Protein AF-0000000066664856 (afdb_homodimer)

Nearest PDB structures (foldseek):
  6c3b-assembly1_A  TM=9.312E-01  e=2.038E-28  Streptantibioticus cattleyicolor NRRL 8057 = DSM 46488
  7rf9-assembly2_D  TM=9.124E-01  e=4.519E-28  Pseudoalteromonas luteoviolacea
  7rgb-assembly2_D  TM=9.092E-01  e=3.580E-27  Pseudoalteromonas luteoviolacea
  2dou-assembly1_B  TM=7.481E-01  e=1.090E-13  Thermus thermophilus HB8
  6onn-assembly1_A  TM=6.226E-01  e=8.746E-11  Paraburkhol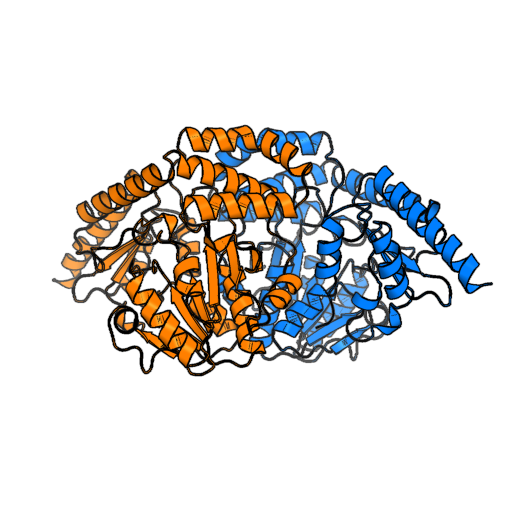deria phymatum STM815

Structure (mmCIF, N/CA/C/O backbone):
data_AF-0000000066664856-model_v1
#
loop_
_entity.id
_entity.type
_entity.pdbx_description
1 polymer 'Class I and II aminotransferase'
#
loop_
_atom_site.group_PDB
_atom_site.id
_atom_site.type_symbol
_atom_site.label_atom_id
_atom_site.label_alt_id
_atom_site.label_comp_id
_atom_site.label_asym_id
_atom_site.label_entity_id
_atom_site.label_seq_id
_atom_site.pdbx_PDB_ins_code
_atom_site.Cartn_x
_atom_site.Cartn_y
_atom_site.Cartn_z
_atom_site.occupancy
_atom_site.B_iso_or_equiv
_atom_site.auth_seq_id
_atom_site.auth_comp_id
_atom_site.auth_asym_id
_atom_site.auth_atom_id
_atom_site.pdbx_PDB_model_num
ATOM 1 N N . MET A 1 1 ? -14.008 -16.688 9.93 1 70.69 1 MET A N 1
ATOM 2 C CA . MET A 1 1 ? -13.805 -16.875 8.5 1 70.69 1 MET A CA 1
ATOM 3 C C . MET A 1 1 ? -12.695 -17.891 8.234 1 70.69 1 MET A C 1
ATOM 5 O O . MET A 1 1 ? -11.75 -18 9.016 1 70.69 1 MET A O 1
ATOM 9 N N . PRO A 1 2 ? -12.938 -18.656 7.16 1 82.12 2 PRO A N 1
ATOM 10 C CA . PRO A 1 2 ? -11.859 -19.578 6.832 1 82.12 2 PRO A CA 1
ATOM 11 C C . PRO A 1 2 ? -10.562 -18.875 6.445 1 82.12 2 PRO A C 1
ATOM 13 O O . PRO A 1 2 ? -10.594 -17.734 5.98 1 82.12 2 PRO A O 1
ATOM 16 N N . ASP A 1 3 ? -9.492 -19.484 6.66 1 87.06 3 ASP A N 1
ATOM 17 C CA . ASP A 1 3 ? -8.18 -18.969 6.273 1 87.06 3 ASP A CA 1
ATOM 18 C C . ASP A 1 3 ? -8.102 -18.75 4.762 1 87.06 3 ASP A C 1
ATOM 20 O O . ASP A 1 3 ? -8.711 -19.5 3.99 1 87.06 3 ASP A O 1
ATOM 24 N N . ASN A 1 4 ? -7.422 -17.719 4.426 1 92.12 4 ASN A N 1
ATOM 25 C CA . ASN A 1 4 ? -7.051 -17.516 3.027 1 92.12 4 ASN A CA 1
ATOM 26 C C . ASN A 1 4 ? -5.594 -17.891 2.777 1 92.12 4 ASN A C 1
ATOM 28 O O . ASN A 1 4 ? -4.91 -18.391 3.678 1 92.12 4 ASN A O 1
ATOM 32 N N . ILE A 1 5 ? -5.133 -17.734 1.541 1 91.31 5 ILE A N 1
ATOM 33 C CA . ILE A 1 5 ? -3.791 -18.172 1.159 1 91.31 5 ILE A CA 1
ATOM 34 C C . I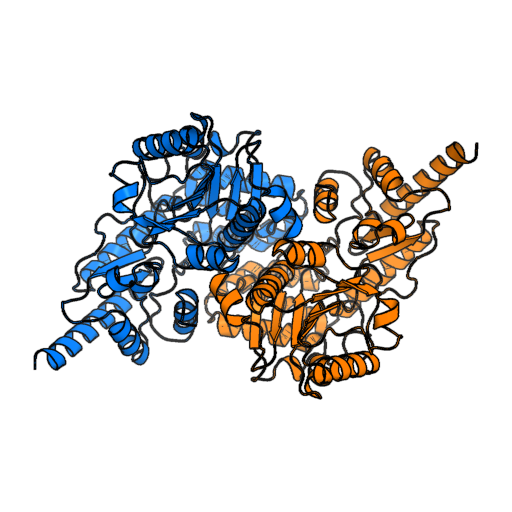LE A 1 5 ? -2.756 -17.375 1.963 1 91.31 5 ILE A C 1
ATOM 36 O O . ILE A 1 5 ? -1.78 -17.953 2.455 1 91.31 5 ILE A O 1
ATOM 40 N N . THR A 1 6 ? -2.947 -16.109 2.139 1 90.12 6 THR A N 1
ATOM 41 C CA . THR A 1 6 ? -1.988 -15.266 2.852 1 90.12 6 THR A CA 1
ATOM 42 C C . THR A 1 6 ? -1.834 -15.727 4.297 1 90.12 6 THR A C 1
ATOM 44 O O . THR A 1 6 ? -0.725 -15.742 4.836 1 90.12 6 THR A O 1
ATOM 47 N N . ASP A 1 7 ? -2.936 -16.109 4.922 1 90.69 7 ASP A N 1
ATOM 48 C CA . ASP A 1 7 ? -2.867 -16.656 6.27 1 90.69 7 ASP A CA 1
ATOM 49 C C . ASP A 1 7 ? -1.942 -17.875 6.324 1 90.69 7 ASP A C 1
ATOM 51 O O . ASP A 1 7 ? -1.141 -18.016 7.25 1 90.69 7 ASP A O 1
ATOM 55 N N . LEU A 1 8 ? -2.092 -18.719 5.367 1 90 8 LEU A N 1
ATOM 56 C CA . LEU A 1 8 ? -1.27 -19.922 5.309 1 90 8 LEU A CA 1
ATOM 57 C C . LEU A 1 8 ? 0.187 -19.578 5.027 1 90 8 LEU A C 1
ATOM 59 O O . LEU A 1 8 ? 1.099 -20.188 5.582 1 90 8 LEU A O 1
ATOM 63 N N . GLU A 1 9 ? 0.366 -18.578 4.164 1 88.44 9 GLU A N 1
ATOM 64 C CA . GLU A 1 9 ? 1.718 -18.141 3.848 1 88.44 9 GLU A CA 1
ATOM 65 C C . GLU A 1 9 ? 2.416 -17.562 5.082 1 88.44 9 GLU A C 1
ATOM 67 O O . GLU A 1 9 ? 3.613 -17.781 5.281 1 88.44 9 GLU A O 1
ATOM 72 N N . VAL A 1 10 ? 1.71 -16.844 5.875 1 85 10 VAL A N 1
ATOM 73 C CA . VAL A 1 10 ? 2.258 -16.25 7.09 1 85 10 VAL A CA 1
ATOM 74 C C . VAL A 1 10 ? 2.705 -17.359 8.047 1 85 10 VAL A C 1
ATOM 76 O O . VAL A 1 10 ? 3.768 -17.25 8.664 1 85 10 VAL A O 1
ATOM 79 N N . ARG A 1 11 ? 1.959 -18.406 8.141 1 83.56 11 ARG A N 1
ATOM 80 C CA . ARG A 1 11 ? 2.283 -19.516 9.023 1 83.56 11 ARG A CA 1
ATOM 81 C C . ARG A 1 11 ? 3.561 -20.219 8.57 1 83.56 11 ARG A C 1
ATOM 83 O O . ARG A 1 11 ? 4.285 -20.781 9.391 1 83.56 11 ARG A O 1
ATOM 90 N N . ALA A 1 12 ? 3.787 -20.094 7.262 1 84.94 12 ALA A N 1
ATOM 91 C CA . ALA A 1 12 ? 4.941 -20.781 6.684 1 84.94 12 ALA A CA 1
ATOM 92 C C . ALA A 1 12 ? 6.223 -19.984 6.93 1 84.94 12 ALA A C 1
ATOM 94 O O . ALA A 1 12 ? 7.328 -20.5 6.738 1 84.94 12 ALA A O 1
ATOM 95 N N . LEU A 1 13 ? 6.141 -18.703 7.379 1 77.5 13 LEU A N 1
ATOM 96 C CA . LEU A 1 13 ? 7.301 -17.828 7.531 1 77.5 13 LEU A CA 1
ATOM 97 C C . LEU A 1 13 ? 8.023 -18.109 8.844 1 77.5 13 LEU A C 1
ATOM 99 O O . LEU A 1 13 ? 9.023 -17.469 9.164 1 77.5 13 LEU A O 1
ATOM 103 N N . VAL A 1 14 ? 7.711 -19.047 9.625 1 70.44 14 VAL A N 1
ATOM 104 C CA . VAL A 1 14 ? 8.273 -19.266 10.953 1 70.44 14 VAL A CA 1
ATOM 105 C C . VAL A 1 14 ? 9.445 -20.25 10.859 1 70.44 14 VAL A C 1
ATOM 107 O O . VAL A 1 14 ? 10.57 -19.906 11.242 1 70.44 14 VAL A O 1
ATOM 110 N N . ASP A 1 15 ? 9.234 -21.5 10.617 1 72.81 15 ASP A N 1
ATOM 111 C CA . ASP A 1 15 ? 10.297 -22.5 10.586 1 72.81 15 ASP A CA 1
ATOM 112 C C . ASP A 1 15 ? 10.008 -23.578 9.547 1 72.81 15 ASP A C 1
ATOM 114 O O . ASP A 1 15 ? 8.906 -23.641 9 1 72.81 15 ASP A O 1
ATOM 118 N N . GLY A 1 16 ? 11.125 -24.156 9.109 1 82.69 16 GLY A N 1
ATOM 119 C CA . GLY A 1 16 ? 10.984 -25.297 8.227 1 82.69 16 GLY A CA 1
ATOM 120 C C . GLY A 1 16 ? 11.211 -24.953 6.77 1 82.69 16 GLY A C 1
ATOM 121 O O . GLY A 1 16 ? 11.938 -24 6.453 1 82.69 16 GLY A O 1
ATOM 122 N N . VAL A 1 17 ? 10.68 -25.922 5.918 1 89.69 17 VAL A N 1
ATOM 123 C CA . VAL A 1 17 ? 10.805 -25.766 4.473 1 89.69 17 VAL A CA 1
ATOM 124 C C . VAL A 1 17 ? 9.562 -25.062 3.928 1 89.69 17 VAL A C 1
ATOM 126 O O . VAL A 1 17 ? 8.469 -25.625 3.932 1 89.69 17 VAL A O 1
ATOM 129 N N . ASN A 1 18 ? 9.766 -23.844 3.494 1 91.31 18 ASN A N 1
ATOM 130 C CA . ASN A 1 18 ? 8.672 -23.016 2.992 1 91.31 18 ASN A CA 1
ATOM 131 C C . ASN A 1 18 ? 8.555 -23.109 1.473 1 91.31 18 ASN A C 1
ATOM 133 O O . ASN A 1 18 ? 9.305 -22.438 0.753 1 91.31 18 ASN A O 1
ATOM 137 N N . LEU A 1 19 ? 7.574 -23.828 0.981 1 93.44 19 LEU A N 1
ATOM 138 C CA . LEU A 1 19 ? 7.25 -23.875 -0.44 1 93.44 19 LEU A CA 1
ATOM 139 C C . LEU A 1 19 ? 5.879 -23.266 -0.702 1 93.44 19 LEU A C 1
ATOM 141 O O . LEU A 1 19 ? 5.246 -23.562 -1.72 1 93.44 19 LEU A O 1
ATOM 145 N N . SER A 1 20 ? 5.41 -22.453 0.242 1 91.06 20 SER A N 1
ATOM 146 C CA . SER A 1 20 ? 4.039 -21.953 0.179 1 91.06 20 SER A CA 1
ATOM 147 C C . SER A 1 20 ? 3.973 -20.594 -0.502 1 91.06 20 SER A C 1
ATOM 149 O O . SER A 1 20 ? 3.312 -20.438 -1.532 1 91.06 20 SER A O 1
ATOM 151 N N . ASP A 1 21 ? 4.625 -19.562 0.019 1 86.94 21 ASP A N 1
ATOM 152 C CA . ASP A 1 21 ? 4.43 -18.203 -0.498 1 86.94 21 ASP A CA 1
ATOM 153 C C . ASP A 1 21 ? 5.117 -18.031 -1.851 1 86.94 21 ASP A C 1
ATOM 155 O O . ASP A 1 21 ? 6.16 -18.641 -2.105 1 86.94 21 ASP A O 1
ATOM 159 N N . GLY A 1 22 ? 4.52 -17.25 -2.674 1 85.56 22 GLY A N 1
ATOM 160 C CA . GLY A 1 22 ? 5.004 -17.047 -4.031 1 85.56 22 GLY A CA 1
ATOM 161 C C . GLY A 1 22 ? 6.047 -15.961 -4.141 1 85.56 22 GLY A C 1
ATOM 162 O O . GLY A 1 22 ? 6.453 -15.586 -5.242 1 85.56 22 GLY A O 1
ATOM 163 N N . HIS A 1 23 ? 6.535 -15.398 -3.061 1 89.75 23 HIS A N 1
ATOM 164 C CA . HIS A 1 23 ? 7.559 -14.359 -3.094 1 89.75 23 HIS A CA 1
ATOM 165 C C . HIS A 1 23 ? 8.922 -14.938 -3.453 1 89.75 23 HIS A C 1
ATOM 167 O O . HIS A 1 23 ? 9.273 -16.031 -3 1 89.75 23 HIS A O 1
ATOM 173 N N . PRO A 1 24 ? 9.656 -14.219 -4.258 1 94.38 24 PRO A N 1
ATOM 174 C CA . PRO A 1 24 ? 10.984 -14.719 -4.633 1 94.38 24 PRO A CA 1
ATOM 175 C C . PRO A 1 24 ? 11.969 -14.719 -3.465 1 94.38 24 PRO A C 1
ATOM 177 O O . PRO A 1 24 ? 12.094 -13.711 -2.762 1 94.38 24 PRO A O 1
ATOM 180 N N . ARG A 1 25 ? 12.625 -15.805 -3.318 1 92.5 25 ARG A N 1
ATOM 181 C CA . ARG A 1 25 ? 13.562 -15.945 -2.207 1 92.5 25 ARG A CA 1
ATOM 182 C C . ARG A 1 25 ? 14.859 -16.594 -2.666 1 92.5 25 ARG A C 1
ATOM 184 O O . ARG A 1 25 ? 15.633 -17.109 -1.847 1 92.5 25 ARG A O 1
ATOM 191 N N . MET A 1 26 ? 15.117 -16.672 -3.949 1 94.5 26 MET A N 1
ATOM 192 C CA . MET A 1 26 ? 16.359 -17.219 -4.484 1 94.5 26 MET A CA 1
ATOM 193 C C . MET A 1 26 ? 17.531 -16.281 -4.23 1 94.5 26 MET A C 1
ATOM 195 O O . MET A 1 26 ? 17.328 -15.117 -3.869 1 94.5 26 MET A O 1
ATOM 199 N N . SER A 1 27 ? 18.719 -16.812 -4.469 1 95.44 27 SER A N 1
ATOM 200 C CA . SER A 1 27 ? 19.922 -16 -4.348 1 95.44 27 SER A CA 1
ATOM 201 C C . SER A 1 27 ? 20 -14.961 -5.453 1 95.44 27 SER A C 1
ATOM 203 O O . SER A 1 27 ? 19.453 -15.148 -6.535 1 95.44 27 SER A O 1
ATOM 205 N N . LEU A 1 28 ? 20.672 -13.883 -5.168 1 96.81 28 LEU A N 1
ATOM 206 C CA . LEU A 1 28 ? 20.906 -12.828 -6.145 1 96.81 28 LEU A CA 1
ATOM 207 C C . LEU A 1 28 ? 22 -13.242 -7.133 1 96.81 28 LEU A C 1
ATOM 209 O O . LEU A 1 28 ? 22.984 -13.875 -6.746 1 96.81 28 LEU A O 1
ATOM 213 N N . SER A 1 29 ? 21.797 -12.898 -8.375 1 96.69 29 SER A N 1
ATOM 214 C CA . SER A 1 29 ? 22.906 -13.008 -9.328 1 96.69 29 SER A CA 1
ATOM 215 C C . SER A 1 29 ? 24 -11.992 -9.023 1 96.69 29 SER A C 1
ATOM 217 O O . SER A 1 29 ? 23.797 -11.086 -8.203 1 96.69 29 SER A O 1
ATOM 219 N N . THR A 1 30 ? 25.141 -12.148 -9.711 1 97 30 THR A N 1
ATOM 220 C CA . THR A 1 30 ? 26.25 -11.219 -9.539 1 97 30 THR A CA 1
ATOM 221 C C . THR A 1 30 ? 25.828 -9.797 -9.914 1 97 30 THR A C 1
ATOM 223 O O . THR A 1 30 ? 26.094 -8.852 -9.172 1 97 30 THR A O 1
ATOM 226 N N . SER A 1 31 ? 25.172 -9.609 -11.055 1 97.69 31 SER A N 1
ATOM 227 C CA . SER A 1 31 ? 24.75 -8.289 -11.508 1 97.69 31 SER A CA 1
ATOM 228 C C . SER A 1 31 ? 23.719 -7.68 -10.57 1 97.69 31 SER A C 1
ATOM 230 O O . SER A 1 31 ? 23.734 -6.473 -10.312 1 97.69 31 SER A O 1
ATOM 232 N N . GLN A 1 32 ? 22.797 -8.453 -10.062 1 97.94 32 GLN A N 1
ATOM 233 C CA . GLN A 1 32 ? 21.812 -7.969 -9.102 1 97.94 32 GLN A CA 1
ATOM 234 C C . GLN A 1 32 ? 22.484 -7.508 -7.812 1 97.94 32 GLN A C 1
ATOM 236 O O . GLN A 1 32 ? 22.109 -6.48 -7.246 1 97.94 32 GLN A O 1
ATOM 241 N N . SER A 1 33 ? 23.469 -8.305 -7.371 1 98.19 33 SER A N 1
ATOM 242 C CA . SER A 1 33 ? 24.234 -7.949 -6.176 1 98.19 33 SER A CA 1
ATOM 243 C C . SER A 1 33 ? 24.953 -6.617 -6.355 1 98.19 33 SER A C 1
ATOM 245 O O . SER A 1 33 ? 25.094 -5.848 -5.398 1 98.19 33 SER A O 1
ATOM 247 N N . GLU A 1 34 ? 25.406 -6.375 -7.555 1 98.5 34 GLU A N 1
ATOM 248 C CA . GLU A 1 34 ? 26.062 -5.109 -7.852 1 98.5 34 GLU A CA 1
ATOM 249 C C . GLU A 1 34 ? 25.094 -3.939 -7.75 1 98.5 34 GLU A C 1
ATOM 251 O O . GLU A 1 34 ? 25.453 -2.859 -7.285 1 98.5 34 GLU A O 1
ATOM 256 N N . ILE A 1 35 ? 23.844 -4.094 -8.203 1 98.69 35 ILE A N 1
ATOM 257 C CA . ILE A 1 35 ? 22.828 -3.062 -8.078 1 98.69 35 ILE A CA 1
ATOM 258 C C . ILE A 1 35 ? 22.562 -2.766 -6.602 1 98.69 35 ILE A C 1
ATOM 260 O O . ILE A 1 35 ? 22.5 -1.604 -6.199 1 98.69 35 ILE A O 1
ATOM 264 N N . ILE A 1 36 ? 22.453 -3.828 -5.762 1 98.75 36 ILE A N 1
ATOM 265 C CA . ILE A 1 36 ? 22.203 -3.674 -4.336 1 98.75 36 ILE A CA 1
ATOM 266 C C . ILE A 1 36 ? 23.359 -2.934 -3.682 1 98.75 36 ILE A C 1
ATOM 268 O O . ILE A 1 36 ? 23.156 -2.055 -2.842 1 98.75 36 ILE A O 1
ATOM 272 N N . ALA A 1 37 ? 24.578 -3.287 -4.094 1 98.75 37 ALA A N 1
ATOM 273 C CA . ALA A 1 37 ? 25.781 -2.648 -3.551 1 98.75 37 ALA A CA 1
ATOM 274 C C . ALA A 1 37 ? 25.766 -1.147 -3.822 1 98.75 37 ALA A C 1
ATOM 276 O O . ALA A 1 37 ? 26.344 -0.37 -3.062 1 98.75 37 ALA A O 1
ATOM 277 N N . ALA A 1 38 ? 25.062 -0.69 -4.852 1 98.75 38 ALA A N 1
ATOM 278 C CA . ALA A 1 38 ? 25.047 0.709 -5.273 1 98.75 38 ALA A CA 1
ATOM 279 C C . ALA A 1 38 ? 23.859 1.451 -4.672 1 98.75 38 ALA A C 1
ATOM 281 O O . ALA A 1 38 ? 23.594 2.605 -5.02 1 98.75 38 ALA A O 1
ATOM 282 N N . PHE A 1 39 ? 23.094 0.847 -3.715 1 98.81 39 PHE A N 1
ATOM 283 C CA . PHE A 1 39 ? 21.875 1.421 -3.154 1 98.81 39 PHE A CA 1
ATOM 284 C C . PHE A 1 39 ? 22.141 2.824 -2.619 1 98.81 39 PHE A C 1
ATOM 286 O O . PHE A 1 39 ? 21.328 3.732 -2.83 1 98.81 39 PHE A O 1
ATOM 293 N N . PRO A 1 40 ? 23.297 3.092 -1.908 1 98.81 40 PRO A N 1
ATOM 294 C CA . PRO A 1 40 ? 23.516 4.457 -1.422 1 98.81 40 PRO A 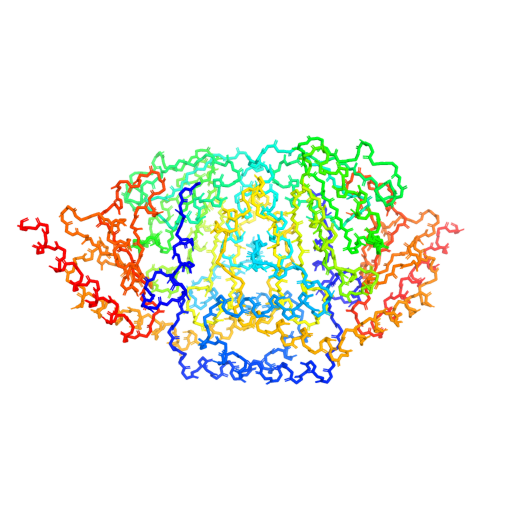CA 1
ATOM 295 C C . PRO A 1 40 ? 23.594 5.477 -2.553 1 98.81 40 PRO A C 1
ATOM 297 O O . PRO A 1 40 ? 23.031 6.566 -2.453 1 98.81 40 PRO A O 1
ATOM 300 N N . GLU A 1 41 ? 24.266 5.145 -3.623 1 98.69 41 GLU A N 1
ATOM 301 C CA . GLU A 1 41 ? 24.391 6.035 -4.773 1 98.69 41 GLU A CA 1
ATOM 302 C C . GLU A 1 41 ? 23.062 6.211 -5.488 1 98.69 41 GLU A C 1
ATOM 304 O O . GLU A 1 41 ? 22.719 7.312 -5.918 1 98.69 41 GLU A O 1
ATOM 309 N N . VAL A 1 42 ? 22.344 5.113 -5.617 1 98.69 42 VAL A N 1
ATOM 310 C CA . VAL A 1 42 ? 21.016 5.156 -6.227 1 98.69 42 VAL A CA 1
ATOM 311 C C . VAL A 1 42 ? 20.109 6.094 -5.43 1 98.69 42 VAL A C 1
ATOM 313 O O . VAL A 1 42 ? 19.406 6.922 -6.012 1 98.69 42 VAL A O 1
ATOM 316 N N . PHE A 1 43 ? 20.125 5.949 -4.074 1 98.62 43 PHE A N 1
ATOM 317 C CA . PHE A 1 43 ? 19.328 6.793 -3.193 1 98.62 43 PHE A CA 1
ATOM 318 C C . PHE A 1 43 ? 19.688 8.266 -3.389 1 98.62 43 PHE A C 1
ATOM 320 O O . PHE A 1 43 ? 18.797 9.102 -3.566 1 98.62 43 PHE A O 1
ATOM 327 N N . ALA A 1 44 ? 20.969 8.562 -3.391 1 98 44 ALA A N 1
ATOM 328 C CA . ALA A 1 44 ? 21.453 9.945 -3.496 1 98 44 ALA A CA 1
ATOM 329 C C . ALA A 1 44 ? 21.062 10.555 -4.84 1 98 44 ALA A C 1
ATOM 331 O O . ALA A 1 44 ? 20.625 11.703 -4.906 1 98 44 ALA A O 1
ATOM 332 N N . HIS A 1 45 ? 21.203 9.789 -5.871 1 97.88 45 HIS A N 1
ATOM 333 C CA . HIS A 1 45 ? 20.906 10.281 -7.211 1 97.88 45 HIS A CA 1
ATOM 334 C C . HIS A 1 45 ? 19.406 10.5 -7.398 1 97.88 45 HIS A C 1
ATOM 336 O O . HIS A 1 45 ? 18.984 11.5 -7.984 1 97.88 45 HIS A O 1
ATOM 342 N N . THR A 1 46 ? 18.641 9.602 -6.898 1 97.5 46 THR A N 1
ATOM 343 C CA . THR A 1 46 ? 17.188 9.656 -7.078 1 97.5 46 THR A CA 1
ATOM 344 C C . THR A 1 46 ? 16.594 10.859 -6.359 1 97.5 46 THR A C 1
ATOM 346 O O . THR A 1 46 ? 15.633 11.461 -6.832 1 97.5 46 THR A O 1
ATOM 349 N N . ARG A 1 47 ? 17.156 11.234 -5.25 1 93.88 47 ARG A N 1
ATOM 350 C CA . ARG A 1 47 ? 16.688 12.359 -4.449 1 93.88 47 ARG A CA 1
ATOM 351 C C . ARG A 1 47 ? 16.719 13.656 -5.254 1 93.88 47 ARG A C 1
ATOM 353 O O . ARG A 1 47 ? 15.977 14.594 -4.961 1 93.88 47 ARG A O 1
ATOM 360 N N . LYS A 1 48 ? 17.516 13.695 -6.277 1 92.81 48 LYS A N 1
ATOM 361 C CA . LYS A 1 48 ? 17.734 14.906 -7.059 1 92.81 48 LYS A CA 1
ATOM 362 C C . LYS A 1 48 ? 16.781 14.977 -8.25 1 92.81 48 LYS A C 1
ATOM 364 O O . LYS A 1 48 ? 16.766 15.961 -8.984 1 92.81 48 LYS A O 1
ATOM 369 N N . LEU A 1 49 ? 15.961 13.969 -8.445 1 93.06 49 LEU A N 1
ATOM 370 C CA . LEU A 1 49 ? 15.078 13.891 -9.602 1 93.06 49 LEU A CA 1
ATOM 371 C C . LEU A 1 49 ? 13.617 14.102 -9.195 1 93.06 49 LEU A C 1
ATOM 373 O O . LEU A 1 49 ? 13.203 13.648 -8.125 1 93.06 49 LEU A O 1
ATOM 377 N N . PRO A 1 50 ? 12.836 14.812 -10.078 1 90.81 50 PRO A N 1
ATOM 378 C CA . PRO A 1 50 ? 11.391 14.852 -9.82 1 90.81 50 PRO A CA 1
ATOM 379 C C . PRO A 1 50 ? 10.742 13.469 -9.844 1 90.81 50 PRO A C 1
ATOM 381 O O . PRO A 1 50 ? 11.117 12.625 -10.656 1 90.81 50 PRO A O 1
ATOM 384 N N . VAL A 1 51 ? 9.766 13.242 -8.969 1 91.5 51 VAL A N 1
ATOM 385 C CA . VAL A 1 51 ? 9.125 11.945 -8.789 1 91.5 51 VAL A CA 1
ATOM 386 C C . VAL A 1 51 ? 8.523 11.469 -10.109 1 91.5 51 VAL A C 1
ATOM 388 O O . VAL A 1 51 ? 8.617 10.289 -10.453 1 91.5 51 VAL A O 1
ATOM 391 N N . ASP A 1 52 ? 7.895 12.336 -10.867 1 91.44 52 ASP A N 1
ATOM 392 C CA . ASP A 1 52 ? 7.219 11.977 -12.109 1 91.44 52 ASP A CA 1
ATOM 393 C C . ASP A 1 52 ? 8.211 11.461 -13.141 1 91.44 52 ASP A C 1
ATOM 395 O O . ASP A 1 52 ? 7.895 10.57 -13.93 1 91.44 52 ASP A O 1
ATOM 399 N N . VAL A 1 53 ? 9.422 12.047 -13.18 1 94.75 53 VAL A N 1
ATOM 400 C CA . VAL A 1 53 ? 10.469 11.617 -14.094 1 94.75 53 VAL A CA 1
ATOM 401 C C . VAL A 1 53 ? 10.906 10.195 -13.75 1 94.75 53 VAL A C 1
ATOM 403 O O . VAL A 1 53 ? 11.047 9.352 -14.633 1 94.75 53 VAL A O 1
ATOM 406 N N . VAL A 1 54 ? 11.094 9.938 -12.461 1 96.75 54 VAL A N 1
ATOM 407 C CA . VAL A 1 54 ? 11.523 8.625 -12.008 1 96.75 54 VAL A CA 1
ATOM 408 C C . VAL A 1 54 ? 10.445 7.59 -12.32 1 96.75 54 VAL A C 1
ATOM 410 O O . VAL A 1 54 ? 10.75 6.492 -12.789 1 96.75 54 VAL A O 1
ATOM 413 N N . GLU A 1 55 ? 9.188 7.938 -12.031 1 96.5 55 GLU A N 1
ATOM 414 C CA . GLU A 1 55 ? 8.062 7.035 -12.266 1 96.5 55 GLU A CA 1
ATOM 415 C C . GLU A 1 55 ? 7.949 6.672 -13.75 1 96.5 55 GLU A C 1
ATOM 417 O O . GLU A 1 55 ? 7.805 5.5 -14.094 1 96.5 55 GLU A O 1
ATOM 422 N N . LYS A 1 56 ? 8.047 7.648 -14.641 1 96.38 56 LYS A N 1
ATOM 423 C CA . LYS A 1 56 ? 7.945 7.418 -16.078 1 96.38 56 LYS A CA 1
ATOM 424 C C . LYS A 1 56 ? 9.109 6.562 -16.578 1 96.38 56 LYS A C 1
ATOM 426 O O . LY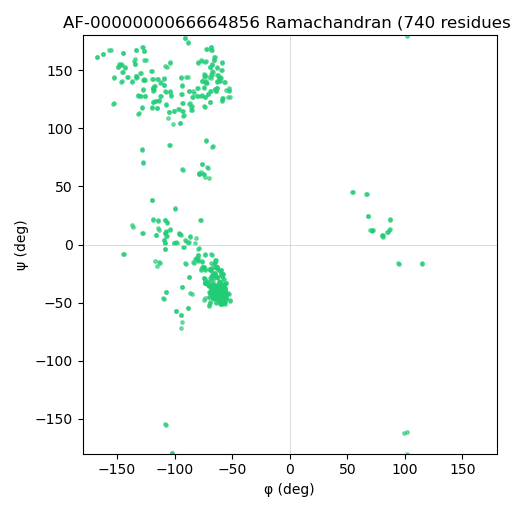S A 1 56 ? 8.914 5.688 -17.422 1 96.38 56 LYS A O 1
ATOM 431 N N . SER A 1 57 ? 10.281 6.855 -16.078 1 98 57 SER A N 1
ATOM 432 C CA . SER A 1 57 ? 11.461 6.094 -16.484 1 98 57 SER A CA 1
ATOM 433 C C . SER A 1 57 ? 11.344 4.633 -16.062 1 98 57 SER A C 1
ATOM 435 O O . SER A 1 57 ? 11.688 3.729 -16.828 1 98 57 SER A O 1
ATOM 437 N N . ALA A 1 58 ? 10.898 4.387 -14.812 1 98.31 58 ALA A N 1
ATOM 438 C CA . ALA A 1 58 ? 10.727 3.027 -14.312 1 98.31 58 ALA A CA 1
ATOM 439 C C . ALA A 1 58 ? 9.695 2.266 -15.141 1 98.31 58 ALA A C 1
ATOM 441 O O . ALA A 1 58 ? 9.914 1.108 -15.508 1 98.31 58 ALA A O 1
ATOM 442 N N . ARG A 1 59 ? 8.578 2.904 -15.414 1 97.88 59 ARG A N 1
ATOM 443 C CA . ARG A 1 59 ? 7.531 2.324 -16.25 1 97.88 59 ARG A CA 1
ATOM 444 C C . ARG A 1 59 ? 8.07 1.938 -17.625 1 97.88 59 ARG A C 1
ATOM 446 O O . ARG A 1 59 ? 7.863 0.814 -18.078 1 97.88 59 ARG A O 1
ATOM 453 N N . ALA A 1 60 ? 8.734 2.854 -18.25 1 98.38 60 ALA A N 1
ATOM 454 C CA . ALA A 1 60 ? 9.266 2.633 -19.594 1 98.38 60 ALA A CA 1
ATOM 455 C C . ALA A 1 60 ? 10.266 1.478 -19.609 1 98.38 60 ALA A C 1
ATOM 457 O O . ALA A 1 60 ? 10.211 0.611 -20.484 1 98.38 60 ALA A O 1
ATOM 458 N N . ALA A 1 61 ? 11.172 1.501 -18.641 1 98.56 61 ALA A N 1
ATOM 459 C CA . ALA A 1 61 ? 12.188 0.452 -18.578 1 98.56 61 ALA A CA 1
ATOM 460 C C . ALA A 1 61 ? 11.547 -0.919 -18.391 1 98.56 61 ALA A C 1
ATOM 462 O O . ALA A 1 61 ? 11.883 -1.873 -19.094 1 98.56 61 ALA A O 1
ATOM 463 N N . PHE A 1 62 ? 10.617 -1.021 -17.484 1 98.44 62 PHE A N 1
ATOM 464 C CA . PHE A 1 62 ? 10.023 -2.309 -17.141 1 98.44 62 PHE A CA 1
ATOM 465 C C . PHE A 1 62 ? 9.156 -2.824 -18.281 1 98.44 62 PHE A C 1
ATOM 467 O O . PHE A 1 62 ? 9.359 -3.938 -18.781 1 98.44 62 PHE A O 1
ATOM 474 N N . LEU A 1 63 ? 8.211 -2.008 -18.766 1 98.31 63 LEU A N 1
ATOM 475 C CA . LEU A 1 63 ? 7.238 -2.461 -19.766 1 98.31 63 LEU A CA 1
ATOM 476 C C . LEU A 1 63 ? 7.902 -2.695 -21.109 1 98.31 63 LEU A C 1
ATOM 478 O O . LEU A 1 63 ? 7.594 -3.672 -21.797 1 98.31 63 LEU A O 1
ATOM 482 N N . SER A 1 64 ? 8.891 -1.865 -21.453 1 98.06 64 SER A N 1
ATOM 483 C CA . SER A 1 64 ? 9.594 -2.084 -22.719 1 98.06 64 SER A CA 1
ATOM 484 C C . SER A 1 64 ? 10.438 -3.354 -22.656 1 98.06 64 SER A C 1
ATOM 486 O O . SER A 1 64 ? 10.578 -4.055 -23.672 1 98.06 64 SER A O 1
ATOM 488 N N . SER A 1 65 ? 10.984 -3.607 -21.484 1 98.12 65 SER A N 1
ATOM 489 C CA . SER A 1 65 ? 11.828 -4.789 -21.344 1 98.12 65 SER A CA 1
ATOM 490 C C . SER A 1 65 ? 11.023 -6.07 -21.547 1 98.12 65 SER A C 1
ATOM 492 O O . SER A 1 65 ? 11.586 -7.129 -21.828 1 98.12 65 SER A O 1
ATOM 494 N N . LEU A 1 66 ? 9.719 -5.984 -21.484 1 97.94 66 LEU A N 1
ATOM 495 C CA . LEU A 1 66 ? 8.844 -7.145 -21.609 1 97.94 66 LEU A CA 1
ATOM 496 C C . LEU A 1 66 ? 8.016 -7.055 -22.891 1 97.94 66 LEU A C 1
ATOM 498 O O . LEU A 1 66 ? 6.969 -7.699 -23 1 97.94 66 LEU A O 1
ATOM 502 N N . GLY A 1 67 ? 8.367 -6.188 -23.734 1 98 67 GLY A N 1
ATOM 503 C CA . GLY A 1 67 ? 7.781 -6.125 -25.062 1 98 67 GLY A CA 1
ATOM 504 C C . GLY A 1 67 ? 6.488 -5.328 -25.109 1 98 67 GLY A C 1
ATOM 505 O O . GLY A 1 67 ? 5.742 -5.406 -26.078 1 98 67 GLY A O 1
ATOM 506 N N . GLN A 1 68 ? 6.137 -4.613 -24.062 1 98.5 68 GLN A N 1
ATOM 507 C CA . GLN A 1 68 ? 4.898 -3.844 -24.016 1 98.5 68 GLN A CA 1
ATOM 508 C C . GLN A 1 68 ? 5.129 -2.404 -24.469 1 98.5 68 GLN A C 1
ATOM 510 O O . GLN A 1 68 ? 4.895 -1.464 -23.703 1 98.5 68 GLN A O 1
ATOM 515 N N . HIS A 1 69 ? 5.492 -2.184 -25.688 1 98.25 69 HIS A N 1
ATOM 516 C CA . HIS A 1 69 ? 5.895 -0.883 -26.203 1 98.25 69 HIS A CA 1
ATOM 517 C C . HIS A 1 69 ? 4.703 0.062 -26.312 1 98.25 69 HIS A C 1
ATOM 519 O O . HIS A 1 69 ? 4.832 1.263 -26.062 1 98.25 69 HIS A O 1
ATOM 525 N N . SER A 1 70 ? 3.568 -0.458 -26.578 1 98.44 70 SER A N 1
ATOM 526 C CA . SER A 1 70 ? 2.383 0.37 -26.781 1 98.44 70 SER A CA 1
ATOM 527 C C . SER A 1 70 ? 1.842 0.89 -25.453 1 98.44 70 SER A C 1
ATOM 529 O O . SER A 1 70 ? 1.028 1.815 -25.422 1 98.44 70 SER A O 1
ATOM 531 N N . ALA A 1 71 ? 2.301 0.299 -24.391 1 97.94 71 ALA A N 1
ATOM 532 C CA . ALA A 1 71 ? 1.891 0.762 -23.078 1 97.94 71 ALA A CA 1
ATOM 533 C C . ALA A 1 71 ? 2.344 2.199 -22.828 1 97.94 71 ALA A C 1
ATOM 535 O O . ALA A 1 71 ? 1.84 2.871 -21.922 1 97.94 71 ALA A O 1
ATOM 536 N N . LEU A 1 72 ? 3.332 2.684 -23.594 1 97.56 72 LEU A N 1
ATOM 537 C CA . LEU A 1 72 ? 3.971 3.971 -23.344 1 97.56 72 LEU A CA 1
ATOM 538 C C . LEU A 1 72 ? 3.26 5.09 -24.094 1 97.56 72 LEU A C 1
ATOM 540 O O . LEU A 1 72 ? 3.668 6.25 -24.031 1 97.56 72 LEU A O 1
ATOM 544 N N . ASP A 1 73 ? 2.176 4.727 -24.766 1 97.06 73 ASP A N 1
ATOM 545 C CA . ASP A 1 73 ? 1.357 5.734 -25.438 1 97.06 73 ASP A CA 1
ATOM 546 C C . ASP A 1 73 ? 0.887 6.801 -24.438 1 97.06 73 ASP A C 1
ATOM 548 O O . ASP A 1 73 ? 0.486 6.484 -23.328 1 97.06 73 ASP A O 1
ATOM 552 N N . GLU A 1 74 ? 0.887 8.055 -24.859 1 92.88 74 GLU A N 1
ATOM 553 C CA . GLU A 1 74 ? 0.574 9.195 -24 1 92.88 74 GLU A CA 1
ATOM 554 C C . GLU A 1 74 ? -0.902 9.203 -23.609 1 92.88 74 GLU A C 1
ATOM 556 O O . GLU A 1 74 ? -1.283 9.828 -22.625 1 92.88 74 GLU A O 1
ATOM 561 N N . GLU A 1 75 ? -1.69 8.555 -24.359 1 94.44 75 GLU A N 1
ATOM 562 C CA . GLU A 1 75 ? -3.123 8.547 -24.094 1 94.44 75 GLU A CA 1
ATOM 563 C C . GLU A 1 75 ? -3.467 7.52 -23.016 1 94.44 75 GLU A C 1
ATOM 565 O O . GLU A 1 75 ? -4.586 7.504 -22.5 1 94.44 75 GLU A O 1
ATOM 570 N N . ILE A 1 76 ? -2.543 6.688 -22.703 1 97.62 76 ILE A N 1
ATOM 571 C CA . ILE A 1 76 ? -2.764 5.695 -21.656 1 97.62 76 ILE A CA 1
ATOM 572 C C . ILE A 1 76 ? -2.414 6.293 -20.297 1 97.62 76 ILE A C 1
ATOM 574 O O . ILE A 1 76 ? -1.307 6.797 -20.109 1 97.62 76 ILE A O 1
ATOM 578 N N . SER A 1 77 ? -3.41 6.289 -19.422 1 97.06 77 SER A N 1
ATOM 579 C CA . SER A 1 77 ? -3.143 6.695 -18.047 1 97.06 77 SER A CA 1
ATOM 580 C C . SER A 1 77 ? -2.365 5.621 -17.297 1 97.06 77 SER A C 1
ATOM 582 O O . SER A 1 77 ? -2.564 4.426 -17.531 1 97.06 77 SER A O 1
ATOM 584 N N . PHE A 1 78 ? -1.505 6.086 -16.438 1 95.62 78 PHE A N 1
ATOM 585 C CA . PHE A 1 78 ? -0.71 5.152 -15.648 1 95.62 78 PHE A CA 1
ATOM 586 C C . PHE A 1 78 ? -0.442 5.711 -14.258 1 95.62 78 PHE A C 1
ATOM 588 O O . PHE A 1 78 ? -0.384 6.926 -14.07 1 95.62 78 PHE A O 1
ATOM 595 N N . ARG A 1 79 ? -0.333 4.758 -13.25 1 96.75 79 ARG A N 1
ATOM 596 C CA . ARG A 1 79 ? 0.037 5.082 -11.875 1 96.75 79 ARG A CA 1
ATOM 597 C C . ARG A 1 79 ? 0.844 3.949 -11.242 1 96.75 79 ARG A C 1
ATOM 599 O O . ARG A 1 79 ? 0.575 2.773 -11.5 1 96.75 79 ARG A O 1
ATOM 606 N N . SER A 1 80 ? 1.875 4.352 -10.461 1 97.19 80 SER A N 1
ATOM 607 C CA . SER A 1 80 ? 2.596 3.357 -9.672 1 97.19 80 SER A CA 1
ATOM 608 C C . SER A 1 80 ? 1.949 3.162 -8.305 1 97.19 80 SER A C 1
ATOM 610 O O . SER A 1 80 ? 1.459 4.121 -7.703 1 97.19 80 SER A O 1
ATOM 612 N N . CYS A 1 81 ? 1.937 1.963 -7.797 1 95.19 81 CYS A N 1
ATOM 613 C CA . CYS A 1 81 ? 1.329 1.669 -6.504 1 95.19 81 CYS A CA 1
ATOM 614 C C . CYS A 1 81 ? 2.109 0.587 -5.766 1 95.19 81 CYS A C 1
ATOM 616 O O . CYS A 1 81 ? 2.998 -0.044 -6.34 1 95.19 81 CYS A O 1
ATOM 618 N N . TYR A 1 82 ? 1.849 0.423 -4.402 1 91.56 82 TYR A N 1
ATOM 619 C CA . TYR A 1 82 ? 2.506 -0.6 -3.598 1 91.56 82 TYR A CA 1
ATOM 620 C C . TYR A 1 82 ? 1.865 -1.965 -3.82 1 91.56 82 TYR A C 1
ATOM 622 O O . TYR A 1 82 ? 1.244 -2.521 -2.912 1 91.56 82 TYR A O 1
ATOM 630 N N . SER A 1 83 ? 1.934 -2.361 -4.918 1 86.5 83 SER A N 1
ATOM 631 C CA . SER A 1 83 ? 1.81 -3.686 -5.512 1 86.5 83 SER A CA 1
ATOM 632 C C . SER A 1 83 ? 0.439 -3.879 -6.156 1 86.5 83 SER A C 1
ATOM 634 O O . SER A 1 83 ? -0.36 -2.941 -6.215 1 86.5 83 SER A O 1
ATOM 636 N N . SER A 1 84 ? 0.209 -5.059 -6.73 1 92.38 84 SER A N 1
ATOM 637 C CA . SER A 1 84 ? -0.993 -5.434 -7.469 1 92.38 84 SER A CA 1
ATOM 638 C C . SER A 1 84 ? -2.207 -5.504 -6.551 1 92.38 84 SER A C 1
ATOM 640 O O . SER A 1 84 ? -3.322 -5.176 -6.957 1 92.38 84 SER A O 1
ATOM 642 N N . SER A 1 85 ? -1.967 -5.852 -5.297 1 94.06 85 SER A N 1
ATOM 643 C CA . SER A 1 85 ? -3.082 -5.945 -4.363 1 94.06 85 SER A CA 1
ATOM 644 C C . SER A 1 85 ? -3.744 -4.59 -4.152 1 94.06 85 SER A C 1
ATOM 646 O O . SER A 1 85 ? -4.973 -4.492 -4.098 1 94.06 85 SER A O 1
ATOM 648 N N . THR A 1 86 ? -2.914 -3.525 -4.02 1 95.19 86 THR A N 1
ATOM 649 C CA . THR A 1 86 ? -3.451 -2.18 -3.863 1 95.19 86 THR A CA 1
ATOM 650 C C . THR A 1 86 ? -4.199 -1.746 -5.121 1 95.19 86 THR A C 1
ATOM 652 O O . THR A 1 86 ? -5.262 -1.128 -5.039 1 95.19 86 THR A O 1
ATOM 655 N N . ALA A 1 87 ? -3.635 -2.072 -6.246 1 96.94 87 ALA A N 1
ATOM 656 C CA . ALA A 1 87 ? -4.297 -1.77 -7.512 1 96.94 87 ALA A CA 1
ATOM 657 C C . ALA A 1 87 ? -5.664 -2.445 -7.594 1 96.94 87 ALA A C 1
ATOM 659 O O . ALA A 1 87 ? -6.656 -1.813 -7.957 1 96.94 87 ALA A O 1
ATOM 660 N N . ILE A 1 88 ? -5.691 -3.701 -7.227 1 97.75 88 ILE A N 1
ATOM 661 C CA . ILE A 1 88 ? -6.926 -4.473 -7.297 1 97.75 88 ILE A CA 1
ATOM 662 C C . ILE A 1 88 ? -7.953 -3.9 -6.32 1 97.75 88 ILE A C 1
ATOM 664 O O . ILE A 1 88 ? -9.141 -3.834 -6.633 1 97.75 88 ILE A O 1
ATOM 668 N N . ASP A 1 89 ? -7.484 -3.551 -5.203 1 96.56 89 ASP A N 1
ATOM 669 C CA . ASP A 1 89 ? -8.375 -2.939 -4.219 1 96.56 89 ASP A CA 1
ATOM 670 C C . ASP A 1 89 ? -9 -1.658 -4.766 1 96.56 89 ASP A C 1
ATOM 672 O O . ASP A 1 89 ? -10.203 -1.434 -4.613 1 96.56 89 ASP A O 1
ATOM 676 N N . MET A 1 90 ? -8.219 -0.788 -5.359 1 97.12 90 MET A N 1
ATOM 677 C CA . MET A 1 90 ? -8.711 0.448 -5.965 1 97.12 90 MET A CA 1
ATOM 678 C C . MET A 1 90 ? -9.695 0.148 -7.094 1 97.12 90 MET A C 1
ATOM 680 O O . MET A 1 90 ? -10.703 0.839 -7.246 1 97.12 90 MET A O 1
ATOM 684 N N . ILE A 1 91 ? -9.406 -0.844 -7.871 1 98.19 91 ILE A N 1
ATOM 685 C CA . ILE A 1 91 ? -10.297 -1.264 -8.945 1 98.19 91 ILE A CA 1
ATOM 686 C C . ILE A 1 91 ? -11.633 -1.724 -8.367 1 98.19 91 ILE A C 1
ATOM 688 O O . ILE A 1 91 ? -12.695 -1.376 -8.883 1 98.19 91 ILE A O 1
ATOM 692 N N . GLY A 1 92 ? -11.539 -2.541 -7.297 1 97.69 92 GLY A N 1
ATOM 693 C CA . GLY A 1 92 ? -12.758 -2.967 -6.637 1 97.69 92 GLY A CA 1
ATOM 694 C C . GLY A 1 92 ? -13.633 -1.807 -6.191 1 97.69 92 GLY A C 1
ATOM 695 O O . GLY A 1 92 ? -14.844 -1.814 -6.41 1 97.69 92 GLY A O 1
ATOM 696 N N . LYS A 1 93 ? -13.047 -0.81 -5.578 1 96.69 93 LYS A N 1
ATOM 697 C CA . LYS A 1 93 ? -13.773 0.39 -5.172 1 96.69 93 LYS A CA 1
ATOM 698 C C . LYS A 1 93 ? -14.398 1.087 -6.379 1 96.69 93 LYS A C 1
ATOM 700 O O . LYS A 1 93 ? -15.555 1.521 -6.32 1 96.69 93 LYS A O 1
ATOM 705 N N . ALA A 1 94 ? -13.617 1.205 -7.418 1 97.75 94 ALA A N 1
ATOM 706 C CA . ALA A 1 94 ? -14.094 1.864 -8.633 1 97.75 94 ALA A CA 1
ATOM 707 C C . ALA A 1 94 ? -15.289 1.126 -9.227 1 97.75 94 ALA A C 1
ATOM 709 O O . ALA A 1 94 ? -16.266 1.751 -9.656 1 97.75 94 ALA A O 1
ATOM 710 N N . ILE A 1 95 ? -15.211 -0.186 -9.273 1 98.25 95 ILE A N 1
ATOM 711 C CA . ILE A 1 95 ? -16.297 -1.005 -9.805 1 98.25 95 ILE A CA 1
ATOM 712 C C . ILE A 1 95 ? -17.562 -0.793 -8.969 1 98.25 95 ILE A C 1
ATOM 714 O O . ILE A 1 95 ? -18.641 -0.611 -9.523 1 98.25 95 ILE A O 1
ATOM 718 N N . ARG A 1 96 ? -17.391 -0.852 -7.695 1 96.25 96 ARG A N 1
ATOM 719 C CA . ARG A 1 96 ? -18.531 -0.654 -6.801 1 96.25 96 ARG A CA 1
ATOM 720 C C . ARG A 1 96 ? -19.188 0.698 -7.047 1 96.25 96 ARG A C 1
ATOM 722 O O . ARG A 1 96 ? -20.406 0.787 -7.152 1 96.25 96 ARG A O 1
ATOM 729 N N . LEU A 1 97 ? -18.406 1.731 -7.102 1 94.81 97 LEU A N 1
ATOM 730 C CA . LEU A 1 97 ? -18.906 3.084 -7.289 1 94.81 97 LEU A CA 1
ATOM 731 C C . LEU A 1 97 ? -19.609 3.219 -8.633 1 94.81 97 LEU A C 1
ATOM 733 O O . LEU A 1 97 ? -20.594 3.949 -8.758 1 94.81 97 LEU A O 1
ATOM 737 N N . ALA A 1 98 ? -19.125 2.527 -9.617 1 96.75 98 ALA A N 1
ATOM 738 C CA . ALA A 1 98 ? -19.703 2.576 -10.961 1 96.75 98 ALA A CA 1
ATOM 739 C C . ALA A 1 98 ? -20.953 1.7 -11.055 1 96.75 98 ALA A C 1
ATOM 741 O O . ALA A 1 98 ? -21.734 1.824 -11.992 1 96.75 98 ALA A O 1
ATOM 742 N N . GLY A 1 99 ? -21.172 0.848 -10.086 1 96.38 99 GLY A N 1
ATOM 743 C CA . GLY A 1 99 ? -22.359 -0.009 -10.055 1 96.38 99 GLY A CA 1
ATOM 744 C C . GLY A 1 99 ? -22.375 -1.042 -11.164 1 96.38 99 GLY A C 1
ATOM 745 O O . GLY A 1 99 ? -23.406 -1.282 -11.781 1 96.38 99 GLY A O 1
ATOM 746 N N . ARG A 1 100 ? -21.25 -1.684 -11.43 1 97.06 100 ARG A N 1
ATOM 747 C CA . ARG A 1 100 ? -21.125 -2.609 -12.555 1 97.06 100 ARG A CA 1
ATOM 748 C C . ARG A 1 100 ? -21.016 -4.051 -12.062 1 97.06 100 ARG A C 1
ATOM 750 O O . ARG A 1 100 ? -20.328 -4.324 -11.07 1 97.06 100 ARG A O 1
ATOM 757 N N . PRO A 1 101 ? -21.719 -4.973 -12.734 1 98 101 PRO A N 1
ATOM 758 C CA . PRO A 1 101 ? -21.531 -6.379 -12.375 1 98 101 PRO A CA 1
ATOM 759 C C . PRO A 1 101 ? -20.141 -6.898 -12.734 1 98 101 PRO A C 1
ATOM 761 O O . PRO A 1 101 ? -19.5 -6.383 -13.656 1 98 101 PRO A O 1
ATOM 764 N N . VAL A 1 102 ? -19.703 -7.93 -12.023 1 98.56 102 VAL A N 1
ATOM 765 C CA . VAL A 1 102 ? -18.344 -8.398 -12.203 1 98.56 102 VAL A CA 1
ATOM 766 C C . VAL A 1 102 ? -18.344 -9.906 -12.477 1 98.56 102 VAL A C 1
ATOM 768 O O . VAL A 1 102 ? -19.078 -10.656 -11.836 1 98.56 102 VAL A O 1
ATOM 771 N N . ALA A 1 103 ? -17.625 -10.344 -13.438 1 98.81 103 ALA A N 1
ATOM 772 C CA . ALA A 1 103 ? -17.219 -11.734 -13.656 1 98.81 103 ALA A CA 1
ATOM 773 C C . ALA A 1 103 ? -15.711 -11.891 -13.531 1 98.81 103 ALA A C 1
ATOM 775 O O . ALA A 1 103 ? -14.953 -10.992 -13.914 1 98.81 103 ALA A O 1
ATOM 776 N N . MET A 1 104 ? -15.273 -12.977 -12.977 1 98.75 104 MET A N 1
ATOM 777 C CA . MET A 1 104 ? -13.844 -13.203 -12.766 1 98.75 104 MET A CA 1
ATOM 778 C C . MET A 1 104 ? -13.477 -14.656 -13.031 1 98.75 104 MET A C 1
ATOM 780 O O . MET A 1 104 ? -14.25 -15.57 -12.711 1 98.75 104 MET A O 1
ATOM 784 N N . VAL A 1 105 ? -12.383 -14.828 -13.547 1 98.62 105 VAL A N 1
ATOM 785 C CA . VAL A 1 105 ? -11.891 -16.156 -13.906 1 98.62 105 VAL A CA 1
ATOM 786 C C . VAL A 1 105 ? -11.625 -16.969 -12.648 1 98.62 105 VAL A C 1
ATOM 788 O O . VAL A 1 105 ? -11.203 -16.422 -11.625 1 98.62 105 VAL A O 1
ATOM 791 N N . GLU A 1 106 ? -11.852 -18.281 -12.727 1 98.25 106 GLU A N 1
ATOM 792 C CA . GLU A 1 106 ? -11.523 -19.297 -11.734 1 98.25 106 GLU A CA 1
ATOM 793 C C . GLU A 1 106 ? -10.93 -20.547 -12.391 1 98.25 106 GLU A C 1
ATOM 795 O O . GLU A 1 106 ? -11.422 -21 -13.43 1 98.25 106 GLU A O 1
ATOM 800 N N . PRO A 1 107 ? -9.836 -21.25 -11.797 1 98.12 107 PRO A N 1
ATOM 801 C CA . PRO A 1 107 ? -9.188 -20.828 -10.555 1 98.12 107 PRO A CA 1
ATOM 802 C C . PRO A 1 107 ? -8.305 -19.594 -10.734 1 98.12 107 PRO A C 1
ATOM 804 O O . PRO A 1 107 ? -7.926 -19.266 -11.859 1 98.12 107 PRO A O 1
ATOM 807 N N . THR A 1 108 ? -8.047 -18.875 -9.695 1 97.88 108 THR A N 1
ATOM 808 C CA . THR A 1 108 ? -7.082 -17.781 -9.641 1 97.88 108 THR A CA 1
ATOM 809 C C . THR A 1 108 ? -6.598 -17.562 -8.211 1 97.88 108 THR A C 1
ATOM 811 O O . THR A 1 108 ? -7.098 -18.188 -7.277 1 97.88 108 THR A O 1
ATOM 814 N N . PHE A 1 109 ? -5.559 -16.797 -8.055 1 95 109 PHE A N 1
ATOM 815 C CA . PHE A 1 109 ? -5.109 -16.422 -6.719 1 95 109 PHE A CA 1
ATOM 816 C C . PHE A 1 109 ? -6.254 -15.797 -5.918 1 95 109 PHE A C 1
ATOM 818 O O . PHE A 1 109 ? -6.922 -14.875 -6.387 1 95 109 PHE A O 1
ATOM 825 N N . ASP A 1 110 ? -6.535 -16.312 -4.723 1 90.69 110 ASP A N 1
ATOM 826 C CA . ASP A 1 110 ? -7.75 -15.992 -3.975 1 90.69 110 ASP A CA 1
ATOM 827 C C . ASP A 1 110 ? -7.773 -14.523 -3.564 1 90.69 110 ASP A C 1
ATOM 829 O O . ASP A 1 110 ? -8.844 -13.969 -3.295 1 90.69 110 ASP A O 1
ATOM 833 N N . ASN A 1 111 ? -6.621 -13.875 -3.455 1 92.75 111 ASN A N 1
ATOM 834 C CA . ASN A 1 111 ? -6.535 -12.469 -3.076 1 92.75 111 ASN A CA 1
ATOM 835 C C . ASN A 1 111 ? -7.348 -11.586 -4.016 1 92.75 111 ASN A C 1
ATOM 837 O O . ASN A 1 111 ? -7.949 -10.602 -3.584 1 92.75 111 ASN A O 1
ATOM 841 N N . LEU A 1 112 ? -7.332 -11.93 -5.266 1 96.94 112 LEU A N 1
ATOM 842 C CA . LEU A 1 112 ? -8.094 -11.141 -6.23 1 96.94 112 LEU A CA 1
ATOM 843 C C . LEU A 1 112 ? -9.578 -11.141 -5.887 1 96.94 112 LEU A C 1
ATOM 845 O O . LEU A 1 112 ? -10.195 -10.086 -5.785 1 96.94 112 LEU A O 1
ATOM 849 N N . HIS A 1 113 ? -10.109 -12.359 -5.691 1 97.06 113 HIS A N 1
ATOM 850 C CA . HIS A 1 113 ? -11.508 -12.5 -5.309 1 97.06 113 HIS A CA 1
ATOM 851 C C . HIS A 1 113 ? -11.789 -11.812 -3.98 1 97.06 113 HIS A C 1
ATOM 853 O O . HIS A 1 113 ? -12.781 -11.086 -3.854 1 97.06 113 HIS A O 1
ATOM 859 N N . ASP A 1 114 ? -10.953 -12.078 -2.996 1 96.12 114 ASP A N 1
ATOM 860 C CA . ASP A 1 114 ? -11.203 -11.586 -1.646 1 96.12 114 ASP A CA 1
ATOM 861 C C . ASP A 1 114 ? -11.211 -10.062 -1.609 1 96.12 114 ASP A C 1
ATOM 863 O O . ASP A 1 114 ? -12.008 -9.453 -0.889 1 96.12 114 ASP A O 1
ATOM 867 N N . LEU A 1 115 ? -10.305 -9.414 -2.318 1 96.75 115 LEU A N 1
ATOM 868 C CA . LEU A 1 115 ? -10.25 -7.961 -2.369 1 96.75 115 LEU A CA 1
ATOM 869 C C . LEU A 1 115 ? -11.516 -7.387 -3 1 96.75 115 LEU A C 1
ATOM 871 O O . LEU A 1 115 ? -12.086 -6.426 -2.486 1 96.75 115 LEU A O 1
ATOM 875 N N . LEU A 1 116 ? -11.945 -7.953 -4.098 1 96.88 116 LEU A N 1
ATOM 876 C CA . LEU A 1 116 ? -13.156 -7.484 -4.758 1 96.88 116 LEU A CA 1
ATOM 877 C C . LEU A 1 116 ? -14.383 -7.758 -3.893 1 96.88 116 LEU A C 1
ATOM 879 O O . LEU A 1 116 ? -15.234 -6.883 -3.729 1 96.88 116 LEU A O 1
ATOM 883 N N . ALA A 1 117 ? -14.477 -9.008 -3.35 1 95.19 117 ALA A N 1
ATOM 884 C CA . ALA A 1 117 ? -15.602 -9.375 -2.494 1 95.19 117 ALA A CA 1
ATOM 885 C C . ALA A 1 117 ? -15.648 -8.492 -1.247 1 95.19 117 ALA A C 1
ATOM 887 O O . ALA A 1 117 ? -16.734 -8.18 -0.743 1 95.19 117 ALA A O 1
ATOM 888 N N . GLY A 1 118 ? -14.492 -8.078 -0.796 1 94.25 118 GLY A N 1
ATOM 889 C CA . GLY A 1 118 ? -14.398 -7.195 0.358 1 94.25 118 GLY A CA 1
ATOM 890 C C . GLY A 1 118 ? -15.109 -5.867 0.151 1 94.25 118 GLY A C 1
ATOM 891 O O . GLY A 1 118 ? -15.492 -5.207 1.117 1 94.25 118 GLY A O 1
ATOM 892 N N . HIS A 1 119 ? -15.297 -5.477 -1.05 1 95.25 119 HIS A N 1
ATOM 893 C CA . HIS A 1 119 ? -16.031 -4.25 -1.362 1 95.25 119 HIS A CA 1
ATOM 894 C C . HIS A 1 119 ? -17.531 -4.516 -1.476 1 95.25 119 HIS A C 1
ATOM 896 O O . HIS A 1 119 ? -18.297 -3.621 -1.833 1 95.25 119 HIS A O 1
ATOM 902 N N . GLY A 1 120 ? -17.922 -5.738 -1.247 1 92.94 120 GLY A N 1
ATOM 903 C CA . GLY A 1 120 ? -19.328 -6.098 -1.335 1 92.94 120 GLY A CA 1
ATOM 904 C C . GLY A 1 120 ? -19.766 -6.465 -2.74 1 92.94 120 GLY A C 1
ATOM 905 O O . GLY A 1 120 ? -20.969 -6.527 -3.029 1 92.94 120 GLY A O 1
ATOM 906 N N . LEU A 1 121 ? -18.859 -6.664 -3.611 1 96 121 LEU A N 1
ATOM 907 C CA . LEU A 1 121 ? -19.172 -7.023 -4.988 1 96 121 LEU A CA 1
ATOM 908 C C . LEU A 1 121 ? -19.578 -8.492 -5.09 1 96 121 LEU A C 1
ATOM 910 O O . LEU A 1 121 ? -18.922 -9.359 -4.488 1 96 121 LEU A O 1
ATOM 914 N N . ARG A 1 122 ? -20.688 -8.734 -5.711 1 95.12 122 ARG A N 1
ATOM 915 C CA . ARG A 1 122 ? -21.016 -10.102 -6.117 1 95.12 122 ARG A CA 1
ATOM 916 C C . ARG A 1 122 ? -20.297 -10.469 -7.418 1 95.12 122 ARG A C 1
ATOM 918 O O . ARG A 1 122 ? -20.438 -9.766 -8.422 1 95.12 122 ARG A O 1
ATOM 925 N N . ILE A 1 123 ? -19.594 -11.57 -7.43 1 98.25 123 ILE A N 1
ATOM 926 C CA . ILE A 1 123 ? -18.719 -11.922 -8.531 1 98.25 123 ILE A CA 1
ATOM 927 C C . ILE A 1 123 ? -19.172 -13.234 -9.164 1 98.25 123 ILE A C 1
ATOM 929 O O . ILE A 1 123 ? -19.312 -14.25 -8.477 1 98.25 123 ILE A O 1
ATOM 933 N N . ARG A 1 124 ? -19.453 -13.195 -10.43 1 98.56 124 ARG A N 1
ATOM 934 C CA . ARG A 1 124 ? -19.766 -14.414 -11.172 1 98.56 124 ARG A CA 1
ATOM 935 C C . ARG A 1 124 ? -18.484 -15.125 -11.617 1 98.56 124 ARG A C 1
ATOM 937 O O . ARG A 1 124 ? -17.609 -14.5 -12.203 1 98.56 124 ARG A O 1
ATOM 944 N N . SER A 1 125 ? -18.438 -16.375 -11.352 1 98.19 125 SER A N 1
ATOM 945 C CA . SER A 1 125 ? -17.266 -17.156 -11.727 1 98.19 125 SER A CA 1
ATOM 946 C C . SER A 1 125 ? -17.297 -17.531 -13.203 1 98.19 125 SER A C 1
ATOM 948 O O . SER A 1 125 ? -18.359 -17.875 -13.742 1 98.19 125 SER A O 1
ATOM 950 N N . VAL A 1 126 ? -16.188 -17.375 -13.859 1 98.44 126 VAL A N 1
ATOM 951 C CA . VAL A 1 126 ? -15.969 -17.844 -15.219 1 98.44 126 VAL A CA 1
ATOM 952 C C . VAL A 1 126 ? -14.867 -18.906 -15.234 1 98.44 126 VAL A C 1
ATOM 954 O O . VAL A 1 126 ? -13.734 -18.641 -14.812 1 98.44 126 VAL A O 1
ATOM 957 N N . ALA A 1 127 ? -15.172 -20.078 -15.742 1 98 127 ALA A N 1
ATOM 958 C CA . ALA A 1 127 ? -14.156 -21.125 -15.805 1 98 127 ALA A CA 1
ATOM 959 C C . ALA A 1 127 ? -13.016 -20.719 -16.75 1 98 127 ALA A C 1
ATOM 961 O O . ALA A 1 127 ? -13.258 -20.266 -17.859 1 98 127 ALA A O 1
ATOM 962 N N . GLU A 1 128 ? -11.805 -20.922 -16.297 1 98.19 128 GLU A N 1
ATOM 963 C CA . GLU A 1 128 ? -10.625 -20.578 -17.094 1 98.19 128 GLU A CA 1
ATOM 964 C C . GLU A 1 128 ? -10.664 -21.281 -18.453 1 98.19 128 GLU A C 1
ATOM 966 O O . GLU A 1 128 ? -10.305 -20.703 -19.469 1 98.19 128 GLU A O 1
ATOM 971 N N . THR A 1 129 ? -11.102 -22.547 -18.5 1 96.94 129 THR A N 1
ATOM 972 C CA . THR A 1 129 ? -11.148 -23.312 -19.734 1 96.94 129 THR A CA 1
ATOM 973 C C . THR A 1 129 ? -12.148 -22.703 -20.719 1 96.94 129 THR A C 1
ATOM 975 O O . THR A 1 129 ? -11.875 -22.609 -21.906 1 96.94 129 THR A O 1
ATOM 978 N N . ALA A 1 130 ? -13.305 -22.281 -20.188 1 97.5 130 ALA A N 1
ATOM 979 C CA . ALA A 1 130 ? -14.297 -21.625 -21.016 1 97.5 130 ALA A CA 1
ATOM 980 C C . ALA A 1 130 ? -13.758 -20.312 -21.594 1 97.5 130 ALA A C 1
ATOM 982 O O . ALA A 1 130 ? -13.969 -20 -22.766 1 97.5 130 ALA A O 1
ATOM 983 N N . LEU A 1 131 ? -13.047 -19.562 -20.812 1 98 131 LEU A N 1
ATOM 984 C CA . LEU A 1 131 ? -12.461 -18.297 -21.219 1 98 131 LEU A CA 1
ATOM 985 C C . LEU A 1 131 ? -11.367 -18.516 -22.266 1 98 131 LEU A C 1
ATOM 987 O O . LEU A 1 131 ? -11.281 -17.766 -23.25 1 98 131 LEU A O 1
ATOM 991 N N . ALA A 1 132 ? -10.555 -19.531 -22.047 1 97.31 132 ALA A N 1
ATOM 992 C CA . ALA A 1 132 ? -9.359 -19.75 -22.859 1 97.31 132 ALA A CA 1
ATOM 993 C C . ALA A 1 132 ? -9.719 -20.281 -24.234 1 97.31 132 ALA A C 1
ATOM 995 O O . ALA A 1 132 ? -9.039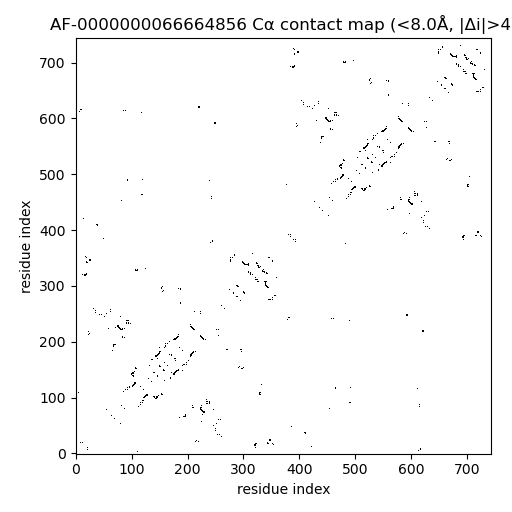 -20 -25.234 1 97.31 132 ALA A O 1
ATOM 996 N N . SER A 1 133 ? -10.828 -21.109 -24.359 1 96.19 133 SER A N 1
ATOM 997 C CA . SER A 1 133 ? -11.016 -21.781 -25.641 1 96.19 133 SER A CA 1
ATOM 998 C C . SER A 1 133 ? -12.5 -21.891 -25.984 1 96.19 133 SER A C 1
ATOM 1000 O O . SER A 1 133 ? -12.852 -22.297 -27.094 1 96.19 133 SER A O 1
ATOM 1002 N N . GLY A 1 134 ? -13.359 -21.562 -25.109 1 97.12 134 GLY A N 1
ATOM 1003 C CA . GLY A 1 134 ? -14.789 -21.75 -25.344 1 97.12 134 GLY A CA 1
ATOM 1004 C C . GLY A 1 134 ? -15.438 -20.531 -25.984 1 97.12 134 GLY A C 1
ATOM 1005 O O . GLY A 1 134 ? -14.766 -19.547 -26.297 1 97.12 134 GLY A O 1
ATOM 1006 N N . PRO A 1 135 ? -16.781 -20.703 -26.266 1 97.75 135 PRO A N 1
ATOM 1007 C CA . PRO A 1 135 ? -17.547 -19.547 -26.75 1 97.75 135 PRO A CA 1
ATOM 1008 C C . PRO A 1 135 ? -17.594 -18.406 -25.734 1 97.75 135 PRO A C 1
ATOM 1010 O O . PRO A 1 135 ? -17.672 -18.672 -24.531 1 97.75 135 PRO A O 1
ATOM 1013 N N . LEU A 1 136 ? -17.594 -17.234 -26.25 1 98.06 136 LEU A N 1
ATOM 1014 C CA . LEU A 1 136 ? -17.5 -16.062 -25.375 1 98.06 136 LEU A CA 1
ATOM 1015 C C . LEU A 1 136 ? -18.875 -15.43 -25.172 1 98.06 136 LEU A C 1
ATOM 1017 O O . LEU A 1 136 ? -19.016 -14.469 -24.406 1 98.06 136 LEU A O 1
ATOM 1021 N N . ASP A 1 137 ? -19.922 -15.922 -25.703 1 94.69 137 ASP A N 1
ATOM 1022 C CA . ASP A 1 137 ? -21.25 -15.32 -25.781 1 94.69 137 ASP A CA 1
ATOM 1023 C C . ASP A 1 137 ? -21.781 -14.969 -24.391 1 94.69 137 ASP A C 1
ATOM 1025 O O . ASP A 1 137 ? -22.438 -13.945 -24.203 1 94.69 137 ASP A O 1
ATOM 1029 N N . ASP A 1 138 ? -21.484 -15.719 -23.375 1 94.44 138 ASP A N 1
ATOM 1030 C CA . ASP A 1 138 ? -22.078 -15.469 -22.062 1 94.44 138 ASP A CA 1
ATOM 1031 C C . ASP A 1 138 ? -21 -15.156 -21.031 1 94.44 138 ASP A C 1
ATOM 1033 O O . ASP A 1 138 ? -21.25 -15.211 -19.828 1 94.44 138 ASP A O 1
ATOM 1037 N N . ILE A 1 139 ? -19.844 -14.742 -21.484 1 97.81 139 ILE A N 1
ATOM 1038 C CA . ILE A 1 139 ? -18.75 -14.578 -20.531 1 97.81 139 ILE A CA 1
ATOM 1039 C C . ILE A 1 139 ? -18.625 -13.109 -20.125 1 97.81 139 ILE A C 1
ATOM 1041 O O . ILE A 1 139 ? -18.719 -12.781 -18.938 1 97.81 139 ILE A O 1
ATOM 1045 N N . PRO A 1 140 ? -18.438 -12.18 -21.109 1 98.5 140 PRO A N 1
ATOM 1046 C CA . PRO A 1 140 ? -18.422 -10.781 -20.672 1 98.5 140 PRO A CA 1
ATOM 1047 C C . PRO A 1 140 ? -19.797 -10.281 -20.203 1 98.5 140 PRO A C 1
ATOM 1049 O O . PRO A 1 140 ? -20.781 -10.383 -20.953 1 98.5 140 PRO A O 1
ATOM 1052 N N . PRO A 1 141 ? -19.922 -9.805 -19.016 1 98.5 141 PRO A N 1
ATOM 1053 C CA . PRO A 1 141 ? -21.203 -9.25 -18.578 1 98.5 141 PRO A CA 1
ATOM 1054 C C . PRO A 1 141 ? -21.531 -7.922 -19.266 1 98.5 141 PRO A C 1
ATOM 1056 O O . PRO A 1 141 ? -20.719 -6.988 -19.219 1 98.5 141 PRO A O 1
ATOM 1059 N N . PRO A 1 142 ? -22.766 -7.824 -19.828 1 98.06 142 PRO A N 1
ATOM 1060 C CA . PRO A 1 142 ? -23.109 -6.566 -20.5 1 98.06 142 PRO A CA 1
ATOM 1061 C C . PRO A 1 142 ? -23.031 -5.359 -19.578 1 98.06 142 PRO A C 1
ATOM 1063 O O . PRO A 1 142 ? -23.656 -5.348 -18.516 1 98.06 142 PRO A O 1
ATOM 1066 N N . GLY A 1 143 ? -22.234 -4.422 -19.984 1 98.12 143 GLY A N 1
ATOM 1067 C CA . GLY A 1 143 ? -22.078 -3.213 -19.188 1 98.12 143 GLY A CA 1
ATOM 1068 C C . GLY A 1 143 ? -21.312 -3.441 -17.906 1 98.12 143 GLY A C 1
ATOM 1069 O O . GLY A 1 143 ? -21.328 -2.604 -17 1 98.12 143 GLY A O 1
ATOM 1070 N N . GLY A 1 144 ? -20.688 -4.602 -17.797 1 98.62 144 GLY A N 1
ATOM 1071 C CA . GLY A 1 144 ? -20.016 -4.973 -16.562 1 98.62 144 GLY A CA 1
ATOM 1072 C C . GLY A 1 144 ? -18.5 -4.941 -16.672 1 98.62 144 GLY A C 1
ATOM 1073 O O . GLY A 1 144 ? -17.938 -4.098 -17.375 1 98.62 144 GLY A O 1
ATOM 1074 N N . VAL A 1 145 ? -17.844 -5.742 -15.828 1 98.94 145 VAL A N 1
ATOM 1075 C CA . VAL A 1 145 ? -16.391 -5.906 -15.766 1 98.94 145 VAL A CA 1
ATOM 1076 C C . VAL A 1 145 ? -16.031 -7.387 -15.883 1 98.94 145 VAL A C 1
ATOM 1078 O O . VAL A 1 145 ? -16.641 -8.234 -15.227 1 98.94 145 VAL A O 1
ATOM 1081 N N . LEU A 1 146 ? -15.172 -7.723 -16.766 1 98.94 146 LEU A N 1
ATOM 1082 C CA . LEU A 1 146 ? -14.555 -9.039 -16.828 1 98.94 146 LEU A CA 1
ATOM 1083 C C . LEU A 1 146 ? -13.117 -9 -16.328 1 98.94 146 LEU A C 1
ATOM 1085 O O . LEU A 1 146 ? -12.273 -8.312 -16.922 1 98.94 146 LEU A O 1
ATOM 1089 N N . PHE A 1 147 ? -12.867 -9.68 -15.211 1 98.88 147 PHE A N 1
ATOM 1090 C CA . PHE A 1 147 ? -11.562 -9.727 -14.57 1 98.88 147 PHE A CA 1
ATOM 1091 C C . PHE A 1 147 ? -10.836 -11.023 -14.898 1 98.88 147 PHE A C 1
ATOM 1093 O O . PHE A 1 147 ? -11.258 -12.102 -14.477 1 98.88 147 PHE A O 1
ATOM 1100 N N . ILE A 1 148 ? -9.711 -10.945 -15.625 1 98.81 148 ILE A N 1
ATOM 1101 C CA . ILE A 1 148 ? -8.977 -12.148 -16 1 98.81 148 ILE A CA 1
ATOM 1102 C C . ILE A 1 148 ? -7.516 -12.023 -15.586 1 98.81 148 ILE A C 1
ATOM 1104 O O . ILE A 1 148 ? -7.078 -10.945 -15.164 1 98.81 148 ILE A O 1
ATOM 1108 N N . VAL A 1 149 ? -6.824 -13.141 -15.617 1 98.56 149 VAL A N 1
ATOM 1109 C CA . VAL A 1 149 ? -5.43 -13.227 -15.195 1 98.56 149 VAL A CA 1
ATOM 1110 C C . VAL A 1 149 ? -4.617 -13.969 -16.25 1 98.56 149 VAL A C 1
ATOM 1112 O O . VAL A 1 149 ? -5 -15.055 -16.688 1 98.56 149 VAL A O 1
ATOM 1115 N N . SER A 1 150 ? -3.529 -13.383 -16.688 1 98.44 150 SER A N 1
ATOM 1116 C CA . SER A 1 150 ? -2.658 -14.016 -17.672 1 98.44 150 SER A CA 1
ATOM 1117 C C . SER A 1 150 ? -1.222 -13.523 -17.531 1 98.44 150 SER A C 1
ATOM 1119 O O . SER A 1 150 ? -0.94 -12.344 -17.75 1 98.44 150 SER A O 1
ATOM 1121 N N . PRO A 1 151 ? -0.224 -14.398 -17.297 1 98.12 151 PRO A N 1
ATOM 1122 C CA . PRO A 1 151 ? -0.351 -15.797 -16.891 1 98.12 151 PRO A CA 1
ATOM 1123 C C . PRO A 1 151 ? -1.103 -15.977 -15.578 1 98.12 151 PRO A C 1
ATOM 1125 O O . PRO A 1 151 ? -1.043 -15.102 -14.711 1 98.12 151 PRO A O 1
ATOM 1128 N N . ASN A 1 152 ? -1.769 -17.109 -15.484 1 98.56 152 ASN A N 1
ATOM 1129 C CA . ASN A 1 152 ? -2.688 -17.266 -14.359 1 98.56 152 ASN A CA 1
ATOM 1130 C C . ASN A 1 152 ? -2.09 -18.156 -13.273 1 98.56 152 ASN A C 1
ATOM 1132 O O . ASN A 1 152 ? -1.55 -19.234 -13.57 1 98.56 152 ASN A O 1
ATOM 1136 N N . ASN A 1 153 ? -2.041 -17.75 -12.031 1 97.19 153 ASN A N 1
ATOM 1137 C CA . ASN A 1 153 ? -1.771 -18.562 -10.852 1 97.19 153 ASN A CA 1
ATOM 1138 C C . ASN A 1 153 ? -3.041 -19.234 -10.328 1 97.19 153 ASN A C 1
ATOM 1140 O O . ASN A 1 153 ? -4.016 -18.547 -10.008 1 97.19 153 ASN A O 1
ATOM 1144 N N . PRO A 1 154 ? -3.207 -20.484 -10.312 1 97.25 154 PRO A N 1
ATOM 1145 C CA . PRO A 1 154 ? -2.074 -21.391 -10.188 1 97.25 154 PRO A CA 1
ATOM 1146 C C . PRO A 1 154 ? -1.776 -22.156 -11.477 1 97.25 154 PRO A C 1
ATOM 1148 O O . PRO A 1 154 ? -0.849 -22.969 -11.523 1 97.25 154 PRO A O 1
ATOM 1151 N N . THR A 1 155 ? -2.436 -21.922 -12.555 1 98.12 155 THR A N 1
ATOM 1152 C CA . THR A 1 155 ? -2.463 -22.844 -13.68 1 98.12 155 THR A CA 1
ATOM 1153 C C . THR A 1 155 ? -1.293 -22.578 -14.625 1 98.12 155 THR A C 1
ATOM 1155 O O . THR A 1 155 ? -0.857 -23.484 -15.352 1 98.12 155 THR A O 1
ATOM 1158 N N . GLY A 1 156 ? -0.861 -21.359 -14.633 1 98.12 156 GLY A N 1
ATOM 1159 C CA . GLY A 1 156 ? 0.159 -20.953 -15.586 1 98.12 156 GLY A CA 1
ATOM 1160 C C . GLY A 1 156 ? -0.398 -20.656 -16.969 1 98.12 156 GLY A C 1
ATOM 1161 O O . GLY A 1 156 ? 0.359 -20.422 -17.906 1 98.12 156 GLY A O 1
ATOM 1162 N N . THR A 1 157 ? -1.675 -20.625 -17.125 1 98.12 157 THR A N 1
ATOM 1163 C CA . THR A 1 157 ? -2.309 -20.406 -18.422 1 98.12 157 THR A CA 1
ATOM 1164 C C . THR A 1 157 ? -1.981 -19.031 -18.969 1 98.12 157 THR A C 1
ATOM 1166 O O . THR A 1 157 ? -2.092 -18.031 -18.25 1 98.12 157 THR A O 1
ATOM 1169 N N . VAL A 1 158 ? -1.576 -18.969 -20.234 1 98.56 158 VAL A N 1
ATOM 1170 C CA . VAL A 1 158 ? -1.352 -17.734 -20.953 1 98.56 158 VAL A CA 1
ATOM 1171 C C . VAL A 1 158 ? -2.381 -17.594 -22.078 1 98.56 158 VAL A C 1
ATOM 1173 O O . VAL A 1 158 ? -2.541 -18.5 -22.891 1 98.56 158 VAL A O 1
ATOM 1176 N N . LEU A 1 159 ? -3.117 -16.531 -22.094 1 98.38 159 LEU A N 1
ATOM 1177 C CA . LEU A 1 159 ? -3.982 -16.234 -23.219 1 98.38 159 LEU A CA 1
ATOM 1178 C C . LEU A 1 159 ? -3.164 -15.766 -24.422 1 98.38 159 LEU A C 1
ATOM 1180 O O . LEU A 1 159 ? -2.459 -14.758 -24.344 1 98.38 159 LEU A O 1
ATOM 1184 N N . ALA A 1 160 ? -3.242 -16.484 -25.469 1 97.94 160 ALA A N 1
ATOM 1185 C CA . ALA A 1 160 ? -2.549 -16.094 -26.703 1 97.94 160 ALA A CA 1
ATOM 1186 C C . ALA A 1 160 ? -3.131 -14.797 -27.266 1 97.94 160 ALA A C 1
ATOM 1188 O O . ALA A 1 160 ? -4.262 -14.422 -26.953 1 97.94 160 ALA A O 1
ATOM 1189 N N . ALA A 1 161 ? -2.381 -14.133 -28.141 1 98.38 161 ALA A N 1
ATOM 1190 C CA . ALA A 1 161 ? -2.783 -12.859 -28.719 1 98.38 161 ALA A CA 1
ATOM 1191 C C . ALA A 1 161 ? -4.117 -12.984 -29.453 1 98.38 161 ALA A C 1
ATOM 1193 O O . ALA A 1 161 ? -4.973 -12.102 -29.359 1 98.38 161 ALA A O 1
ATOM 1194 N N . GLU A 1 162 ? -4.238 -14.047 -30.156 1 98.38 162 GLU A N 1
ATOM 1195 C CA . GLU A 1 162 ? -5.461 -14.25 -30.922 1 98.38 162 GLU A CA 1
ATOM 1196 C C . GLU A 1 162 ? -6.672 -14.391 -30.016 1 98.38 162 GLU A C 1
ATOM 1198 O O . GLU A 1 162 ? -7.734 -13.828 -30.281 1 98.38 162 GLU A O 1
ATOM 1203 N N . ARG A 1 163 ? -6.535 -15.141 -29 1 98.69 163 ARG A N 1
ATOM 1204 C CA . ARG A 1 163 ? -7.645 -15.328 -28.062 1 98.69 163 ARG A CA 1
ATOM 1205 C C . ARG A 1 163 ? -7.969 -14.031 -27.328 1 98.69 163 ARG A C 1
ATOM 1207 O O . ARG A 1 163 ? -9.133 -13.734 -27.078 1 98.69 163 ARG A O 1
ATOM 1214 N N . LEU A 1 164 ? -6.926 -13.297 -26.938 1 98.75 164 LEU A N 1
ATOM 1215 C CA . LEU A 1 164 ? -7.148 -12 -26.297 1 98.75 164 LEU A CA 1
ATOM 1216 C C . LEU A 1 164 ? -7.93 -11.07 -27.234 1 98.75 164 LEU A C 1
ATOM 1218 O O . LEU A 1 164 ? -8.773 -10.297 -26.766 1 98.75 164 LEU A O 1
ATOM 1222 N N . ARG A 1 165 ? -7.625 -11.148 -28.547 1 98.62 165 ARG A N 1
ATOM 1223 C CA . ARG A 1 165 ? -8.383 -10.359 -29.516 1 98.62 165 ARG A CA 1
ATOM 1224 C C . ARG A 1 165 ? -9.859 -10.727 -29.469 1 98.62 165 ARG A C 1
ATOM 1226 O O . ARG A 1 165 ? -10.727 -9.844 -29.5 1 98.62 165 ARG A O 1
ATOM 1233 N N . ASP A 1 166 ? -10.117 -12 -29.422 1 98.75 166 ASP A N 1
ATOM 1234 C CA . ASP A 1 166 ? -11.5 -12.453 -29.344 1 98.75 166 ASP A CA 1
ATOM 1235 C C . ASP A 1 166 ? -12.195 -11.914 -28.109 1 98.75 166 ASP A C 1
ATOM 1237 O O . ASP A 1 166 ? -13.336 -11.453 -28.172 1 98.75 166 ASP A O 1
ATOM 1241 N N . ILE A 1 167 ? -11.539 -11.984 -27 1 98.88 167 ILE A N 1
ATOM 1242 C CA . ILE A 1 167 ? -12.094 -11.531 -25.719 1 98.88 167 ILE A CA 1
ATOM 1243 C C . ILE A 1 167 ? -12.312 -10.023 -25.766 1 98.88 167 ILE A C 1
ATOM 1245 O O . ILE A 1 167 ? -13.359 -9.531 -25.328 1 98.88 167 ILE A O 1
ATOM 1249 N N . ALA A 1 168 ? -11.32 -9.297 -26.266 1 98.75 168 ALA A N 1
ATOM 1250 C CA . ALA A 1 168 ? -11.414 -7.84 -26.391 1 98.75 168 ALA A CA 1
ATOM 1251 C C . ALA A 1 168 ? -12.609 -7.441 -27.25 1 98.75 168 ALA A C 1
ATOM 1253 O O . ALA A 1 168 ? -13.367 -6.535 -26.891 1 98.75 168 ALA A O 1
ATOM 1254 N N . ALA A 1 169 ? -12.773 -8.102 -28.359 1 98.56 169 ALA A N 1
ATOM 1255 C CA . ALA A 1 169 ? -13.898 -7.824 -29.25 1 98.56 169 ALA A CA 1
ATOM 1256 C C . ALA A 1 169 ? -15.227 -8.07 -28.547 1 98.56 169 ALA A C 1
ATOM 1258 O O . ALA A 1 169 ? -16.156 -7.266 -28.656 1 98.56 169 ALA A O 1
ATOM 1259 N N . ALA A 1 170 ? -15.336 -9.203 -27.906 1 98.69 170 ALA A N 1
ATOM 1260 C CA . ALA A 1 170 ? -16.562 -9.555 -27.188 1 98.69 170 ALA A CA 1
ATOM 1261 C C . ALA A 1 170 ? -16.875 -8.531 -26.109 1 98.69 170 ALA A C 1
ATOM 1263 O O . ALA A 1 170 ? -18.031 -8.148 -25.922 1 98.69 170 ALA A O 1
ATOM 1264 N N . CYS A 1 171 ? -15.883 -8.102 -25.359 1 98.81 171 CYS A N 1
ATOM 1265 C CA . CYS A 1 171 ? -16.062 -7.09 -24.328 1 98.81 171 CYS A CA 1
ATOM 1266 C C . CYS A 1 171 ? -16.5 -5.762 -24.938 1 98.81 171 CYS A C 1
ATOM 1268 O O . CYS A 1 171 ? -17.406 -5.109 -24.422 1 98.81 171 CYS A O 1
ATOM 1270 N N . ALA A 1 172 ? -15.828 -5.379 -26 1 98.5 172 ALA A N 1
ATOM 1271 C CA . ALA A 1 172 ? -16.156 -4.125 -26.672 1 98.5 172 ALA A CA 1
ATOM 1272 C C . ALA A 1 172 ? -17.625 -4.117 -27.125 1 98.5 172 ALA A C 1
ATOM 1274 O O . ALA A 1 172 ? -18.328 -3.119 -26.938 1 98.5 172 ALA A O 1
ATOM 1275 N N . GLU A 1 173 ? -18.031 -5.184 -27.656 1 98.06 173 GLU A N 1
ATOM 1276 C CA . GLU A 1 173 ? -19.406 -5.301 -28.172 1 98.06 173 GLU A CA 1
ATOM 1277 C C . GLU A 1 173 ? -20.422 -5.148 -27.047 1 98.06 173 GLU A C 1
ATOM 1279 O O . GLU A 1 173 ? -21.531 -4.652 -27.281 1 98.06 173 GLU A O 1
ATOM 1284 N N . ARG A 1 174 ? -20.094 -5.469 -25.922 1 98.25 174 ARG A N 1
ATOM 1285 C CA . ARG A 1 174 ? -21.062 -5.535 -24.828 1 98.25 174 ARG A CA 1
ATOM 1286 C C . ARG A 1 174 ? -20.844 -4.395 -23.844 1 98.25 174 ARG A C 1
ATOM 1288 O O . ARG A 1 174 ? -21.5 -4.34 -22.797 1 98.25 174 ARG A O 1
ATOM 1295 N N . GLY A 1 175 ? -19.875 -3.553 -24.141 1 98.06 175 GLY A N 1
ATOM 1296 C CA . GLY A 1 175 ? -19.578 -2.461 -23.219 1 98.06 175 GLY A CA 1
ATOM 1297 C C . GLY A 1 175 ? -18.984 -2.928 -21.906 1 98.06 175 GLY A C 1
ATOM 1298 O O . GLY A 1 175 ? -19.188 -2.303 -20.875 1 98.06 175 GLY A O 1
ATOM 1299 N N . THR A 1 176 ? -18.344 -4.105 -21.922 1 98.75 176 THR A N 1
ATOM 1300 C CA . THR A 1 176 ? -17.688 -4.688 -20.75 1 98.75 176 THR A CA 1
ATOM 1301 C C . THR A 1 176 ? -16.281 -4.141 -20.594 1 98.75 176 THR A C 1
ATOM 1303 O O . THR A 1 176 ? -15.5 -4.129 -21.562 1 98.75 176 THR A O 1
ATOM 1306 N N . VAL A 1 177 ? -15.922 -3.605 -19.406 1 98.94 177 VAL A N 1
ATOM 1307 C CA . VAL A 1 177 ? -14.547 -3.236 -19.109 1 98.94 177 VAL A CA 1
ATOM 1308 C C . VAL A 1 177 ? -13.711 -4.492 -18.875 1 98.94 177 VAL A C 1
ATOM 1310 O O . VAL A 1 177 ? -14.078 -5.352 -18.062 1 98.94 177 VAL A O 1
ATOM 1313 N N . LEU A 1 178 ? -12.625 -4.629 -19.562 1 98.94 178 LEU A N 1
ATOM 1314 C CA . LEU A 1 178 ? -11.734 -5.773 -19.406 1 98.94 178 LEU A CA 1
ATOM 1315 C C . LEU A 1 178 ? -10.586 -5.438 -18.469 1 98.94 178 LEU A C 1
ATOM 1317 O O . LEU A 1 178 ? -9.82 -4.508 -18.719 1 98.94 178 LEU A O 1
ATOM 1321 N N . VAL A 1 179 ? -10.508 -6.129 -17.344 1 98.94 179 VAL A N 1
ATOM 1322 C CA . VAL A 1 179 ? -9.391 -6 -16.406 1 98.94 179 VAL A CA 1
ATOM 1323 C C . VAL A 1 179 ? -8.461 -7.207 -16.531 1 98.94 179 VAL A C 1
ATOM 1325 O O . VAL A 1 179 ? -8.914 -8.352 -16.516 1 98.94 179 VAL A O 1
ATOM 1328 N N . ILE A 1 180 ? -7.156 -7 -16.641 1 98.88 180 ILE A N 1
ATOM 1329 C CA . ILE A 1 180 ? -6.195 -8.086 -16.781 1 98.88 180 ILE A CA 1
ATOM 1330 C C . ILE A 1 180 ? -5.094 -7.93 -15.734 1 98.88 180 ILE A C 1
ATOM 1332 O O . ILE A 1 180 ? -4.414 -6.902 -15.688 1 98.88 180 ILE A O 1
ATOM 1336 N N . ASP A 1 181 ? -4.969 -8.859 -14.875 1 98.44 181 ASP A N 1
ATOM 1337 C CA . ASP A 1 181 ? -3.793 -8.977 -14.016 1 98.44 181 ASP A CA 1
ATOM 1338 C C . ASP A 1 181 ? -2.674 -9.734 -14.719 1 98.44 181 ASP A C 1
ATOM 1340 O O . ASP A 1 181 ? -2.812 -10.93 -15.008 1 98.44 181 ASP A O 1
ATOM 1344 N N . SER A 1 182 ? -1.512 -9.086 -14.922 1 97.94 182 SER A N 1
ATOM 1345 C CA . SER A 1 182 ? -0.411 -9.664 -15.688 1 97.94 182 SER A CA 1
ATOM 1346 C C . SER A 1 182 ? 0.846 -9.789 -14.828 1 97.94 182 SER A C 1
ATOM 1348 O O . SER A 1 182 ? 1.962 -9.625 -15.328 1 97.94 182 SER A O 1
ATOM 1350 N N . CYS A 1 183 ? 0.701 -10.133 -13.602 1 95.44 183 CYS A N 1
ATOM 1351 C CA . CYS A 1 183 ? 1.762 -10.078 -12.602 1 95.44 183 CYS A CA 1
ATOM 1352 C C . CYS A 1 183 ? 2.883 -11.055 -12.945 1 95.44 183 CYS A C 1
ATOM 1354 O O . CYS A 1 183 ? 4.043 -10.82 -12.594 1 95.44 183 CYS A O 1
ATOM 1356 N N . PHE A 1 184 ? 2.584 -12.164 -13.727 1 97 184 PHE A N 1
ATOM 1357 C CA . PHE A 1 184 ? 3.578 -13.203 -14 1 97 184 PHE A CA 1
ATOM 1358 C C . PHE A 1 184 ? 4.121 -13.07 -15.414 1 97 184 PHE A C 1
ATOM 1360 O O . PHE A 1 184 ? 4.828 -13.961 -15.898 1 97 184 PHE A O 1
ATOM 1367 N N . ARG A 1 185 ? 3.873 -11.992 -16.078 1 97.19 185 ARG A N 1
ATOM 1368 C CA . ARG A 1 185 ? 4.168 -11.844 -17.5 1 97.19 185 ARG A CA 1
ATOM 1369 C C . ARG A 1 185 ? 5.645 -12.102 -17.781 1 97.19 185 ARG A C 1
ATOM 1371 O O . ARG A 1 185 ? 5.984 -12.781 -18.75 1 97.19 185 ARG A O 1
ATOM 1378 N N . ALA A 1 186 ? 6.504 -11.617 -16.969 1 97.06 186 ALA A N 1
ATOM 1379 C CA . ALA A 1 186 ? 7.941 -11.68 -17.219 1 97.06 186 ALA A CA 1
ATOM 1380 C C . ALA A 1 186 ? 8.445 -13.117 -17.172 1 97.06 186 ALA A C 1
ATOM 1382 O O . ALA A 1 186 ? 9.547 -13.414 -17.656 1 97.06 186 ALA A O 1
ATOM 1383 N N . GLN A 1 187 ? 7.715 -14 -16.625 1 97.69 187 GLN A N 1
ATOM 1384 C CA . GLN A 1 187 ? 8.188 -15.359 -16.359 1 97.69 187 GLN A CA 1
ATOM 1385 C C . GLN A 1 187 ? 7.875 -16.281 -17.531 1 97.69 187 GLN A C 1
ATOM 1387 O O . GLN A 1 187 ? 8.398 -17.391 -17.609 1 97.69 187 GLN A O 1
ATOM 1392 N N . ASP A 1 188 ? 6.988 -15.867 -18.438 1 98.12 188 ASP A N 1
ATOM 1393 C CA . ASP A 1 188 ? 6.57 -16.688 -19.562 1 98.12 188 ASP A CA 1
ATOM 1394 C C . ASP A 1 188 ? 6.629 -15.898 -20.875 1 98.12 188 ASP A C 1
ATOM 1396 O O . ASP A 1 188 ? 5.801 -15.016 -21.109 1 98.12 188 ASP A O 1
ATOM 1400 N N . LEU A 1 189 ? 7.523 -16.266 -21.75 1 97.94 189 LEU A N 1
ATOM 1401 C CA . LEU A 1 189 ? 7.73 -15.562 -23.016 1 97.94 189 LEU A CA 1
ATOM 1402 C C . LEU A 1 189 ? 6.445 -15.516 -23.828 1 97.94 189 LEU A C 1
ATOM 1404 O O . LEU A 1 189 ? 6.227 -14.586 -24.609 1 97.94 189 LEU A O 1
ATOM 1408 N N . ARG A 1 190 ? 5.551 -16.484 -23.719 1 98 190 ARG A N 1
ATOM 1409 C CA . ARG A 1 190 ? 4.285 -16.547 -24.453 1 98 190 ARG A CA 1
ATOM 1410 C C . ARG A 1 190 ? 3.387 -15.367 -24.062 1 98 190 ARG A C 1
ATOM 1412 O O . ARG A 1 190 ? 2.471 -15.016 -24.797 1 98 190 ARG A O 1
ATOM 1419 N N . ALA A 1 191 ? 3.658 -14.75 -22.875 1 98.06 191 ALA A N 1
ATOM 1420 C CA . ALA A 1 191 ? 2.834 -13.664 -22.359 1 98.06 191 ALA A CA 1
ATOM 1421 C C . ALA A 1 191 ? 3.43 -12.305 -22.719 1 98.06 191 ALA A C 1
ATOM 1423 O O . ALA A 1 191 ? 2.953 -11.266 -22.266 1 98.06 191 ALA A O 1
ATOM 1424 N N . GLN A 1 192 ? 4.457 -12.219 -23.562 1 97.94 192 GLN A N 1
ATOM 1425 C CA . GLN A 1 192 ? 5.195 -10.977 -23.734 1 97.94 192 GLN A CA 1
ATOM 1426 C C . GLN A 1 192 ? 4.887 -10.336 -25.078 1 97.94 192 GLN A C 1
ATOM 1428 O O . GLN A 1 192 ? 5.535 -9.367 -25.484 1 97.94 192 GLN A O 1
ATOM 1433 N N . TYR A 1 193 ? 3.896 -10.898 -25.828 1 98.5 193 TYR A N 1
ATOM 1434 C CA . TYR A 1 193 ? 3.387 -10.109 -26.938 1 98.5 193 TYR A CA 1
ATOM 1435 C C . TYR A 1 193 ? 2.83 -8.773 -26.453 1 98.5 193 TYR A C 1
ATOM 1437 O O . TYR A 1 193 ? 2.502 -8.625 -25.281 1 98.5 193 TYR A O 1
ATOM 1445 N N . ASP A 1 194 ? 2.77 -7.789 -27.312 1 98.69 194 ASP A N 1
ATOM 1446 C CA . ASP A 1 194 ? 2.318 -6.457 -26.922 1 98.69 194 ASP A CA 1
ATOM 1447 C C . ASP A 1 194 ? 0.81 -6.438 -26.688 1 98.69 194 ASP A C 1
ATOM 1449 O O . ASP A 1 194 ? 0.034 -6.156 -27.594 1 98.69 194 ASP A O 1
ATOM 1453 N N . MET A 1 195 ? 0.389 -6.715 -25.469 1 98.56 195 MET A N 1
ATOM 1454 C CA . MET A 1 195 ? -1.011 -6.797 -25.062 1 98.56 195 MET A CA 1
ATOM 1455 C C . MET A 1 195 ? -1.718 -5.465 -25.266 1 98.56 195 MET A C 1
ATOM 1457 O O . MET A 1 195 ? -2.889 -5.43 -25.656 1 98.56 195 MET A O 1
ATOM 1461 N N . TYR A 1 196 ? -1.06 -4.371 -25 1 98.5 196 TYR A N 1
ATOM 1462 C CA . TYR A 1 196 ? -1.638 -3.039 -25.141 1 98.5 196 TYR A CA 1
ATOM 1463 C C . TYR A 1 196 ? -1.975 -2.738 -26.594 1 98.5 196 TYR A C 1
ATOM 1465 O O . TYR A 1 196 ? -2.986 -2.098 -26.891 1 98.5 196 TYR A O 1
ATOM 1473 N N . ALA A 1 197 ? -1.096 -3.205 -27.469 1 98.38 197 ALA A N 1
ATOM 1474 C CA . ALA A 1 197 ? -1.387 -3.062 -28.891 1 98.38 197 ALA A CA 1
ATOM 1475 C C . ALA A 1 197 ? -2.633 -3.854 -29.281 1 98.38 197 ALA A C 1
ATOM 1477 O O . ALA A 1 197 ? -3.48 -3.361 -30.031 1 98.38 197 ALA A O 1
ATOM 1478 N N . VAL A 1 198 ? -2.74 -5.086 -28.797 1 98.56 198 VAL A N 1
ATOM 1479 C CA . VAL A 1 198 ? -3.895 -5.938 -29.078 1 98.56 198 VAL A CA 1
ATOM 1480 C C . VAL A 1 198 ? -5.172 -5.238 -28.625 1 98.56 198 VAL A C 1
ATOM 1482 O O . VAL A 1 198 ? -6.148 -5.16 -29.375 1 98.56 198 VAL A O 1
ATOM 1485 N N . LEU A 1 199 ? -5.195 -4.734 -27.422 1 98.38 199 LEU A N 1
ATOM 1486 C CA . LEU A 1 199 ? -6.375 -4.105 -26.844 1 98.38 199 LEU A CA 1
ATOM 1487 C C . LEU A 1 199 ? -6.711 -2.807 -27.578 1 98.38 199 LEU A C 1
ATOM 1489 O O . LEU A 1 199 ? -7.883 -2.438 -27.688 1 98.38 199 LEU A O 1
ATOM 1493 N N . GLY A 1 200 ? -5.672 -2.082 -28.031 1 97.12 200 GLY A N 1
ATOM 1494 C CA . GLY A 1 200 ? -5.84 -0.806 -28.719 1 97.12 200 GLY A CA 1
ATOM 1495 C C . GLY A 1 200 ? -6.57 -0.926 -30.047 1 97.12 200 GLY A C 1
ATOM 1496 O O . GLY A 1 200 ? -7.039 0.073 -30.594 1 97.12 200 GLY A O 1
ATOM 1497 N N . ASP A 1 201 ? -6.719 -2.121 -30.531 1 97.25 201 ASP A N 1
ATOM 1498 C CA . ASP A 1 201 ? -7.375 -2.365 -31.812 1 97.25 201 ASP A CA 1
ATOM 1499 C C . ASP A 1 201 ? -8.898 -2.303 -31.656 1 97.25 201 ASP A C 1
ATOM 1501 O O . ASP A 1 201 ? -9.617 -2.334 -32.656 1 97.25 201 ASP A O 1
ATOM 1505 N N . PHE A 1 202 ? -9.398 -2.121 -30.5 1 97.75 202 PHE A N 1
ATOM 1506 C CA . PHE A 1 202 ? -10.836 -2.191 -30.25 1 97.75 202 PHE A CA 1
ATOM 1507 C C . PHE A 1 202 ? -11.312 -0.959 -29.484 1 97.75 202 PHE A C 1
ATOM 1509 O O . PHE A 1 202 ? -10.539 -0.347 -28.734 1 97.75 202 PHE A O 1
ATOM 1516 N N . ALA A 1 203 ? -12.562 -0.552 -29.766 1 97.38 203 ALA A N 1
ATOM 1517 C CA . ALA A 1 203 ? -13.211 0.436 -28.906 1 97.38 203 ALA A CA 1
ATOM 1518 C C . ALA A 1 203 ? -13.578 -0.169 -27.547 1 97.38 203 ALA A C 1
ATOM 1520 O O . ALA A 1 203 ? -14.758 -0.348 -27.234 1 97.38 203 ALA A O 1
ATOM 1521 N N . LEU A 1 204 ? -12.617 -0.521 -26.781 1 97.44 204 LEU A N 1
ATOM 1522 C CA . LEU A 1 204 ? -12.695 -1.293 -25.531 1 97.44 204 LEU A CA 1
ATOM 1523 C C . LEU A 1 204 ? -12.18 -0.478 -24.359 1 97.44 204 LEU A C 1
ATOM 1525 O O . LEU A 1 204 ? -11.164 0.219 -24.469 1 97.44 204 LEU A O 1
ATOM 1529 N N . ASP A 1 205 ? -12.875 -0.496 -23.281 1 98.56 205 ASP A N 1
ATOM 1530 C CA . ASP A 1 205 ? -12.344 0.011 -22.016 1 98.56 205 ASP A CA 1
ATOM 1531 C C . ASP A 1 205 ? -11.594 -1.083 -21.266 1 98.56 205 ASP A C 1
ATOM 1533 O O . ASP A 1 205 ? -12.102 -2.195 -21.109 1 98.56 205 ASP A O 1
ATOM 1537 N N . TRP A 1 206 ? -10.422 -0.773 -20.797 1 98.88 206 TRP A N 1
ATOM 1538 C CA . TRP A 1 206 ? -9.633 -1.82 -20.172 1 98.88 206 TRP A CA 1
ATOM 1539 C C . TRP A 1 206 ? -8.766 -1.248 -19.062 1 98.88 206 TRP A C 1
ATOM 1541 O O . TRP A 1 206 ? -8.539 -0.037 -19 1 98.88 206 TRP A O 1
ATOM 1551 N N . VAL A 1 207 ? -8.398 -2.049 -18.109 1 98.88 207 VAL A N 1
ATOM 1552 C CA . VAL A 1 207 ? -7.453 -1.804 -17.031 1 98.88 207 VAL A CA 1
ATOM 1553 C C . VAL A 1 207 ? -6.434 -2.939 -16.969 1 98.88 207 VAL A C 1
ATOM 1555 O O . VAL A 1 207 ? -6.805 -4.113 -16.938 1 98.88 207 VAL A O 1
ATOM 1558 N N . ILE A 1 208 ? -5.16 -2.633 -16.969 1 98.75 208 ILE A N 1
ATOM 1559 C CA . ILE A 1 208 ? -4.109 -3.639 -16.875 1 98.75 208 ILE A CA 1
ATOM 1560 C C . ILE A 1 208 ? -3.279 -3.4 -15.617 1 98.75 208 ILE A C 1
ATOM 1562 O O . ILE A 1 208 ? -2.863 -2.273 -15.344 1 98.75 208 ILE A O 1
ATOM 1566 N N . ILE A 1 209 ? -3.055 -4.457 -14.883 1 98.44 209 ILE A N 1
ATOM 1567 C CA . ILE A 1 209 ? -2.215 -4.445 -13.688 1 98.44 209 ILE A CA 1
ATOM 1568 C C . ILE A 1 209 ? -0.895 -5.156 -13.977 1 98.44 209 ILE A C 1
ATOM 1570 O O . ILE A 1 209 ? -0.887 -6.316 -14.398 1 98.44 209 ILE A O 1
ATOM 1574 N N . GLU A 1 210 ? 0.175 -4.441 -13.836 1 97.56 210 GLU A N 1
ATOM 1575 C CA . GLU A 1 210 ? 1.523 -5 -13.867 1 97.56 210 GLU A CA 1
ATOM 1576 C C . GLU A 1 210 ? 2.115 -5.102 -12.469 1 97.56 210 GLU A C 1
ATOM 1578 O O . GLU A 1 210 ? 1.691 -4.387 -11.555 1 97.56 210 GLU A O 1
ATOM 1583 N N . ASP A 1 211 ? 3.072 -5.973 -12.25 1 94.94 211 ASP A N 1
ATOM 1584 C CA . ASP A 1 211 ? 3.643 -6.16 -10.914 1 94.94 211 ASP A CA 1
ATOM 1585 C C . ASP A 1 211 ? 5.086 -6.652 -11 1 94.94 211 ASP A C 1
ATOM 1587 O O . ASP A 1 211 ? 5.414 -7.477 -11.859 1 94.94 211 ASP A O 1
ATOM 1591 N N . THR A 1 212 ? 5.934 -6.23 -10.133 1 96 212 THR A N 1
ATOM 1592 C CA . THR A 1 212 ? 7.34 -6.629 -10.125 1 96 212 THR A CA 1
ATOM 1593 C C . THR A 1 212 ? 7.629 -7.562 -8.953 1 96 212 THR A C 1
ATOM 1595 O O . THR A 1 212 ? 8.75 -8.055 -8.805 1 96 212 THR A O 1
ATOM 1598 N N . GLY A 1 213 ? 6.629 -7.801 -8.109 1 93.19 213 GLY A N 1
ATOM 1599 C CA . GLY A 1 213 ? 6.84 -8.453 -6.832 1 93.19 213 GLY A CA 1
ATOM 1600 C C . GLY A 1 213 ? 7.102 -9.945 -6.961 1 93.19 213 GLY A C 1
ATOM 1601 O O . GLY A 1 213 ? 7.5 -10.594 -5.996 1 93.19 213 GLY A O 1
ATOM 1602 N N . LYS A 1 214 ? 6.938 -10.516 -8.148 1 92.56 214 LYS A N 1
ATOM 1603 C CA . LYS A 1 214 ? 7.102 -11.953 -8.32 1 92.56 214 LYS A CA 1
ATOM 1604 C C . LYS A 1 214 ? 8.391 -12.273 -9.078 1 92.56 214 LYS A C 1
ATOM 1606 O O . LYS A 1 214 ? 8.641 -13.43 -9.43 1 92.56 214 LYS A O 1
ATOM 1611 N N . LEU A 1 215 ? 9.242 -11.336 -9.258 1 94.62 215 LEU A N 1
ATOM 1612 C CA . LEU A 1 215 ? 10.352 -11.5 -10.188 1 94.62 215 LEU A CA 1
ATOM 1613 C C . LEU A 1 215 ? 11.68 -11.609 -9.445 1 94.62 215 LEU A C 1
ATOM 1615 O O . LEU A 1 215 ? 12.516 -12.453 -9.781 1 94.62 215 LEU A O 1
ATOM 1619 N N . TRP A 1 216 ? 11.883 -10.719 -8.484 1 96.44 216 TRP A N 1
ATOM 1620 C CA . TRP A 1 216 ? 13.219 -10.57 -7.914 1 96.44 216 TRP A CA 1
ATOM 1621 C C . TRP A 1 216 ? 13.18 -10.695 -6.398 1 96.44 216 TRP A C 1
ATOM 1623 O O . TRP A 1 216 ? 12.211 -10.297 -5.758 1 96.44 216 TRP A O 1
ATOM 1633 N N . PRO A 1 217 ? 14.188 -11.328 -5.84 1 96 217 PRO A N 1
ATOM 1634 C CA . PRO A 1 217 ? 14.266 -11.469 -4.387 1 96 217 PRO A CA 1
ATOM 1635 C C . PRO A 1 217 ? 14.711 -10.188 -3.689 1 96 217 PRO A C 1
ATOM 1637 O O . PRO A 1 217 ? 15.773 -10.148 -3.072 1 96 217 PRO A O 1
ATOM 1640 N N . LEU A 1 218 ? 13.852 -9.188 -3.709 1 97 218 LEU A N 1
ATOM 1641 C CA . LEU A 1 218 ? 14.211 -7.844 -3.279 1 97 218 LEU A CA 1
ATOM 1642 C C . LEU A 1 218 ? 13.578 -7.512 -1.936 1 97 218 LEU A C 1
ATOM 1644 O O . LEU A 1 218 ? 13.414 -6.34 -1.593 1 97 218 LEU A O 1
ATOM 1648 N N . GLN A 1 219 ? 13.164 -8.547 -1.211 1 95.12 219 GLN A N 1
ATOM 1649 C CA . GLN A 1 219 ? 12.57 -8.352 0.107 1 95.12 219 GLN A CA 1
ATOM 1650 C C . GLN A 1 219 ? 11.391 -7.383 0.041 1 95.12 219 GLN A C 1
ATOM 1652 O O . GLN A 1 219 ? 11.328 -6.418 0.807 1 95.12 219 GLN A O 1
ATOM 1657 N N . GLU A 1 220 ? 10.523 -7.535 -0.93 1 93.38 220 GLU A N 1
ATOM 1658 C CA . GLU A 1 220 ? 9.25 -6.836 -1.116 1 93.38 220 GLU A CA 1
ATOM 1659 C C . GLU A 1 220 ? 9.477 -5.383 -1.525 1 93.38 220 GLU A C 1
ATOM 1661 O O . GLU A 1 220 ? 8.57 -4.551 -1.398 1 93.38 220 GLU A O 1
ATOM 1666 N N . LEU A 1 221 ? 10.75 -4.977 -1.925 1 96.25 221 LEU A N 1
ATOM 1667 C CA . LEU A 1 221 ? 10.883 -3.746 -2.697 1 96.25 221 LEU A CA 1
ATOM 1668 C C . LEU A 1 221 ? 10.25 -3.898 -4.078 1 96.25 221 LEU A C 1
ATOM 1670 O O . LEU A 1 221 ? 10.938 -4.227 -5.047 1 96.25 221 LEU A O 1
ATOM 1674 N N . LYS A 1 222 ? 8.93 -3.648 -4.016 1 93.75 222 LYS A N 1
ATOM 1675 C CA . LYS A 1 222 ? 8.141 -3.943 -5.207 1 93.75 222 LYS A CA 1
ATOM 1676 C C . LYS A 1 222 ? 7.168 -2.809 -5.516 1 93.75 222 LYS A C 1
ATOM 1678 O O . LYS A 1 222 ? 6.891 -1.972 -4.656 1 93.75 222 LYS A O 1
ATOM 1683 N N . THR A 1 223 ? 6.758 -2.775 -6.777 1 95.44 223 THR A N 1
ATOM 1684 C CA . THR A 1 223 ? 5.719 -1.85 -7.219 1 95.44 223 THR A CA 1
ATOM 1685 C C . THR A 1 223 ? 4.816 -2.504 -8.258 1 95.44 223 THR A C 1
ATOM 1687 O O . THR A 1 223 ? 5.164 -3.547 -8.82 1 95.44 223 THR A O 1
ATOM 1690 N N . GLY A 1 224 ? 3.631 -2.072 -8.328 1 95.06 224 GLY A N 1
ATOM 1691 C CA . GLY A 1 224 ? 2.734 -2.342 -9.438 1 95.06 224 GLY A CA 1
ATOM 1692 C C . GLY A 1 224 ? 2.492 -1.128 -10.312 1 95.06 224 GLY A C 1
ATOM 1693 O O . GLY A 1 224 ? 2.742 0.005 -9.898 1 95.06 224 GLY A O 1
ATOM 1694 N N . PHE A 1 225 ? 2.18 -1.353 -11.531 1 97.44 225 PHE A N 1
ATOM 1695 C CA . PHE A 1 225 ? 1.741 -0.305 -12.445 1 97.44 225 PHE A CA 1
ATOM 1696 C C . PHE A 1 225 ? 0.297 -0.531 -12.875 1 97.44 225 PHE A C 1
ATOM 1698 O O . PHE A 1 225 ? -0.032 -1.579 -13.438 1 97.44 225 PHE A O 1
ATOM 1705 N N . LEU A 1 226 ? -0.529 0.429 -12.5 1 98.12 226 LEU A N 1
ATOM 1706 C CA . LEU A 1 226 ? -1.932 0.452 -12.898 1 98.12 226 LEU A CA 1
ATOM 1707 C C . LEU A 1 226 ? -2.119 1.268 -14.18 1 98.12 226 LEU A C 1
ATOM 1709 O O . LEU A 1 226 ? -1.845 2.471 -14.195 1 98.12 226 LEU A O 1
ATOM 1713 N N . ASN A 1 227 ? -2.537 0.613 -15.273 1 98.44 227 ASN A N 1
ATOM 1714 C CA . ASN A 1 227 ? -2.734 1.247 -16.578 1 98.44 227 ASN A CA 1
ATOM 1715 C C . ASN A 1 227 ? -4.191 1.17 -17.016 1 98.44 227 ASN A C 1
ATOM 1717 O O . ASN A 1 227 ? -4.848 0.143 -16.844 1 98.44 227 ASN A O 1
ATOM 1721 N N . TRP A 1 228 ? -4.727 2.246 -17.547 1 98.62 228 TRP A N 1
ATOM 1722 C CA . TRP A 1 228 ? -6.07 2.186 -18.109 1 98.62 228 TRP A CA 1
ATOM 1723 C C . TRP A 1 228 ? -6.219 3.16 -19.266 1 98.62 228 TRP A C 1
ATOM 1725 O O . TRP A 1 228 ? -5.445 4.113 -19.391 1 98.62 228 TRP A O 1
ATOM 1735 N N . ASN A 1 229 ? -7.086 2.912 -20.203 1 97.69 229 ASN A N 1
ATOM 1736 C CA . ASN A 1 229 ? -7.266 3.748 -21.391 1 97.69 229 ASN A CA 1
ATOM 1737 C C . ASN A 1 229 ? -8.039 5.023 -21.062 1 97.69 229 ASN A C 1
ATOM 1739 O O . ASN A 1 229 ? -8.773 5.07 -20.078 1 97.69 229 ASN A O 1
ATOM 1743 N N . ALA A 1 230 ? -7.852 5.988 -21.906 1 94.12 230 ALA A N 1
ATOM 1744 C CA . ALA A 1 230 ? -8.539 7.27 -21.766 1 94.12 230 ALA A CA 1
ATOM 1745 C C . ALA A 1 230 ? -10.055 7.098 -21.844 1 94.12 230 ALA A C 1
ATOM 1747 O O . ALA A 1 230 ? -10.555 6.309 -22.656 1 94.12 230 ALA A O 1
ATOM 1748 N N . GLY A 1 231 ? -10.727 7.824 -21.031 1 94.06 231 GLY A N 1
ATOM 1749 C CA . GLY A 1 231 ? -12.18 7.797 -21.078 1 94.06 231 GLY A CA 1
ATOM 1750 C C . GLY A 1 231 ? -12.773 6.602 -20.344 1 94.06 231 GLY A C 1
ATOM 1751 O O . GLY A 1 231 ? -13.984 6.371 -20.406 1 94.06 231 GLY A O 1
ATOM 1752 N N . ASN A 1 232 ? -11.977 5.832 -19.672 1 97.81 232 ASN A N 1
ATOM 1753 C CA . ASN A 1 232 ? -12.453 4.672 -18.922 1 97.81 232 ASN A CA 1
ATOM 1754 C C . ASN A 1 232 ? -13.586 5.043 -17.969 1 97.81 232 ASN A C 1
ATOM 1756 O O . ASN A 1 232 ? -13.508 6.047 -17.266 1 97.81 232 ASN A O 1
ATOM 1760 N N . PRO A 1 233 ? -14.633 4.242 -17.984 1 98 233 PRO A N 1
ATOM 1761 C CA . PRO A 1 233 ? -15.797 4.602 -17.172 1 98 233 PRO A CA 1
ATOM 1762 C C . PRO A 1 233 ? -15.57 4.371 -15.68 1 98 233 PRO A C 1
ATOM 1764 O O . PRO A 1 233 ? -16.359 4.828 -14.852 1 98 233 PRO A O 1
ATOM 1767 N N . LEU A 1 234 ? -14.625 3.578 -15.273 1 98.25 234 LEU A N 1
ATOM 1768 C CA . LEU A 1 234 ? -14.281 3.4 -13.867 1 98.25 234 LEU A CA 1
ATOM 1769 C C . LEU A 1 234 ? -13.516 4.605 -13.336 1 98.25 234 LEU A C 1
ATOM 1771 O O . LEU A 1 234 ? -12.594 5.102 -13.992 1 98.25 234 LEU A O 1
ATOM 1775 N N . PRO A 1 235 ? -13.859 5.129 -12.141 1 97.31 235 PRO A N 1
ATOM 1776 C CA . PRO A 1 235 ? -13.18 6.309 -11.594 1 97.31 235 PRO A CA 1
ATOM 1777 C C . PRO A 1 235 ? -11.82 5.977 -10.977 1 97.31 235 PRO A C 1
ATOM 1779 O O . PRO A 1 235 ? -11.562 6.312 -9.82 1 97.31 235 PRO A O 1
ATOM 1782 N N . LEU A 1 236 ? -10.93 5.453 -11.773 1 97.75 236 LEU A N 1
ATOM 1783 C CA . LEU A 1 236 ? -9.648 4.91 -11.32 1 97.75 236 LEU A CA 1
ATOM 1784 C C . LEU A 1 236 ? -8.727 6.027 -10.836 1 97.75 236 LEU A C 1
ATOM 1786 O O . LEU A 1 236 ? -8.055 5.875 -9.812 1 97.75 236 LEU A O 1
ATOM 1790 N N . ALA A 1 237 ? -8.703 7.102 -11.531 1 96.44 237 ALA A N 1
ATOM 1791 C CA . ALA A 1 237 ? -7.848 8.219 -11.141 1 96.44 237 ALA A CA 1
ATOM 1792 C C . ALA A 1 237 ? -8.203 8.734 -9.75 1 96.44 237 ALA A C 1
ATOM 1794 O O . ALA A 1 237 ? -7.316 9.047 -8.953 1 96.44 237 ALA A O 1
ATOM 1795 N N . ARG A 1 238 ? -9.469 8.789 -9.477 1 96.12 238 ARG A N 1
ATOM 1796 C CA . ARG A 1 238 ? -9.922 9.266 -8.172 1 96.12 238 ARG A CA 1
ATOM 1797 C C . ARG A 1 238 ? -9.586 8.266 -7.074 1 96.12 238 ARG A C 1
ATOM 1799 O O . ARG A 1 238 ? -9.109 8.641 -6.004 1 96.12 238 ARG A O 1
ATOM 1806 N N . MET A 1 239 ? -9.844 6.973 -7.328 1 96.44 239 MET A N 1
ATOM 1807 C CA . MET A 1 239 ? -9.5 5.961 -6.332 1 96.44 239 MET A CA 1
ATOM 1808 C C . MET A 1 239 ? -8.016 6.008 -6.004 1 96.44 239 MET A C 1
ATOM 1810 O O . MET A 1 239 ? -7.621 5.84 -4.848 1 96.44 239 MET A O 1
ATOM 1814 N N . TYR A 1 240 ? -7.25 6.258 -7.031 1 96.44 240 TYR A N 1
ATOM 1815 C CA . TYR A 1 240 ? -5.805 6.324 -6.84 1 96.44 240 TYR A CA 1
ATOM 1816 C C . TYR A 1 240 ? -5.418 7.551 -6.023 1 96.44 240 TYR A C 1
ATOM 1818 O O . TYR A 1 240 ? -4.695 7.438 -5.031 1 96.44 240 TYR A O 1
ATOM 1826 N N . SER A 1 241 ? -5.895 8.711 -6.379 1 95.62 241 SER A N 1
ATOM 1827 C CA . SER A 1 241 ? -5.492 9.945 -5.707 1 95.62 241 SER A CA 1
ATOM 1828 C C . SER A 1 241 ? -5.992 9.977 -4.266 1 95.62 241 SER A C 1
ATOM 1830 O O . SER A 1 241 ? -5.371 10.602 -3.402 1 95.62 241 SER A O 1
ATOM 1832 N N . ASP A 1 242 ? -7.078 9.25 -3.977 1 95 242 ASP A N 1
ATOM 1833 C CA . ASP A 1 242 ? -7.566 9.125 -2.607 1 95 242 ASP A CA 1
ATOM 1834 C C . ASP A 1 242 ? -6.598 8.312 -1.751 1 95 242 ASP A C 1
ATOM 1836 O O . ASP A 1 242 ? -6.574 8.453 -0.527 1 95 242 ASP A O 1
ATOM 1840 N N . HIS A 1 243 ? -5.809 7.559 -2.43 1 94.5 243 HIS A N 1
ATOM 1841 C CA . HIS A 1 243 ? -5.066 6.543 -1.689 1 94.5 243 HIS A CA 1
ATOM 1842 C C . HIS A 1 243 ? -3.59 6.914 -1.576 1 94.5 243 HIS A C 1
ATOM 1844 O O . HIS A 1 243 ? -2.957 6.656 -0.55 1 94.5 243 HIS A O 1
ATOM 1850 N N . MET A 1 244 ? -3.068 7.414 -2.641 1 92.94 244 MET A N 1
ATOM 1851 C CA . MET A 1 244 ? -1.621 7.605 -2.604 1 92.94 244 MET A CA 1
ATOM 1852 C C . MET A 1 244 ? -1.173 8.578 -3.689 1 92.94 244 MET A C 1
ATOM 1854 O O . MET A 1 244 ? -1.913 8.844 -4.637 1 92.94 244 MET A O 1
ATOM 1858 N N . LEU A 1 245 ? 0.019 9.086 -3.561 1 90.19 245 LEU A N 1
ATOM 1859 C CA . LEU A 1 245 ? 0.678 9.969 -4.516 1 90.19 245 LEU A CA 1
ATOM 1860 C C . LEU A 1 245 ? 1.445 9.164 -5.559 1 90.19 245 LEU A C 1
ATOM 1862 O O . LEU A 1 245 ? 1.274 9.375 -6.762 1 90.19 245 LEU A O 1
ATOM 1866 N N . SER A 1 246 ? 2.303 8.32 -5.141 1 92.31 246 SER A N 1
ATOM 1867 C CA . SER A 1 246 ? 3.174 7.465 -5.938 1 92.31 246 SER A CA 1
ATOM 1868 C C . SER A 1 246 ? 3.832 6.391 -5.078 1 92.31 246 SER A C 1
ATOM 1870 O O . SER A 1 246 ? 3.805 6.473 -3.848 1 92.31 246 SER A O 1
ATOM 1872 N N . ALA A 1 247 ? 4.293 5.387 -5.746 1 95.25 247 ALA A N 1
ATOM 1873 C CA . ALA A 1 247 ? 5.242 4.523 -5.047 1 95.25 247 ALA A CA 1
ATOM 1874 C C . ALA A 1 247 ? 6.559 5.254 -4.789 1 95.25 247 ALA A C 1
ATOM 1876 O O . ALA A 1 247 ? 6.789 6.344 -5.324 1 95.25 247 ALA A O 1
ATOM 1877 N N . SER A 1 248 ? 7.43 4.727 -3.949 1 96.62 248 SER A N 1
ATOM 1878 C CA . SER A 1 248 ? 8.719 5.316 -3.59 1 96.62 248 SER A CA 1
ATOM 1879 C C . SER A 1 248 ? 9.594 5.523 -4.82 1 96.62 248 SER A C 1
ATOM 1881 O O . SER A 1 248 ? 9.859 4.578 -5.566 1 96.62 248 SER A O 1
ATOM 1883 N N . PRO A 1 249 ? 10.086 6.742 -5.047 1 96.62 249 PRO A N 1
ATOM 1884 C CA . PRO A 1 249 ? 11.016 6.953 -6.16 1 96.62 249 PRO A CA 1
ATOM 1885 C C . PRO A 1 249 ? 12.258 6.07 -6.07 1 96.62 249 PRO A C 1
ATOM 1887 O O . PRO A 1 249 ? 12.797 5.652 -7.094 1 96.62 249 PRO A O 1
ATOM 1890 N N . PHE A 1 250 ? 12.727 5.785 -4.824 1 98.44 250 PHE A N 1
ATOM 1891 C CA . PHE A 1 250 ? 13.852 4.879 -4.652 1 98.44 250 PHE A CA 1
ATOM 1892 C C . PHE A 1 250 ? 13.523 3.494 -5.199 1 98.44 250 PHE A C 1
ATOM 1894 O O . PHE A 1 250 ? 14.305 2.912 -5.949 1 98.44 250 PHE A O 1
ATOM 1901 N N . ILE A 1 251 ? 12.367 2.963 -4.82 1 98.12 251 ILE A N 1
ATOM 1902 C CA . ILE A 1 251 ? 11.945 1.644 -5.277 1 98.12 251 ILE A CA 1
ATOM 1903 C C . ILE A 1 251 ? 11.773 1.654 -6.793 1 98.12 251 ILE A C 1
ATOM 1905 O O . ILE A 1 251 ? 12.172 0.708 -7.477 1 98.12 251 ILE A O 1
ATOM 1909 N N . LEU A 1 252 ? 11.172 2.691 -7.309 1 98.38 252 LEU A N 1
ATOM 1910 C CA . LEU A 1 252 ? 10.977 2.82 -8.75 1 98.38 252 LEU A CA 1
ATOM 1911 C C . LEU A 1 252 ? 12.32 2.791 -9.484 1 98.38 252 LEU A C 1
ATOM 1913 O O . LEU A 1 252 ? 12.438 2.172 -10.539 1 98.38 252 LEU A O 1
ATOM 1917 N N . ARG A 1 253 ? 13.328 3.449 -8.961 1 98.69 253 ARG A N 1
ATOM 1918 C CA . ARG A 1 253 ? 14.656 3.414 -9.555 1 98.69 253 ARG A CA 1
ATOM 1919 C C . ARG A 1 253 ? 15.242 2.008 -9.5 1 98.69 253 ARG A C 1
ATOM 1921 O O . ARG A 1 253 ? 15.891 1.56 -10.445 1 98.69 253 ARG A O 1
ATOM 1928 N N . VAL A 1 254 ? 15.047 1.354 -8.391 1 98.62 254 VAL A N 1
ATOM 1929 C CA . VAL A 1 254 ? 15.516 -0.023 -8.25 1 98.62 254 VAL A CA 1
ATOM 1930 C C . VAL A 1 254 ? 14.859 -0.897 -9.32 1 98.62 254 VAL A C 1
ATOM 1932 O O . VAL A 1 254 ? 15.531 -1.698 -9.969 1 98.62 254 VAL A O 1
ATOM 1935 N N . VAL A 1 255 ? 13.562 -0.738 -9.539 1 98.06 255 VAL A N 1
ATOM 1936 C CA . VAL A 1 255 ? 12.828 -1.484 -10.555 1 98.06 255 VAL A CA 1
ATOM 1937 C C . VAL A 1 255 ? 13.414 -1.2 -11.938 1 98.06 255 VAL A C 1
ATOM 1939 O O . VAL A 1 255 ? 13.586 -2.115 -12.742 1 98.06 255 VAL A O 1
ATOM 1942 N N . GLU A 1 256 ? 13.68 0.076 -12.195 1 98.62 256 GLU A N 1
ATOM 1943 C CA . GLU A 1 256 ? 14.289 0.462 -13.461 1 98.62 256 GLU A CA 1
ATOM 1944 C C . GLU A 1 256 ? 15.609 -0.279 -13.695 1 98.62 256 GLU A C 1
ATOM 1946 O O . GLU A 1 256 ? 15.836 -0.832 -14.773 1 98.62 256 GLU A O 1
ATOM 1951 N N . LEU A 1 257 ? 16.469 -0.321 -12.68 1 98.75 257 LEU A N 1
ATOM 1952 C CA . LEU A 1 257 ? 17.781 -0.947 -12.781 1 98.75 257 LEU A CA 1
ATOM 1953 C C . LEU A 1 257 ? 17.656 -2.459 -12.93 1 98.75 257 LEU A C 1
ATOM 1955 O O . LEU A 1 257 ? 18.391 -3.076 -13.703 1 98.75 257 LEU A O 1
ATOM 1959 N N . PHE A 1 258 ? 16.734 -3.082 -12.242 1 98.62 258 PHE A N 1
ATOM 1960 C CA . PHE A 1 258 ? 16.531 -4.523 -12.336 1 98.62 258 PHE A CA 1
ATOM 1961 C C . PHE A 1 258 ? 15.914 -4.891 -13.68 1 98.62 258 PHE A C 1
ATOM 1963 O O . PHE A 1 258 ? 16.203 -5.953 -14.234 1 98.62 258 PHE A O 1
ATOM 1970 N N . ALA A 1 259 ? 15.047 -4.035 -14.211 1 98.44 259 ALA A N 1
ATOM 1971 C CA . ALA A 1 259 ? 14.508 -4.254 -15.547 1 98.44 259 ALA A CA 1
ATOM 1972 C C . ALA A 1 259 ? 15.609 -4.199 -16.609 1 98.44 259 ALA A C 1
ATOM 1974 O O . ALA A 1 259 ? 15.609 -4.992 -17.547 1 98.44 259 ALA A O 1
ATOM 1975 N N . GLU A 1 260 ? 16.5 -3.268 -16.453 1 98.38 260 GLU A N 1
ATOM 1976 C CA . GLU A 1 260 ? 17.641 -3.176 -17.359 1 98.38 260 GLU A CA 1
ATOM 1977 C C . GLU A 1 260 ? 18.516 -4.422 -17.266 1 98.38 260 GLU A C 1
ATOM 1979 O O . GLU A 1 260 ? 18.938 -4.957 -18.297 1 98.38 260 GLU A O 1
ATOM 1984 N N . ASP A 1 261 ? 18.812 -4.824 -16.047 1 98.38 261 ASP A N 1
ATOM 1985 C CA . ASP A 1 261 ? 19.516 -6.094 -15.859 1 98.38 261 ASP A CA 1
ATOM 1986 C C . ASP A 1 261 ? 18.766 -7.234 -16.547 1 98.38 261 ASP A C 1
ATOM 1988 O O . ASP A 1 261 ? 19.406 -8.109 -17.156 1 98.38 261 ASP A O 1
ATOM 1992 N N . GLY A 1 262 ? 17.438 -7.234 -16.406 1 97.31 262 GLY A N 1
ATOM 1993 C CA . GLY A 1 262 ? 16.609 -8.211 -17.078 1 97.31 262 GLY A CA 1
ATOM 1994 C C . GLY A 1 262 ? 16.812 -8.25 -18.578 1 97.31 262 GLY A C 1
ATOM 1995 O O . GLY A 1 262 ? 16.984 -9.32 -19.172 1 97.31 262 GLY A O 1
ATOM 1996 N N . ARG A 1 263 ? 16.828 -7.145 -19.172 1 95.88 263 ARG A N 1
ATOM 1997 C CA . ARG A 1 263 ? 17 -7.008 -20.609 1 95.88 263 ARG A CA 1
ATOM 1998 C C . ARG A 1 263 ? 18.344 -7.539 -21.062 1 95.88 263 ARG A C 1
ATOM 2000 O O . ARG A 1 263 ? 18.484 -8.047 -22.188 1 95.88 263 ARG A O 1
ATOM 2007 N N . HIS A 1 264 ? 19.297 -7.477 -20.156 1 97.06 264 HIS A N 1
ATOM 2008 C CA . HIS A 1 264 ? 20.656 -7.891 -20.5 1 97.06 264 HIS A CA 1
ATOM 2009 C C . HIS A 1 264 ? 20.938 -9.305 -20 1 97.06 264 HIS A C 1
ATOM 2011 O O . HIS A 1 264 ? 22.047 -9.609 -19.578 1 97.06 264 HIS A O 1
ATOM 2017 N N . GLY A 1 265 ? 19.906 -10.094 -19.969 1 96.94 265 GLY A N 1
ATOM 2018 C CA . GLY A 1 265 ? 20.109 -11.508 -19.688 1 96.94 265 GLY A CA 1
ATOM 2019 C C . GLY A 1 265 ? 19.484 -11.945 -18.375 1 96.94 265 GLY A C 1
ATOM 2020 O O . GLY A 1 265 ? 19.297 -13.133 -18.125 1 96.94 265 GLY A O 1
ATOM 2021 N N . GLY A 1 266 ? 19.156 -10.984 -17.516 1 96.94 266 GLY A N 1
ATOM 2022 C CA . GLY A 1 266 ? 18.578 -11.305 -16.219 1 96.94 266 GLY A CA 1
ATOM 2023 C C . GLY A 1 266 ? 17.266 -12.047 -16.328 1 96.94 266 GLY A C 1
ATOM 2024 O O . GLY A 1 266 ? 16.969 -12.93 -15.508 1 96.94 266 GLY A O 1
ATOM 2025 N N . TYR A 1 267 ? 16.422 -11.75 -17.297 1 97.44 267 TYR A N 1
ATOM 2026 C CA . TYR A 1 267 ? 15.148 -12.445 -17.469 1 97.44 267 TYR A CA 1
ATOM 2027 C C . TYR A 1 267 ? 15.375 -13.898 -17.875 1 97.44 267 TYR A C 1
ATOM 2029 O O . TYR A 1 267 ? 14.664 -14.797 -17.422 1 97.44 267 TYR A O 1
ATOM 2037 N N . ASP A 1 268 ? 16.312 -14.102 -18.766 1 97.62 268 ASP A N 1
ATOM 2038 C CA . ASP A 1 268 ? 16.625 -15.469 -19.172 1 97.62 268 ASP A CA 1
ATOM 2039 C C . ASP A 1 268 ? 17.109 -16.297 -17.969 1 97.62 268 ASP A C 1
ATOM 2041 O O . ASP A 1 268 ? 16.719 -17.453 -17.828 1 97.62 268 ASP A O 1
ATOM 2045 N N . GLN A 1 269 ? 17.953 -15.719 -17.188 1 96.75 269 GLN A N 1
ATOM 2046 C CA . GLN A 1 269 ? 18.438 -16.391 -15.992 1 96.75 269 GLN A CA 1
ATOM 2047 C C . GLN A 1 269 ? 17.281 -16.734 -15.055 1 96.75 269 GLN A C 1
ATOM 2049 O O . GLN A 1 269 ? 17.266 -17.828 -14.469 1 96.75 269 GLN A O 1
ATOM 2054 N N . LEU A 1 270 ? 16.391 -15.781 -14.875 1 95.88 270 LEU A N 1
ATOM 2055 C CA . LEU A 1 270 ? 15.219 -16 -14.047 1 95.88 270 LEU A CA 1
ATOM 2056 C C . LEU A 1 270 ? 14.383 -17.172 -14.578 1 95.88 270 LEU A C 1
ATOM 2058 O O . LEU A 1 270 ? 14.055 -18.094 -13.828 1 95.88 270 LEU A O 1
ATOM 2062 N N . ARG A 1 271 ? 14.062 -17.156 -15.844 1 97.62 271 ARG A N 1
ATOM 2063 C CA . ARG A 1 271 ? 13.242 -18.188 -16.469 1 97.62 271 ARG A CA 1
ATOM 2064 C C . ARG A 1 271 ? 13.938 -19.547 -16.406 1 97.62 271 ARG A C 1
ATOM 2066 O O . ARG A 1 271 ? 13.305 -20.562 -16.125 1 97.62 271 ARG A O 1
ATOM 2073 N N . ASP A 1 272 ? 15.227 -19.562 -16.641 1 97.81 272 ASP A N 1
ATOM 2074 C CA . ASP A 1 272 ? 16 -20.797 -16.578 1 97.81 272 ASP A CA 1
ATOM 2075 C C . ASP A 1 272 ? 15.992 -21.375 -15.164 1 97.81 272 ASP A C 1
ATOM 2077 O O . ASP A 1 272 ? 15.898 -22.594 -14.984 1 97.81 272 ASP A O 1
ATOM 2081 N N . GLY A 1 273 ? 16.172 -20.5 -14.211 1 97.19 273 GLY A N 1
ATOM 2082 C CA . GLY A 1 273 ? 16.125 -20.938 -12.828 1 97.19 273 GLY A CA 1
ATOM 2083 C C . GLY A 1 273 ? 14.805 -21.562 -12.445 1 97.19 273 GLY A C 1
ATOM 2084 O O . GLY A 1 273 ? 14.766 -22.594 -11.773 1 97.19 273 GLY A O 1
ATOM 2085 N N . ILE A 1 274 ? 13.719 -20.953 -12.852 1 97.38 274 ILE A N 1
ATOM 2086 C CA . ILE A 1 274 ? 12.391 -21.469 -12.57 1 97.38 274 ILE A CA 1
ATOM 2087 C C . ILE A 1 274 ? 12.211 -22.828 -13.25 1 97.38 274 ILE A C 1
ATOM 2089 O O . ILE A 1 274 ? 11.688 -23.766 -12.648 1 97.38 274 ILE A O 1
ATOM 2093 N N . GLN A 1 275 ? 12.648 -22.906 -14.477 1 98.12 275 GLN A N 1
ATOM 2094 C CA . GLN A 1 275 ? 12.539 -24.156 -15.219 1 98.12 275 GLN A CA 1
ATOM 2095 C C . GLN A 1 275 ? 13.352 -25.266 -14.562 1 98.12 275 GLN A C 1
ATOM 2097 O O . GLN A 1 275 ? 12.898 -26.406 -14.484 1 98.12 275 GLN A O 1
ATOM 2102 N N . ARG A 1 276 ? 14.516 -24.969 -14.164 1 98.38 276 ARG A N 1
ATOM 2103 C CA . ARG A 1 276 ? 15.359 -25.938 -13.469 1 98.38 276 ARG A CA 1
ATOM 2104 C C . ARG A 1 276 ? 14.695 -26.406 -12.18 1 98.38 276 ARG A C 1
ATOM 2106 O O . ARG A 1 276 ? 14.656 -27.609 -11.898 1 98.38 276 ARG A O 1
ATOM 2113 N N . ASN A 1 277 ? 14.234 -25.5 -11.375 1 98.31 277 ASN A N 1
ATOM 2114 C CA . ASN A 1 277 ? 13.578 -25.844 -10.125 1 98.31 277 ASN A CA 1
ATOM 2115 C C . ASN A 1 277 ? 12.312 -26.656 -10.367 1 98.31 277 ASN A C 1
ATOM 2117 O O . ASN A 1 277 ? 11.969 -27.531 -9.562 1 98.31 277 ASN A O 1
ATOM 2121 N N . ARG A 1 278 ? 11.57 -26.375 -11.453 1 98.44 278 ARG A N 1
ATOM 2122 C CA . ARG A 1 278 ? 10.414 -27.172 -11.82 1 98.44 278 ARG A CA 1
ATOM 2123 C C . ARG A 1 278 ? 10.82 -28.625 -12.102 1 98.44 278 ARG A C 1
ATOM 2125 O O . ARG A 1 278 ? 10.164 -29.562 -11.641 1 98.44 278 ARG A O 1
ATOM 2132 N N . ALA A 1 279 ? 11.859 -28.781 -12.875 1 98.44 279 ALA A N 1
ATOM 2133 C CA . ALA A 1 279 ? 12.367 -30.109 -13.156 1 98.44 279 ALA A CA 1
ATOM 2134 C C . ALA A 1 279 ? 12.766 -30.844 -11.875 1 98.44 279 ALA A C 1
ATOM 2136 O O . ALA A 1 279 ? 12.43 -32 -11.688 1 98.44 279 ALA A O 1
ATOM 2137 N N . LEU A 1 280 ? 13.445 -30.125 -10.984 1 98.44 280 LEU A N 1
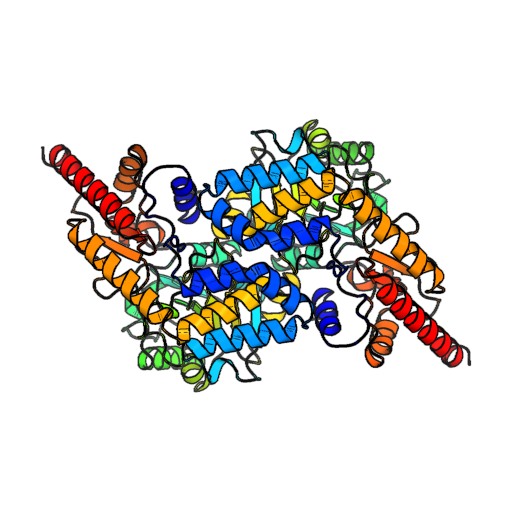ATOM 2138 C CA . LEU A 1 280 ? 13.852 -30.703 -9.703 1 98.44 280 LEU A CA 1
ATOM 2139 C C . LEU A 1 280 ? 12.641 -31.125 -8.883 1 98.44 280 LEU A C 1
ATOM 2141 O O . LEU A 1 280 ? 12.625 -32.188 -8.281 1 98.44 280 LEU A O 1
ATOM 2145 N N . ALA A 1 281 ? 11.656 -30.234 -8.844 1 98.38 281 ALA A N 1
ATOM 2146 C CA . ALA A 1 281 ? 10.438 -30.547 -8.094 1 98.38 281 ALA A CA 1
ATOM 2147 C C . ALA A 1 281 ? 9.766 -31.812 -8.641 1 98.38 281 ALA A C 1
ATOM 2149 O O . ALA A 1 281 ? 9.422 -32.719 -7.875 1 98.38 281 ALA A O 1
ATOM 2150 N N . ARG A 1 282 ? 9.594 -31.891 -9.906 1 97.75 282 ARG A N 1
ATOM 2151 C CA . ARG A 1 282 ? 8.891 -33 -10.555 1 97.75 282 ARG A CA 1
ATOM 2152 C C . ARG A 1 282 ? 9.688 -34.312 -10.438 1 97.75 282 ARG A C 1
ATOM 2154 O O . ARG A 1 282 ? 9.102 -35.375 -10.383 1 97.75 282 ARG A O 1
ATOM 2161 N N . ASP A 1 283 ? 10.977 -34.156 -10.344 1 97.56 283 ASP A N 1
ATOM 2162 C CA . ASP A 1 283 ? 11.836 -35.312 -10.164 1 97.56 283 ASP A CA 1
ATOM 2163 C C . ASP A 1 283 ? 11.789 -35.812 -8.727 1 97.56 283 ASP A C 1
ATOM 2165 O O . ASP A 1 283 ? 12.164 -36.969 -8.453 1 97.56 283 ASP A O 1
ATOM 2169 N N . ASN A 1 284 ? 11.398 -34.969 -7.844 1 97.12 284 ASN A N 1
ATOM 2170 C CA . ASN A 1 284 ? 11.586 -35.312 -6.438 1 97.12 284 ASN A CA 1
ATOM 2171 C C . ASN A 1 284 ? 10.25 -35.469 -5.715 1 97.12 284 ASN A C 1
ATOM 2173 O O . ASN A 1 284 ? 10.203 -35.906 -4.574 1 97.12 284 ASN A O 1
ATOM 2177 N N . ILE A 1 285 ? 9.234 -34.875 -6.398 1 94.12 285 ILE A N 1
ATOM 2178 C CA . ILE A 1 285 ? 7.891 -35.125 -5.879 1 94.12 285 ILE A CA 1
ATOM 2179 C C . ILE A 1 285 ? 7.195 -36.188 -6.727 1 94.12 285 ILE A C 1
ATOM 2181 O O . ILE A 1 285 ? 6.977 -36 -7.922 1 94.12 285 ILE A O 1
ATOM 2185 N N . ASN A 1 286 ? 7.047 -37.406 -6.344 1 91.38 286 ASN A N 1
ATOM 2186 C CA . ASN A 1 286 ? 6.449 -38.469 -7.129 1 91.38 286 ASN A CA 1
ATOM 2187 C C . ASN A 1 286 ? 4.945 -38.281 -7.309 1 91.38 286 ASN A C 1
ATOM 2189 O O . ASN A 1 286 ? 4.148 -39.156 -6.953 1 91.38 286 ASN A O 1
ATOM 2193 N N . LEU A 1 287 ? 4.531 -37.125 -7.875 1 96.06 287 LEU A N 1
ATOM 2194 C CA . LEU A 1 287 ? 3.16 -36.75 -8.211 1 96.06 287 LEU A CA 1
ATOM 2195 C C . LEU A 1 287 ? 3.082 -36.188 -9.617 1 96.06 287 LEU A C 1
ATOM 2197 O O . LEU A 1 287 ? 4.027 -35.531 -10.078 1 96.06 287 LEU A O 1
ATOM 2201 N N . PRO A 1 288 ? 2.072 -36.438 -10.32 1 97.31 288 PRO A N 1
ATOM 2202 C CA . PRO A 1 288 ? 1.928 -35.844 -11.641 1 97.31 288 PRO A CA 1
ATOM 2203 C C . PRO A 1 288 ? 1.592 -34.344 -11.578 1 97.31 288 PRO A C 1
ATOM 2205 O O . PRO A 1 288 ? 0.82 -33.906 -10.711 1 97.31 288 PRO A O 1
ATOM 2208 N N . PRO A 1 289 ? 2.197 -33.531 -12.445 1 97.94 289 PRO A N 1
ATOM 2209 C CA . PRO A 1 289 ? 1.791 -32.125 -12.523 1 97.94 289 PRO A CA 1
ATOM 2210 C C . PRO A 1 289 ? 0.344 -31.953 -12.977 1 97.94 289 PRO A C 1
ATOM 2212 O O . PRO A 1 289 ? -0.094 -32.625 -13.914 1 97.94 289 PRO A O 1
ATOM 2215 N N . ALA A 1 290 ? -0.407 -31.094 -12.312 1 98 290 ALA A N 1
ATOM 2216 C CA . ALA A 1 290 ? -1.782 -30.797 -12.703 1 98 290 ALA A CA 1
ATOM 2217 C C . ALA A 1 290 ? -1.82 -29.938 -13.953 1 98 290 ALA A C 1
ATOM 2219 O O . ALA A 1 290 ? -2.754 -30.016 -14.758 1 98 290 ALA A O 1
ATOM 2220 N N . TYR A 1 291 ? -0.847 -29.078 -14.125 1 97.44 291 TYR A N 1
ATOM 2221 C CA . TYR A 1 291 ? -0.723 -28.172 -15.25 1 97.44 291 TYR A CA 1
ATOM 2222 C C . TYR A 1 291 ? 0.655 -28.281 -15.898 1 97.44 291 TYR A C 1
ATOM 2224 O O . TYR A 1 291 ? 1.487 -27.391 -15.75 1 97.44 291 TYR A O 1
ATOM 2232 N N . PRO A 1 292 ? 0.882 -29.219 -16.719 1 96.75 292 PRO A N 1
ATOM 2233 C CA . PRO A 1 292 ? 2.217 -29.578 -17.203 1 96.75 292 PRO A CA 1
ATOM 2234 C C . PRO A 1 292 ? 2.863 -28.484 -18.031 1 96.75 292 PRO A C 1
ATOM 2236 O O . PRO A 1 292 ? 4.094 -28.422 -18.141 1 96.75 292 PRO A O 1
ATOM 2239 N N . ASP A 1 293 ? 2.07 -27.531 -18.562 1 96.19 293 ASP A N 1
ATOM 2240 C CA . ASP A 1 293 ? 2.621 -26.547 -19.484 1 96.19 293 ASP A CA 1
ATOM 2241 C C . ASP A 1 293 ? 2.922 -25.234 -18.75 1 96.19 293 ASP A C 1
ATOM 2243 O O . ASP A 1 293 ? 3.344 -24.25 -19.375 1 96.19 293 ASP A O 1
ATOM 2247 N N . SER A 1 294 ? 2.695 -25.203 -17.438 1 97.5 294 SER A N 1
ATOM 2248 C CA . SER A 1 294 ? 2.943 -24 -16.672 1 97.5 294 SER A CA 1
ATOM 2249 C C . SER A 1 294 ? 4.422 -23.609 -16.688 1 97.5 294 SER A C 1
ATOM 2251 O O . SER A 1 294 ? 5.293 -24.484 -16.625 1 97.5 294 SER A O 1
ATOM 2253 N N . ARG A 1 295 ? 4.715 -22.266 -16.797 1 98 295 ARG A N 1
ATOM 2254 C CA . ARG A 1 295 ? 6.086 -21.781 -16.812 1 98 295 ARG A CA 1
ATOM 2255 C C . ARG A 1 295 ? 6.293 -20.688 -15.773 1 98 295 ARG A C 1
ATOM 2257 O O . ARG A 1 295 ? 7.309 -20 -15.789 1 98 295 ARG A O 1
ATOM 2264 N N . ILE A 1 296 ? 5.301 -20.484 -14.891 1 98.06 296 ILE A N 1
ATOM 2265 C CA . ILE A 1 296 ? 5.414 -19.453 -13.875 1 98.06 296 ILE A CA 1
ATOM 2266 C C . ILE A 1 296 ? 6.098 -20.016 -12.633 1 98.06 296 ILE A C 1
ATOM 2268 O O . ILE A 1 296 ? 6.34 -21.219 -12.547 1 98.06 296 ILE A O 1
ATOM 2272 N N . SER A 1 297 ? 6.41 -19.25 -11.664 1 98.12 297 SER A N 1
ATOM 2273 C CA . SER A 1 297 ? 7.273 -19.594 -10.539 1 98.12 297 SER A CA 1
ATOM 2274 C C . SER A 1 297 ? 6.543 -20.453 -9.523 1 98.12 297 SER A C 1
ATOM 2276 O O . SER A 1 297 ? 6.898 -20.469 -8.344 1 98.12 297 SER A O 1
ATOM 2278 N N . VAL A 1 298 ? 5.469 -21.125 -9.914 1 97.94 298 VAL A N 1
ATOM 2279 C CA . VAL A 1 298 ? 4.781 -22.109 -9.086 1 97.94 298 VAL A CA 1
ATOM 2280 C C . VAL A 1 298 ? 4.477 -23.359 -9.906 1 97.94 298 VAL A C 1
ATOM 2282 O O . VAL A 1 298 ? 4.457 -23.312 -11.141 1 97.94 298 VAL A O 1
ATOM 2285 N N . ASP A 1 299 ? 4.34 -24.406 -9.242 1 98.12 299 ASP A N 1
ATOM 2286 C CA . ASP A 1 299 ? 3.875 -25.641 -9.844 1 98.12 299 ASP A CA 1
ATOM 2287 C C . ASP A 1 299 ? 2.797 -26.297 -8.984 1 98.12 299 ASP A C 1
ATOM 2289 O O . ASP A 1 299 ? 2.725 -26.062 -7.781 1 98.12 299 ASP A O 1
ATOM 2293 N N . THR A 1 300 ? 1.878 -26.906 -9.633 1 98.38 300 THR A N 1
ATOM 2294 C CA . THR A 1 300 ? 0.752 -27.562 -8.977 1 98.38 300 THR A CA 1
ATOM 2295 C C . THR A 1 300 ? 0.738 -29.062 -9.273 1 98.38 300 THR A C 1
ATOM 2297 O O . THR A 1 300 ? 0.939 -29.469 -10.422 1 98.38 300 THR A O 1
ATOM 2300 N N . PHE A 1 301 ? 0.511 -29.844 -8.188 1 98.12 301 PHE A N 1
ATOM 2301 C CA . PHE A 1 301 ? 0.532 -31.297 -8.312 1 98.12 301 PHE A CA 1
ATOM 2302 C C . PHE A 1 301 ? -0.807 -31.891 -7.902 1 98.12 301 PHE A C 1
ATOM 2304 O O . PHE A 1 301 ? -1.494 -31.359 -7.031 1 98.12 301 PHE A O 1
ATOM 2311 N N . ARG A 1 302 ? -1.141 -33 -8.531 1 97.69 302 ARG A N 1
ATOM 2312 C CA . ARG A 1 302 ? -2.354 -33.719 -8.188 1 97.69 302 ARG A CA 1
ATOM 2313 C C . ARG A 1 302 ? -2.062 -34.812 -7.168 1 97.69 302 ARG A C 1
ATOM 2315 O O . ARG A 1 302 ? -1.134 -35.594 -7.344 1 97.69 302 ARG A O 1
ATOM 2322 N N . LEU A 1 303 ? -2.803 -34.812 -6.18 1 96.12 303 LEU A N 1
ATOM 2323 C CA . LEU A 1 303 ? -2.664 -35.812 -5.117 1 96.12 303 LEU A CA 1
ATOM 2324 C C . LEU A 1 303 ? -3.318 -37.125 -5.512 1 96.12 303 LEU A C 1
ATOM 2326 O O . LEU A 1 303 ? -4.207 -37.156 -6.367 1 96.12 303 LEU A O 1
ATOM 2330 N N . PRO A 1 304 ? -2.842 -38.219 -4.859 1 92.06 304 PRO A N 1
ATOM 2331 C CA . PRO A 1 304 ? -3.494 -39.531 -5.121 1 92.06 304 PRO A CA 1
ATOM 2332 C C . PRO A 1 304 ? -4.938 -39.562 -4.625 1 92.06 304 PRO A C 1
ATOM 2334 O O . PRO A 1 304 ? -5.324 -38.75 -3.773 1 92.06 304 PRO A O 1
ATOM 2337 N N . ALA A 1 305 ? -5.668 -40.5 -5.207 1 89.25 305 ALA A N 1
ATOM 2338 C CA . ALA A 1 305 ? -7.059 -40.656 -4.797 1 89.25 305 ALA A CA 1
ATOM 2339 C C . ALA A 1 305 ? -7.168 -40.875 -3.289 1 89.25 305 ALA A C 1
ATOM 2341 O O . ALA A 1 305 ? -6.367 -41.594 -2.691 1 89.25 305 ALA A O 1
ATOM 2342 N N . GLY A 1 306 ? -8.094 -40.125 -2.723 1 86.44 306 GLY A N 1
ATOM 2343 C CA . GLY A 1 306 ? -8.359 -40.312 -1.305 1 86.44 306 GLY A CA 1
ATOM 2344 C C . GLY A 1 306 ? -7.586 -39.344 -0.423 1 86.44 306 GLY A C 1
ATOM 2345 O O . GLY A 1 306 ? -7.902 -39.188 0.758 1 86.44 306 GLY A O 1
ATOM 2346 N N . VAL A 1 307 ? -6.578 -38.75 -0.981 1 89.56 307 VAL A N 1
ATOM 2347 C CA . VAL A 1 307 ? -5.809 -37.812 -0.196 1 89.56 307 VAL A CA 1
ATOM 2348 C C . VAL A 1 307 ? -6.352 -36.375 -0.422 1 89.56 307 VAL A C 1
ATOM 2350 O O . VAL A 1 307 ? -6.41 -35.906 -1.559 1 89.56 307 VAL A O 1
ATOM 2353 N N . ALA A 1 308 ? -6.75 -35.781 0.64 1 91.62 308 ALA A N 1
ATOM 2354 C CA . ALA A 1 308 ? -7.27 -34.438 0.565 1 91.62 308 ALA A CA 1
ATOM 2355 C C . ALA A 1 308 ? -6.164 -33.406 0.832 1 91.62 308 ALA A C 1
ATOM 2357 O O . ALA A 1 308 ? -5.371 -33.562 1.764 1 91.62 308 ALA A O 1
ATOM 2358 N N . ALA A 1 309 ? -6.16 -32.375 0.037 1 94.31 309 ALA A N 1
ATOM 2359 C CA . ALA A 1 309 ? -5.105 -31.359 0.08 1 94.31 309 ALA A CA 1
ATOM 2360 C C . ALA A 1 309 ? -5.031 -30.703 1.454 1 94.31 309 ALA A C 1
ATOM 2362 O O . ALA A 1 309 ? -3.943 -30.469 1.979 1 94.31 309 ALA A O 1
ATOM 2363 N N . ASN A 1 310 ? -6.156 -30.391 2.01 1 92.19 310 ASN A N 1
ATOM 2364 C CA . ASN A 1 310 ? -6.195 -29.734 3.309 1 92.19 310 ASN A CA 1
ATOM 2365 C C . ASN A 1 310 ? -5.645 -30.625 4.414 1 92.19 310 ASN A C 1
ATOM 2367 O O . ASN A 1 310 ? -5 -30.141 5.348 1 92.19 310 ASN A O 1
ATOM 2371 N N . ALA A 1 311 ? -5.992 -31.891 4.398 1 90.88 311 ALA A N 1
ATOM 2372 C CA . ALA A 1 311 ? -5.445 -32.844 5.359 1 90.88 311 ALA A CA 1
ATOM 2373 C C . ALA A 1 311 ? -3.928 -32.938 5.227 1 90.88 311 ALA A C 1
ATOM 2375 O O . ALA A 1 311 ? -3.211 -32.969 6.23 1 90.88 311 ALA A O 1
ATOM 2376 N N . LEU A 1 312 ? -3.502 -33.062 4.023 1 91.81 312 LEU A N 1
ATOM 2377 C CA . LEU A 1 312 ? -2.066 -33.125 3.77 1 91.81 312 LEU A CA 1
ATOM 2378 C C . LEU A 1 312 ? -1.371 -31.859 4.277 1 91.81 312 LEU A C 1
ATOM 2380 O O . LEU A 1 312 ? -0.295 -31.938 4.875 1 91.81 312 LEU A O 1
ATOM 2384 N N . TYR A 1 313 ? -1.949 -30.672 4 1 92.44 313 TYR A N 1
ATOM 2385 C CA . TYR A 1 313 ? -1.43 -29.406 4.492 1 92.44 313 TYR A CA 1
ATOM 2386 C C . TYR A 1 313 ? -1.217 -29.453 6 1 92.44 313 TYR A C 1
ATOM 2388 O O . TYR A 1 313 ? -0.154 -29.062 6.496 1 92.44 313 TYR A O 1
ATOM 2396 N N . THR A 1 314 ? -2.201 -29.906 6.715 1 91.69 314 THR A N 1
ATOM 2397 C CA . THR A 1 314 ? -2.145 -29.969 8.172 1 91.69 314 THR A CA 1
ATOM 2398 C C . THR A 1 314 ? -1.038 -30.922 8.633 1 91.69 314 THR A C 1
ATOM 2400 O O . THR A 1 314 ? -0.237 -30.562 9.5 1 91.69 314 THR A O 1
ATOM 2403 N N . ASP A 1 315 ? -0.964 -32.062 8.008 1 91.88 315 ASP A N 1
ATOM 2404 C CA . ASP A 1 315 ? 0.014 -33.094 8.398 1 91.88 315 ASP A CA 1
ATOM 2405 C C . ASP A 1 315 ? 1.438 -32.625 8.109 1 91.88 315 ASP A C 1
ATOM 2407 O O . ASP A 1 315 ? 2.336 -32.781 8.93 1 91.88 315 ASP A O 1
ATOM 2411 N N . LEU A 1 316 ? 1.608 -32.094 6.984 1 92.38 316 LEU A N 1
ATOM 2412 C CA . LEU A 1 316 ? 2.928 -31.609 6.602 1 92.38 316 LEU A CA 1
ATOM 2413 C C . LEU A 1 316 ? 3.373 -30.469 7.516 1 92.38 316 LEU A C 1
ATOM 2415 O O . LEU A 1 316 ? 4.559 -30.359 7.844 1 92.38 316 LEU A O 1
ATOM 2419 N N . GLY A 1 317 ? 2.445 -29.609 7.852 1 90.62 317 GLY A N 1
ATOM 2420 C CA . GLY A 1 317 ? 2.75 -28.531 8.758 1 90.62 317 GLY A CA 1
ATOM 2421 C C . GLY A 1 317 ? 3.34 -29 10.078 1 90.62 317 GLY A C 1
ATOM 2422 O O . GLY A 1 317 ? 4.207 -28.328 10.648 1 90.62 317 GLY A O 1
ATOM 2423 N N . GLU A 1 318 ? 2.945 -30.094 10.531 1 89.44 318 GLU A N 1
ATOM 2424 C CA . GLU A 1 318 ? 3.412 -30.656 11.797 1 89.44 318 GLU A CA 1
ATOM 2425 C C . GLU A 1 318 ? 4.883 -31.047 11.719 1 89.44 318 GLU A C 1
ATOM 2427 O O . GLU A 1 318 ? 5.578 -31.094 12.734 1 89.44 318 GLU A O 1
ATOM 2432 N N . VAL A 1 319 ? 5.301 -31.328 10.516 1 88.62 319 VAL A N 1
ATOM 2433 C CA . VAL A 1 319 ? 6.691 -31.75 10.375 1 88.62 319 VAL A CA 1
ATOM 2434 C C . VAL A 1 319 ? 7.5 -30.641 9.711 1 88.62 319 VAL A C 1
ATOM 2436 O O . VAL A 1 319 ? 8.586 -30.891 9.172 1 88.62 319 VAL A O 1
ATOM 2439 N N . GLY A 1 320 ? 6.91 -29.438 9.562 1 89.62 320 GLY A N 1
ATOM 2440 C CA . GLY A 1 320 ? 7.656 -28.25 9.164 1 89.62 320 GLY A CA 1
ATOM 2441 C C . GLY A 1 320 ? 7.766 -28.094 7.66 1 89.62 320 GLY A C 1
ATOM 2442 O O . GLY A 1 320 ? 8.734 -27.531 7.156 1 89.62 320 GLY A O 1
ATOM 2443 N N . VAL A 1 321 ? 6.898 -28.703 6.902 1 92.25 321 VAL A N 1
ATOM 2444 C CA . VAL A 1 321 ? 6.844 -28.516 5.457 1 92.25 321 VAL A CA 1
ATOM 2445 C C . VAL A 1 321 ? 5.562 -27.781 5.07 1 92.25 321 VAL A C 1
ATOM 2447 O O . VAL A 1 321 ? 4.465 -28.203 5.449 1 92.25 321 VAL A O 1
ATOM 2450 N N . HIS A 1 322 ? 5.742 -26.703 4.297 1 93.94 322 HIS A N 1
ATOM 2451 C CA . HIS A 1 322 ? 4.59 -25.859 3.988 1 93.94 322 HIS A CA 1
ATOM 2452 C C . HIS A 1 322 ? 4.332 -25.797 2.486 1 93.94 322 HIS A C 1
ATOM 2454 O O . HIS A 1 322 ? 5.191 -25.359 1.723 1 93.94 322 HIS A O 1
ATOM 2460 N N . VAL A 1 323 ? 3.201 -26.266 2.07 1 95.12 323 VAL A N 1
ATOM 2461 C CA . VAL A 1 323 ? 2.67 -26.172 0.715 1 95.12 323 VAL A CA 1
ATOM 2462 C C . VAL A 1 323 ? 1.262 -25.594 0.75 1 95.12 323 VAL A C 1
ATOM 2464 O O . VAL A 1 323 ? 0.682 -25.406 1.823 1 95.12 323 VAL A O 1
ATOM 2467 N N . LEU A 1 324 ? 0.693 -25.25 -0.386 1 96.38 324 LEU A N 1
ATOM 2468 C CA . LEU A 1 324 ? -0.633 -24.641 -0.389 1 96.38 324 LEU A CA 1
ATOM 2469 C C . LEU A 1 324 ? -1.679 -25.609 -0.915 1 96.38 324 LEU A C 1
ATOM 2471 O O . LEU A 1 324 ? -1.478 -26.25 -1.954 1 96.38 324 LEU A O 1
ATOM 2475 N N . PRO A 1 325 ? -2.797 -25.734 -0.188 1 96.12 325 PRO A N 1
ATOM 2476 C CA . PRO A 1 325 ? -3.912 -26.516 -0.731 1 96.12 325 PRO A CA 1
ATOM 2477 C C . PRO A 1 325 ? -4.59 -25.828 -1.916 1 96.12 325 PRO A C 1
ATOM 2479 O O . PRO A 1 325 ? -4.738 -24.609 -1.924 1 96.12 325 PRO A O 1
ATOM 2482 N N . GLY A 1 326 ? -5.012 -26.641 -2.859 1 96.62 326 GLY A N 1
ATOM 2483 C CA . GLY A 1 326 ? -5.539 -26.125 -4.109 1 96.62 326 GLY A CA 1
ATOM 2484 C C . GLY A 1 326 ? -6.922 -25.516 -3.971 1 96.62 326 GLY A C 1
ATOM 2485 O O . GLY A 1 326 ? -7.332 -24.703 -4.797 1 96.62 326 GLY A O 1
ATOM 2486 N N . GLU A 1 327 ? -7.668 -25.891 -2.928 1 95.38 327 GLU A N 1
ATOM 2487 C CA . GLU A 1 327 ? -9.039 -25.438 -2.738 1 95.38 327 GLU A CA 1
ATOM 2488 C C . GLU A 1 327 ? -9.117 -23.906 -2.656 1 95.38 327 GLU A C 1
ATOM 2490 O O . GLU A 1 327 ? -10.109 -23.312 -3.088 1 95.38 327 GLU A O 1
ATOM 2495 N N . LEU A 1 328 ? -8.086 -23.328 -2.236 1 94 328 LEU A N 1
ATOM 2496 C CA . LEU A 1 328 ? -8.109 -21.891 -1.973 1 94 328 LEU A CA 1
ATOM 2497 C C . LEU A 1 328 ? -8.062 -21.094 -3.273 1 94 328 LEU A C 1
ATOM 2499 O O . LEU A 1 328 ? -8.453 -19.922 -3.309 1 94 328 LEU A O 1
ATOM 2503 N N . PHE A 1 329 ? -7.637 -21.656 -4.359 1 97.25 329 PHE A N 1
ATOM 2504 C CA . PHE A 1 329 ? -7.578 -20.984 -5.648 1 97.25 329 PHE A CA 1
ATOM 2505 C C . PHE A 1 329 ? -8.93 -21.047 -6.352 1 97.25 329 PHE A C 1
ATOM 2507 O O . PHE A 1 329 ? -9.148 -20.344 -7.344 1 97.25 329 PHE A O 1
ATOM 2514 N N . TYR A 1 330 ? -9.781 -21.922 -5.859 1 97.06 330 TYR A N 1
ATOM 2515 C CA . TYR A 1 330 ? -11.141 -22.078 -6.355 1 97.06 330 TYR A CA 1
ATOM 2516 C C . TYR A 1 330 ? -12.148 -21.469 -5.383 1 97.06 330 TYR A C 1
ATOM 2518 O O . TYR A 1 330 ? -12.758 -22.172 -4.59 1 97.06 330 TYR A O 1
ATOM 2526 N N . TRP A 1 331 ? -12.344 -20.219 -5.543 1 94.5 331 TRP A N 1
ATOM 2527 C CA . TRP A 1 331 ? -13.109 -19.469 -4.555 1 94.5 331 TRP A CA 1
ATOM 2528 C C . TRP A 1 331 ? -14.602 -19.766 -4.668 1 94.5 331 TRP A C 1
ATOM 2530 O O . TRP A 1 331 ? -15.336 -19.688 -3.682 1 94.5 331 TRP A O 1
ATOM 2540 N N . GLU A 1 332 ? -15.117 -20.125 -5.871 1 96.62 332 GLU A N 1
ATOM 2541 C CA . GLU A 1 332 ? -16.531 -20.453 -6.078 1 96.62 332 GLU A CA 1
ATOM 2542 C C . GLU A 1 332 ? -16.766 -21.953 -5.949 1 96.62 332 GLU A C 1
ATOM 2544 O O . GLU A 1 332 ? -17.797 -22.375 -5.422 1 96.62 332 GLU A O 1
ATOM 2549 N N . GLN A 1 333 ? -15.797 -22.734 -6.43 1 96.75 333 GLN A N 1
ATOM 2550 C CA . GLN A 1 333 ? -15.93 -24.188 -6.441 1 96.75 333 GLN A CA 1
ATOM 2551 C C . GLN A 1 333 ? -14.727 -24.859 -5.781 1 96.75 333 GLN A C 1
ATOM 2553 O O . GLN A 1 333 ? -13.977 -25.578 -6.438 1 96.75 333 GLN A O 1
ATOM 2558 N N . PRO A 1 334 ? -14.633 -24.719 -4.488 1 95.56 334 PRO A N 1
ATOM 2559 C CA . PRO A 1 334 ? -13.453 -25.219 -3.783 1 95.56 334 PRO A CA 1
ATOM 2560 C C . PRO A 1 334 ? -13.234 -26.719 -3.992 1 95.56 334 PRO A C 1
ATOM 2562 O O . PRO A 1 334 ? -12.102 -27.188 -3.957 1 95.56 334 PRO A O 1
ATOM 2565 N N . ASN A 1 335 ? -14.289 -27.484 -4.289 1 95.44 335 ASN A N 1
ATOM 2566 C CA . ASN A 1 335 ? -14.203 -28.938 -4.465 1 95.44 335 ASN A CA 1
ATOM 2567 C C . ASN A 1 335 ? -13.312 -29.297 -5.652 1 95.44 335 ASN A C 1
ATOM 2569 O O . ASN A 1 335 ? -12.766 -30.406 -5.707 1 95.44 335 ASN A O 1
ATOM 2573 N N . LEU A 1 336 ? -13.086 -28.359 -6.559 1 96.12 336 LEU A N 1
ATOM 2574 C CA . LEU A 1 336 ? -12.289 -28.625 -7.754 1 96.12 336 LEU A CA 1
ATOM 2575 C C . LEU A 1 336 ? -10.797 -28.578 -7.43 1 96.12 336 LEU A C 1
ATOM 2577 O O . LEU A 1 336 ? -9.969 -29.016 -8.234 1 96.12 336 LEU A O 1
ATOM 2581 N N . GLY A 1 337 ? -10.43 -28.141 -6.254 1 96.94 337 GLY A N 1
ATOM 2582 C CA . GLY A 1 337 ? -9.023 -28.047 -5.887 1 96.94 337 GLY A CA 1
ATOM 2583 C C . GLY A 1 337 ? -8.641 -28.953 -4.734 1 96.94 337 GLY A C 1
ATOM 2584 O O . GLY A 1 337 ? -7.527 -28.859 -4.219 1 96.94 337 GLY A O 1
ATOM 2585 N N . THR A 1 338 ? -9.523 -29.859 -4.266 1 96.56 338 THR A N 1
ATOM 2586 C CA . THR A 1 338 ? -9.336 -30.641 -3.049 1 96.56 338 THR A CA 1
ATOM 2587 C C . THR A 1 338 ? -8.203 -31.656 -3.229 1 96.56 338 THR A C 1
ATOM 2589 O O . THR A 1 338 ? -7.652 -32.156 -2.248 1 96.56 338 THR A O 1
ATOM 2592 N N . ASP A 1 339 ? -7.859 -32.031 -4.441 1 96.81 339 ASP A N 1
ATOM 2593 C CA . ASP A 1 339 ? -6.805 -33 -4.688 1 96.81 339 ASP A CA 1
ATOM 2594 C C . ASP A 1 339 ? -5.566 -32.344 -5.277 1 96.81 339 ASP A C 1
ATOM 2596 O O . ASP A 1 339 ? -4.781 -33 -5.977 1 96.81 339 ASP A O 1
ATOM 2600 N N . LEU A 1 340 ? -5.418 -31.062 -5.094 1 98 340 LEU A N 1
ATOM 2601 C CA . LEU A 1 340 ? -4.293 -30.328 -5.645 1 98 340 LEU A CA 1
ATOM 2602 C C . LEU A 1 340 ? -3.461 -29.688 -4.535 1 98 340 LEU A C 1
ATOM 2604 O O . LEU A 1 340 ? -4.008 -29.234 -3.531 1 98 340 LEU A O 1
ATOM 2608 N N . ILE A 1 341 ? -2.135 -29.672 -4.707 1 97.44 341 ILE A N 1
ATOM 2609 C CA . ILE A 1 341 ? -1.251 -28.844 -3.887 1 97.44 341 ILE A CA 1
ATOM 2610 C C . ILE A 1 341 ? -0.357 -28 -4.785 1 97.44 341 ILE A C 1
ATOM 2612 O O . ILE A 1 341 ? 0.059 -28.438 -5.859 1 97.44 341 ILE A O 1
ATOM 2616 N N . ARG A 1 342 ? -0.114 -26.828 -4.41 1 97.94 342 ARG A N 1
ATOM 2617 C CA . ARG A 1 342 ? 0.755 -25.906 -5.137 1 97.94 342 ARG A CA 1
ATOM 2618 C C . ARG A 1 342 ? 2.027 -25.625 -4.348 1 97.94 342 ARG A C 1
ATOM 2620 O O . ARG A 1 342 ? 1.977 -25.406 -3.133 1 97.94 342 ARG A O 1
ATOM 2627 N N . ILE A 1 343 ? 3.139 -25.547 -5 1 97.38 343 ILE A N 1
ATOM 2628 C CA . ILE A 1 343 ? 4.406 -25.203 -4.363 1 97.38 343 ILE A CA 1
ATOM 2629 C C . ILE A 1 343 ? 5.047 -24.031 -5.094 1 97.38 343 ILE A C 1
ATOM 2631 O O . ILE A 1 343 ? 4.73 -23.766 -6.254 1 97.38 343 ILE A O 1
ATOM 2635 N N . SER A 1 344 ? 5.914 -23.359 -4.43 1 96.75 344 SER A N 1
ATOM 2636 C CA . SER A 1 344 ? 6.676 -22.25 -5 1 96.75 344 SER A CA 1
ATOM 2637 C C . SER A 1 344 ? 8.023 -22.734 -5.527 1 96.75 344 SER A C 1
ATOM 2639 O O . SER A 1 344 ? 8.68 -23.578 -4.914 1 96.75 344 SER A O 1
ATOM 2641 N N . LEU A 1 345 ? 8.453 -22.156 -6.613 1 97.94 345 LEU A N 1
ATOM 2642 C CA . LEU A 1 345 ? 9.688 -22.562 -7.27 1 97.94 345 LEU A CA 1
ATOM 2643 C C . LEU A 1 345 ? 10.75 -21.484 -7.188 1 97.94 345 LEU A C 1
ATOM 2645 O O . LEU A 1 345 ? 11.922 -21.719 -7.477 1 97.94 345 LEU A O 1
ATOM 2649 N N . ALA A 1 346 ? 10.328 -20.266 -6.848 1 95.88 346 ALA A N 1
ATOM 2650 C CA . ALA A 1 346 ? 11.266 -19.141 -6.777 1 95.88 346 ALA A CA 1
ATOM 2651 C C . ALA A 1 346 ? 12.133 -19.234 -5.523 1 95.88 346 ALA A C 1
ATOM 2653 O O . ALA A 1 346 ? 12.094 -18.344 -4.672 1 95.88 346 ALA A O 1
ATOM 2654 N N . ARG A 1 347 ? 12.891 -20.297 -5.406 1 95.44 347 ARG A N 1
ATOM 2655 C CA . ARG A 1 347 ? 13.781 -20.672 -4.316 1 95.44 347 ARG A CA 1
ATOM 2656 C C . ARG A 1 347 ? 15.141 -21.125 -4.852 1 95.44 347 ARG A C 1
ATOM 2658 O O . ARG A 1 347 ? 15.297 -21.344 -6.051 1 95.44 347 ARG A O 1
ATOM 2665 N N . ASP A 1 348 ? 16.094 -21.234 -3.951 1 95.5 348 ASP A N 1
ATOM 2666 C CA . ASP A 1 348 ? 17.297 -21.969 -4.316 1 95.5 348 ASP A CA 1
ATOM 2667 C C . ASP A 1 348 ? 17 -23.453 -4.535 1 95.5 348 ASP A C 1
ATOM 2669 O O . ASP A 1 348 ? 16.156 -24.031 -3.846 1 95.5 348 ASP A O 1
ATOM 2673 N N . PRO A 1 349 ? 17.703 -24.109 -5.398 1 97.06 349 PRO A N 1
ATOM 2674 C CA . PRO A 1 349 ? 17.406 -25.5 -5.793 1 97.06 349 PRO A CA 1
ATOM 2675 C C . PRO A 1 349 ? 17.359 -26.453 -4.605 1 97.06 349 PRO A C 1
ATOM 2677 O O . PRO A 1 349 ? 16.5 -27.328 -4.551 1 97.06 349 PRO A O 1
ATOM 2680 N N . GLU A 1 350 ? 18.219 -26.297 -3.643 1 95.94 350 GLU A N 1
ATOM 2681 C CA . GLU A 1 350 ? 18.297 -27.203 -2.498 1 95.94 350 GLU A CA 1
ATOM 2682 C C . GLU A 1 350 ? 17 -27.188 -1.69 1 95.94 350 GLU A C 1
ATOM 2684 O O . GLU A 1 350 ? 16.547 -28.219 -1.198 1 95.94 350 GLU A O 1
ATOM 2689 N N . ALA A 1 351 ? 16.469 -26.016 -1.569 1 93.31 351 ALA A N 1
ATOM 2690 C CA . ALA A 1 351 ? 15.211 -25.875 -0.838 1 93.31 351 ALA A CA 1
ATOM 2691 C C . ALA A 1 351 ? 14.078 -26.594 -1.563 1 93.31 351 ALA A C 1
ATOM 2693 O O . ALA A 1 351 ? 13.227 -27.219 -0.929 1 93.31 351 ALA A O 1
ATOM 2694 N N . VAL A 1 352 ? 14.016 -26.531 -2.85 1 96.5 352 VAL A N 1
ATOM 2695 C CA . VAL A 1 352 ? 12.992 -27.188 -3.666 1 96.5 352 VAL A CA 1
ATOM 2696 C C . VAL A 1 352 ? 13.117 -28.703 -3.529 1 96.5 352 VAL A C 1
ATOM 2698 O O . VAL A 1 352 ? 12.125 -29.391 -3.27 1 96.5 352 VAL A O 1
ATOM 2701 N N . VAL A 1 353 ? 14.336 -29.172 -3.625 1 97.56 353 VAL A N 1
ATOM 2702 C CA . VAL A 1 353 ? 14.586 -30.609 -3.551 1 97.56 353 VAL A CA 1
ATOM 2703 C C . VAL A 1 353 ? 14.195 -31.125 -2.17 1 97.56 353 VAL A C 1
ATOM 2705 O O . VAL A 1 353 ? 13.438 -32.094 -2.059 1 97.56 353 VAL A O 1
ATOM 2708 N N . THR A 1 354 ? 14.672 -30.469 -1.132 1 95.75 354 THR A N 1
ATOM 2709 C CA . THR A 1 354 ? 14.398 -30.875 0.239 1 95.75 354 THR A CA 1
ATOM 2710 C C . THR A 1 354 ? 12.891 -30.891 0.509 1 95.75 354 THR A C 1
ATOM 2712 O O . THR A 1 354 ? 12.367 -31.859 1.071 1 95.75 354 THR A O 1
ATOM 2715 N N . GLY A 1 355 ? 12.227 -29.844 0.118 1 95.06 355 GLY A N 1
ATOM 2716 C CA . GLY A 1 355 ? 10.789 -29.75 0.338 1 95.06 355 GLY A CA 1
ATOM 2717 C C . GLY A 1 355 ? 10.008 -30.828 -0.387 1 95.06 355 GLY A C 1
ATOM 2718 O O . GLY A 1 355 ? 9.133 -31.469 0.202 1 95.06 355 GLY A O 1
ATOM 2719 N N . CYS A 1 356 ? 10.32 -31.062 -1.592 1 96.62 356 CYS A N 1
ATOM 2720 C CA . CYS A 1 356 ? 9.609 -32.031 -2.41 1 96.62 356 CYS A CA 1
ATOM 2721 C C . CYS A 1 356 ? 9.852 -33.438 -1.896 1 96.62 356 CYS A C 1
ATOM 2723 O O . CYS A 1 356 ? 8.93 -34.281 -1.857 1 96.62 356 CYS A O 1
ATOM 2725 N N . GLN A 1 357 ? 11.039 -33.719 -1.49 1 96.25 357 GLN A N 1
ATOM 2726 C CA . GLN A 1 357 ? 11.352 -35.031 -0.935 1 96.25 357 GLN A CA 1
ATOM 2727 C C . GLN A 1 357 ? 10.578 -35.281 0.357 1 96.25 357 GLN A C 1
ATOM 2729 O O . GLN A 1 357 ? 10.109 -36.406 0.605 1 96.25 357 GLN A O 1
ATOM 2734 N N . ARG A 1 358 ? 10.484 -34.281 1.12 1 94 358 ARG A N 1
ATOM 2735 C CA . ARG A 1 358 ? 9.742 -34.438 2.369 1 94 358 ARG A CA 1
ATOM 2736 C C . ARG A 1 358 ? 8.258 -34.656 2.1 1 94 358 ARG A C 1
ATOM 2738 O O . ARG A 1 358 ? 7.613 -35.438 2.816 1 94 358 ARG A O 1
ATOM 2745 N N . VAL A 1 359 ? 7.73 -33.969 1.147 1 93.94 359 VAL A N 1
ATOM 2746 C CA . VAL A 1 359 ? 6.348 -34.219 0.742 1 93.94 359 VAL A CA 1
ATOM 2747 C C . VAL A 1 359 ? 6.184 -35.656 0.288 1 93.94 359 VAL A C 1
ATOM 2749 O O . VAL A 1 359 ? 5.254 -36.344 0.717 1 93.94 359 VAL A O 1
ATOM 2752 N N . ASP A 1 360 ? 7.086 -36.094 -0.521 1 93.12 360 ASP A N 1
ATOM 2753 C CA . ASP A 1 360 ? 7.031 -37.438 -1.063 1 93.12 360 ASP A CA 1
ATOM 2754 C C . ASP A 1 360 ? 7.117 -38.469 0.049 1 93.12 360 ASP A C 1
ATOM 2756 O O . ASP A 1 360 ? 6.363 -39.438 0.052 1 93.12 360 ASP A O 1
ATOM 2760 N N . GLN A 1 361 ? 8.008 -38.25 0.933 1 91.5 361 GLN A N 1
ATOM 2761 C CA . GLN A 1 361 ? 8.18 -39.156 2.059 1 91.5 361 GLN A CA 1
ATOM 2762 C C . GLN A 1 361 ? 6.914 -39.25 2.9 1 91.5 361 GLN A C 1
ATOM 2764 O O . GLN A 1 361 ? 6.535 -40.344 3.354 1 91.5 361 GLN A O 1
ATOM 2769 N N . HIS A 1 362 ? 6.34 -38.156 3.105 1 90 362 HIS A N 1
ATOM 2770 C CA . HIS A 1 362 ? 5.113 -38.125 3.895 1 90 362 HIS A CA 1
ATOM 2771 C C . HIS A 1 362 ? 3.984 -38.875 3.195 1 90 362 HIS A C 1
ATOM 2773 O O . HIS A 1 362 ? 3.217 -39.594 3.84 1 90 362 HIS A O 1
ATOM 2779 N N . LEU A 1 363 ? 3.865 -38.719 1.97 1 89.5 363 LEU A N 1
ATOM 2780 C CA . LEU A 1 363 ? 2.822 -39.375 1.19 1 89.5 363 LEU A CA 1
ATOM 2781 C C . LEU A 1 363 ? 3.031 -40.875 1.174 1 89.5 363 LEU A C 1
ATOM 2783 O O . LEU A 1 363 ? 2.062 -41.656 1.203 1 89.5 363 LEU A O 1
ATOM 2787 N N . GLU A 1 364 ? 4.23 -41.281 1.137 1 86.75 364 GLU A N 1
ATOM 2788 C CA . GLU A 1 364 ? 4.527 -42.688 1.203 1 86.75 364 GLU A CA 1
ATOM 2789 C C . GLU A 1 364 ? 4.113 -43.281 2.549 1 86.75 364 GLU A C 1
ATOM 2791 O O . GLU A 1 364 ? 3.574 -44.375 2.609 1 86.75 364 GLU A O 1
ATOM 2796 N N . ALA A 1 365 ? 4.383 -42.469 3.504 1 82.06 365 ALA A N 1
ATOM 2797 C CA . ALA A 1 365 ? 3.99 -42.906 4.836 1 82.06 365 ALA A CA 1
ATOM 2798 C C . ALA A 1 365 ? 2.473 -42.969 4.969 1 82.06 365 ALA A C 1
ATOM 2800 O O . ALA A 1 365 ? 1.938 -43.875 5.613 1 82.06 365 ALA A O 1
ATOM 2801 N N . TRP A 1 366 ? 1.808 -42.031 4.449 1 78.81 366 TRP A N 1
ATOM 2802 C CA . TRP A 1 366 ? 0.349 -41.969 4.457 1 78.81 366 TRP A CA 1
ATOM 2803 C C . TRP A 1 366 ? -0.238 -43.188 3.734 1 78.81 366 TRP A C 1
ATOM 2805 O O . TRP A 1 366 ? -1.208 -43.781 4.203 1 78.81 366 TRP A O 1
ATOM 2815 N N . ARG A 1 367 ? 0.265 -43.531 2.604 1 75 367 ARG A N 1
ATOM 2816 C CA . ARG A 1 367 ? -0.193 -44.656 1.81 1 75 367 ARG A CA 1
ATOM 2817 C C . ARG A 1 367 ? -0.042 -45.969 2.582 1 75 367 ARG A C 1
ATOM 2819 O O . ARG A 1 367 ? -0.893 -46.844 2.486 1 75 367 ARG A O 1
ATOM 2826 N N . ARG A 1 368 ? 0.923 -46 3.359 1 72.5 368 ARG A N 1
ATOM 2827 C CA . ARG A 1 368 ? 1.173 -47.219 4.125 1 72.5 368 ARG A CA 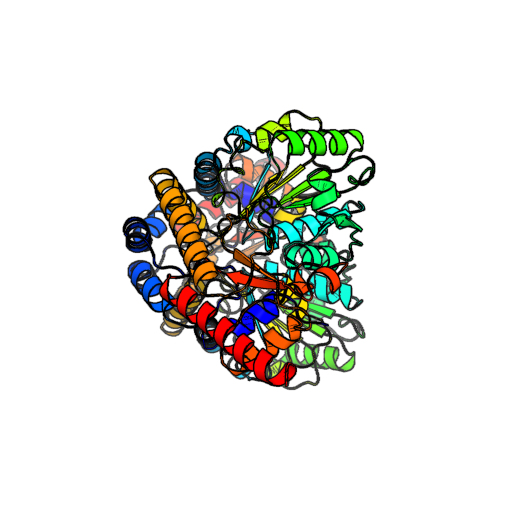1
ATOM 2828 C C . ARG A 1 368 ? 0.151 -47.375 5.246 1 72.5 368 ARG A C 1
ATOM 2830 O O . ARG A 1 368 ? -0.23 -48.5 5.59 1 72.5 368 ARG A O 1
ATOM 2837 N N . VAL A 1 369 ? -0.262 -46.188 5.676 1 67.12 369 VAL A N 1
ATOM 2838 C CA . VAL A 1 369 ? -1.2 -46.25 6.789 1 67.12 369 VAL A CA 1
ATOM 2839 C C . VAL A 1 369 ? -2.621 -46.438 6.266 1 67.12 369 VAL A C 1
ATOM 2841 O O . VAL A 1 369 ? -3.416 -47.156 6.867 1 67.12 369 VAL A O 1
ATOM 2844 N N . VAL A 1 370 ? -2.943 -45.719 5.219 1 58.81 370 VAL A N 1
ATOM 2845 C CA . VAL A 1 370 ? -4.293 -45.781 4.668 1 58.81 370 VAL A CA 1
ATOM 2846 C C . VAL A 1 370 ? -4.5 -47.094 3.93 1 58.81 370 VAL A C 1
ATOM 2848 O O . VAL A 1 370 ? -5.59 -47.688 3.961 1 58.81 370 VAL A O 1
ATOM 2851 N N . ILE A 1 371 ? -3.574 -47.594 3.037 1 50.59 371 ILE A N 1
ATOM 2852 C CA . ILE A 1 371 ? -3.711 -48.875 2.328 1 50.59 371 ILE A CA 1
ATOM 2853 C C . ILE A 1 371 ? -3.588 -50.031 3.314 1 50.59 371 ILE A C 1
ATOM 2855 O O . ILE A 1 371 ? -3.957 -51.156 3 1 50.59 371 ILE A O 1
ATOM 2859 N N . ARG A 1 372 ? -3.246 -49.812 4.523 1 43.31 372 ARG A N 1
ATOM 2860 C CA . ARG A 1 372 ? -3.357 -50.938 5.453 1 43.31 372 ARG A CA 1
ATOM 2861 C C . ARG A 1 372 ? -4.75 -51 6.07 1 43.31 372 ARG A C 1
ATOM 2863 O O . ARG A 1 372 ? -5.32 -49.969 6.438 1 43.31 372 ARG A O 1
ATOM 2870 N N . MET B 1 1 ? -15.234 15.07 -10.648 1 70.81 1 MET B N 1
ATOM 2871 C CA . MET B 1 1 ? -15.062 15.273 -9.219 1 70.81 1 MET B CA 1
ATOM 2872 C C . MET B 1 1 ? -14.039 16.375 -8.938 1 70.81 1 MET B C 1
ATOM 2874 O O . MET B 1 1 ? -13.094 16.547 -9.711 1 70.81 1 MET B O 1
ATOM 2878 N N . PRO B 1 2 ? -14.359 17.125 -7.871 1 82.94 2 PRO B N 1
ATOM 2879 C CA . PRO B 1 2 ? -13.359 18.141 -7.531 1 82.94 2 PRO B CA 1
ATOM 2880 C C . PRO B 1 2 ? -12.023 17.531 -7.121 1 82.94 2 PRO B C 1
ATOM 2882 O O . PRO B 1 2 ? -11.969 16.391 -6.66 1 82.94 2 PRO B O 1
ATOM 2885 N N . ASP B 1 3 ? -10.992 18.219 -7.309 1 87.62 3 ASP B N 1
ATOM 2886 C CA . ASP B 1 3 ? -9.656 17.797 -6.902 1 87.62 3 ASP B CA 1
ATOM 2887 C C . ASP B 1 3 ? -9.586 17.594 -5.391 1 87.62 3 ASP B C 1
ATOM 2889 O O . ASP B 1 3 ? -10.258 18.281 -4.629 1 87.62 3 ASP B O 1
ATOM 2893 N N . ASN B 1 4 ? -8.828 16.609 -5.031 1 92.69 4 ASN B N 1
ATOM 2894 C CA . ASN B 1 4 ? -8.461 16.453 -3.631 1 92.69 4 ASN B CA 1
ATOM 2895 C C . ASN B 1 4 ? -7.039 16.938 -3.363 1 92.69 4 ASN B C 1
ATOM 2897 O O . ASN B 1 4 ? -6.391 17.484 -4.254 1 92.69 4 ASN B O 1
ATOM 2901 N N . ILE B 1 5 ? -6.59 16.828 -2.117 1 91.88 5 ILE B N 1
ATOM 2902 C CA . ILE B 1 5 ? -5.293 17.375 -1.723 1 91.88 5 ILE B CA 1
ATOM 2903 C C . ILE B 1 5 ? -4.184 16.672 -2.51 1 91.88 5 ILE B C 1
ATOM 2905 O O . ILE B 1 5 ? -3.254 17.328 -2.992 1 91.88 5 ILE B O 1
ATOM 2909 N N . THR B 1 6 ? -4.266 15.391 -2.68 1 91 6 THR B N 1
ATOM 2910 C CA . THR B 1 6 ? -3.229 14.633 -3.375 1 91 6 THR B CA 1
ATOM 2911 C C . THR B 1 6 ? -3.096 15.102 -4.82 1 91 6 THR B C 1
ATOM 2913 O O . THR B 1 6 ? -1.986 15.195 -5.348 1 91 6 THR B O 1
ATOM 2916 N N . ASP B 1 7 ? -4.223 15.398 -5.469 1 91.25 7 ASP B N 1
ATOM 2917 C CA . ASP B 1 7 ? -4.18 15.945 -6.82 1 91.25 7 ASP B CA 1
ATOM 2918 C C . ASP B 1 7 ? -3.363 17.234 -6.867 1 91.25 7 ASP B C 1
ATOM 2920 O O . ASP B 1 7 ? -2.566 17.438 -7.785 1 91.25 7 ASP B O 1
ATOM 2924 N N . LEU B 1 8 ? -3.592 18.062 -5.906 1 90.75 8 LEU B N 1
ATOM 2925 C CA . LEU B 1 8 ? -2.873 19.328 -5.848 1 90.75 8 LEU B CA 1
ATOM 2926 C C . LEU B 1 8 ? -1.396 19.094 -5.543 1 90.75 8 LEU B C 1
ATOM 2928 O O . LEU B 1 8 ? -0.532 19.797 -6.086 1 90.75 8 LEU B O 1
ATOM 2932 N N . GLU B 1 9 ? -1.143 18.125 -4.672 1 89 9 GLU B N 1
ATOM 2933 C CA . GLU B 1 9 ? 0.239 17.797 -4.34 1 89 9 GLU B CA 1
ATOM 2934 C C . GLU B 1 9 ? 0.996 17.281 -5.566 1 89 9 GLU B C 1
ATOM 2936 O O . GLU B 1 9 ? 2.172 17.609 -5.746 1 89 9 GLU B O 1
ATOM 2941 N N . VAL B 1 10 ? 0.364 16.516 -6.371 1 85.81 10 VAL B N 1
ATOM 2942 C CA . VAL B 1 10 ? 0.973 15.969 -7.582 1 85.81 10 VAL B CA 1
ATOM 2943 C C . VAL B 1 10 ? 1.339 17.109 -8.531 1 85.81 10 VAL B C 1
ATOM 2945 O O . VAL B 1 10 ? 2.414 17.109 -9.133 1 85.81 10 VAL B O 1
ATOM 2948 N N . ARG B 1 11 ? 0.509 18.094 -8.633 1 84.69 11 ARG B N 1
ATOM 2949 C CA . ARG B 1 11 ? 0.75 19.234 -9.5 1 84.69 11 ARG B CA 1
ATOM 2950 C C . ARG B 1 11 ? 1.963 20.031 -9.039 1 84.69 11 ARG B C 1
ATOM 2952 O O . ARG B 1 11 ? 2.652 20.656 -9.844 1 84.69 11 ARG B O 1
ATOM 2959 N N . ALA B 1 12 ? 2.186 19.938 -7.73 1 85.94 12 ALA B N 1
ATOM 2960 C CA . ALA B 1 12 ? 3.273 20.703 -7.133 1 85.94 12 ALA B CA 1
ATOM 2961 C C . ALA B 1 12 ? 4.621 20.016 -7.371 1 85.94 12 ALA B C 1
ATOM 2963 O O . ALA B 1 12 ? 5.672 20.625 -7.16 1 85.94 12 ALA B O 1
ATOM 2964 N N . LEU B 1 13 ? 4.645 18.766 -7.84 1 79.19 13 LEU B N 1
ATOM 2965 C CA . LEU B 1 13 ? 5.875 17.984 -7.984 1 79.19 13 LEU B CA 1
ATOM 2966 C C . LEU B 1 13 ? 6.586 18.344 -9.281 1 79.19 13 LEU B C 1
ATOM 2968 O O . LEU B 1 13 ? 7.684 17.844 -9.547 1 79.19 13 LEU B O 1
ATOM 2972 N N . VAL B 1 14 ? 6.168 19.219 -10.102 1 71.88 14 VAL B N 1
ATOM 2973 C CA . VAL B 1 14 ? 6.719 19.453 -11.438 1 71.88 14 VAL B CA 1
ATOM 2974 C C . VAL B 1 14 ? 7.773 20.562 -11.359 1 71.88 14 VAL B C 1
ATOM 2976 O O . VAL B 1 14 ? 8.922 20.359 -11.773 1 71.88 14 VAL B O 1
ATOM 2979 N N . ASP B 1 15 ? 7.41 21.781 -11.055 1 73.5 15 ASP B N 1
ATOM 2980 C CA . ASP B 1 15 ? 8.367 22.891 -11.047 1 73.5 15 ASP B CA 1
ATOM 2981 C C . ASP B 1 15 ? 8 23.922 -9.992 1 73.5 15 ASP B C 1
ATOM 2983 O O . ASP B 1 15 ? 6.914 23.875 -9.414 1 73.5 15 ASP B O 1
ATOM 2987 N N . GLY B 1 16 ? 9.07 24.609 -9.586 1 82.75 16 GLY B N 1
ATOM 2988 C CA . GLY B 1 16 ? 8.844 25.734 -8.695 1 82.75 16 GLY B CA 1
ATOM 2989 C C . GLY B 1 16 ? 9.102 25.406 -7.234 1 82.75 16 GLY B C 1
ATOM 2990 O O . GLY B 1 16 ? 9.891 24.516 -6.926 1 82.75 16 GLY B O 1
ATOM 2991 N N . VAL B 1 17 ? 8.508 26.328 -6.379 1 90.12 17 VAL B N 1
ATOM 2992 C CA . VAL B 1 17 ? 8.641 26.172 -4.934 1 90.12 17 VAL B CA 1
ATOM 2993 C C . VAL B 1 17 ? 7.469 25.359 -4.391 1 90.12 17 VAL B C 1
ATOM 2995 O O . VAL B 1 17 ? 6.328 25.828 -4.398 1 90.12 17 VAL B O 1
ATOM 2998 N N . ASN B 1 18 ? 7.777 24.172 -3.957 1 91.62 18 ASN B N 1
ATOM 2999 C CA . ASN B 1 18 ? 6.758 23.266 -3.457 1 91.62 18 ASN B CA 1
ATOM 3000 C C . ASN B 1 18 ? 6.625 23.344 -1.938 1 91.62 18 ASN B C 1
ATOM 3002 O O . ASN B 1 18 ? 7.43 22.75 -1.21 1 91.62 18 ASN B O 1
ATOM 3006 N N . LEU B 1 19 ? 5.574 23.984 -1.462 1 93.81 19 LEU B N 1
ATOM 3007 C CA . LEU B 1 19 ? 5.23 24 -0.044 1 93.81 19 LEU B CA 1
ATOM 3008 C C . LEU B 1 19 ? 3.912 23.281 0.206 1 93.81 19 LEU B C 1
ATOM 3010 O O . LEU B 1 19 ? 3.242 23.531 1.209 1 93.81 19 LEU B O 1
ATOM 3014 N N . SER B 1 20 ? 3.529 22.422 -0.729 1 91.44 20 SER B N 1
ATOM 3015 C CA . SER B 1 20 ? 2.203 21.812 -0.683 1 91.44 20 SER B CA 1
ATOM 3016 C C . SER B 1 20 ? 2.244 20.453 0.005 1 91.44 20 SER B C 1
ATOM 3018 O O . SER B 1 20 ? 1.582 20.25 1.024 1 91.44 20 SER B O 1
ATOM 3020 N N . ASP B 1 21 ? 2.986 19.469 -0.495 1 87.31 21 ASP B N 1
ATOM 3021 C CA . ASP B 1 21 ? 2.896 18.109 0.028 1 87.31 21 ASP B CA 1
ATOM 3022 C C . ASP B 1 21 ? 3.584 18 1.387 1 87.31 21 ASP B C 1
ATOM 3024 O O . ASP B 1 21 ? 4.559 18.703 1.655 1 87.31 21 ASP B O 1
ATOM 3028 N N . GLY B 1 22 ? 3.055 17.172 2.203 1 85.81 22 GLY B N 1
ATOM 3029 C CA . GLY B 1 22 ? 3.543 17.016 3.564 1 85.81 22 GLY B CA 1
ATOM 3030 C C . GLY B 1 22 ? 4.676 16.016 3.686 1 85.81 22 GLY B C 1
ATOM 3031 O O . GLY B 1 22 ? 5.105 15.68 4.793 1 85.81 22 GLY B O 1
ATOM 3032 N N . HIS B 1 23 ? 5.207 15.484 2.609 1 89.88 23 HIS B N 1
ATOM 3033 C CA . HIS B 1 23 ? 6.316 14.539 2.652 1 89.88 23 HIS B CA 1
ATOM 3034 C C . HIS B 1 23 ? 7.625 15.234 3.012 1 89.88 23 HIS B C 1
ATOM 3036 O O . HIS B 1 23 ? 7.887 16.344 2.551 1 89.88 23 HIS B O 1
ATOM 3042 N N . PRO B 1 24 ? 8.422 14.586 3.814 1 94.44 24 PRO B N 1
ATOM 3043 C CA . PRO B 1 24 ? 9.695 15.195 4.199 1 94.44 24 PRO B CA 1
ATOM 3044 C C . PRO B 1 24 ? 10.68 15.281 3.035 1 94.44 24 PRO B C 1
ATOM 3046 O O . PRO B 1 24 ? 10.906 14.289 2.336 1 94.44 24 PRO B O 1
ATOM 3049 N N . ARG B 1 25 ? 11.25 16.422 2.891 1 92.5 25 ARG B N 1
ATOM 3050 C CA . ARG B 1 25 ? 12.172 16.641 1.784 1 92.5 25 ARG B CA 1
ATOM 3051 C C . ARG B 1 25 ? 13.406 17.406 2.25 1 92.5 25 ARG B C 1
ATOM 3053 O O . ARG B 1 25 ? 14.125 17.984 1.437 1 92.5 25 ARG B O 1
ATOM 3060 N N . MET B 1 26 ? 13.648 17.469 3.529 1 94.56 26 MET B N 1
ATOM 3061 C CA . MET B 1 26 ? 14.836 18.125 4.074 1 94.56 26 MET B CA 1
ATOM 3062 C C . MET B 1 26 ? 16.078 17.297 3.826 1 94.56 26 MET B C 1
ATOM 3064 O O . MET B 1 26 ? 15.992 16.125 3.457 1 94.56 26 MET B O 1
ATOM 3068 N N . SER B 1 27 ? 17.219 17.922 4.07 1 95.38 27 SER B N 1
ATOM 3069 C CA . SER B 1 27 ? 18.5 17.219 3.961 1 95.38 27 SER B CA 1
ATOM 3070 C C . SER B 1 27 ? 18.656 16.188 5.074 1 95.38 27 SER B C 1
ATOM 3072 O O . SER B 1 27 ? 18.078 16.344 6.152 1 95.38 27 SER B O 1
ATOM 3074 N N . LEU B 1 28 ? 19.406 15.18 4.793 1 96.81 28 LEU B N 1
ATOM 3075 C CA . LEU B 1 28 ? 19.734 14.148 5.777 1 96.81 28 LEU B CA 1
ATOM 3076 C C . LEU B 1 28 ? 20.781 14.656 6.766 1 96.81 28 LEU B C 1
ATOM 3078 O O . LEU B 1 28 ? 21.703 15.367 6.383 1 96.81 28 LEU B O 1
ATOM 3082 N N . SER B 1 29 ? 20.609 14.297 8.016 1 96.62 29 SER B N 1
ATOM 3083 C CA . SER B 1 29 ? 21.688 14.492 8.969 1 96.62 29 SER B CA 1
ATOM 3084 C C . SER B 1 29 ? 22.859 13.57 8.672 1 96.62 29 SER B C 1
ATOM 3086 O O . SER B 1 29 ? 22.75 12.648 7.863 1 96.62 29 SER B O 1
ATOM 3088 N N . THR B 1 30 ? 23.984 13.828 9.375 1 96.94 30 THR B N 1
ATOM 3089 C CA . THR B 1 30 ? 25.172 12.992 9.211 1 96.94 30 THR B CA 1
ATOM 3090 C C . THR B 1 30 ? 24.859 11.539 9.594 1 96.94 30 THR B C 1
ATOM 3092 O O . THR B 1 30 ? 25.203 10.617 8.859 1 96.94 30 THR B O 1
ATOM 3095 N N . SER B 1 31 ? 24.219 11.305 10.727 1 97.62 31 SER B N 1
ATOM 3096 C CA . SER B 1 31 ? 23.891 9.961 11.188 1 97.62 31 SER B CA 1
ATOM 3097 C C . SER B 1 31 ? 22.922 9.266 10.242 1 97.62 31 SER B C 1
ATOM 3099 O O . SER B 1 31 ? 23.047 8.062 9.984 1 97.62 31 SER B O 1
ATOM 3101 N N . GLN B 1 32 ? 21.953 9.953 9.727 1 97.94 32 GLN B N 1
ATOM 3102 C CA . GLN B 1 32 ? 21.016 9.383 8.758 1 97.94 32 GLN B CA 1
ATOM 3103 C C . GLN B 1 32 ? 21.734 8.977 7.473 1 97.94 32 GLN B C 1
ATOM 3105 O O . GLN B 1 32 ? 21.453 7.922 6.902 1 97.94 32 GLN B O 1
ATOM 3110 N N . SER B 1 33 ? 22.656 9.859 7.035 1 98.19 33 SER B N 1
ATOM 3111 C CA . SER B 1 33 ? 23.453 9.562 5.848 1 98.19 33 SER B CA 1
ATOM 3112 C C . SER B 1 33 ? 24.281 8.297 6.035 1 98.19 33 SER B C 1
ATOM 3114 O O . SER B 1 33 ? 24.5 7.539 5.082 1 98.19 33 SER B O 1
ATOM 3116 N N . GLU B 1 34 ? 24.734 8.094 7.242 1 98.5 34 GLU B N 1
ATOM 3117 C CA . GLU B 1 34 ? 25.5 6.891 7.547 1 98.5 34 GLU B CA 1
ATOM 3118 C C . GLU B 1 34 ? 24.641 5.641 7.438 1 98.5 34 GLU B C 1
ATOM 3120 O O . GLU B 1 34 ? 25.094 4.594 6.977 1 98.5 34 GLU B O 1
ATOM 3125 N N . ILE B 1 35 ? 23.391 5.688 7.875 1 98.69 35 ILE B N 1
ATOM 3126 C CA . ILE B 1 35 ? 22.453 4.574 7.746 1 98.69 35 ILE B CA 1
ATOM 3127 C C . ILE B 1 35 ? 22.234 4.254 6.27 1 98.69 35 ILE B C 1
ATOM 3129 O O . ILE B 1 35 ? 22.266 3.09 5.867 1 98.69 35 ILE B O 1
ATOM 3133 N N . ILE B 1 36 ? 22.031 5.301 5.43 1 98.75 36 ILE B N 1
ATOM 3134 C CA . ILE B 1 36 ? 21.812 5.125 4 1 98.75 36 ILE B CA 1
ATOM 3135 C C . ILE B 1 36 ? 23.031 4.488 3.354 1 98.75 36 ILE B C 1
ATOM 3137 O O . ILE B 1 36 ? 22.906 3.596 2.514 1 98.75 36 ILE B O 1
ATOM 3141 N N . ALA B 1 37 ? 24.219 4.949 3.773 1 98.75 37 ALA B N 1
ATOM 3142 C CA . ALA B 1 37 ? 25.469 4.414 3.24 1 98.75 37 ALA B CA 1
ATOM 3143 C C . ALA B 1 37 ? 25.578 2.918 3.51 1 98.75 37 ALA B C 1
ATOM 3145 O O . ALA B 1 37 ? 26.234 2.193 2.754 1 98.75 37 ALA B O 1
ATOM 3146 N N . ALA B 1 38 ? 24.906 2.406 4.535 1 98.75 38 ALA B N 1
ATOM 3147 C CA . ALA B 1 38 ? 25.016 1.011 4.953 1 98.75 38 ALA B CA 1
ATOM 3148 C C . ALA B 1 38 ? 23.891 0.172 4.344 1 98.75 38 ALA B C 1
ATOM 3150 O O . ALA B 1 38 ? 23.734 -1.002 4.684 1 98.75 38 ALA B O 1
ATOM 3151 N N . PHE B 1 39 ? 23.094 0.703 3.387 1 98.81 39 PHE B N 1
ATOM 3152 C CA . PHE B 1 39 ? 21.922 0.03 2.816 1 98.81 39 PHE B CA 1
ATOM 3153 C C . PHE B 1 39 ? 22.312 -1.346 2.283 1 98.81 39 PHE B C 1
ATOM 3155 O O . PHE B 1 39 ? 21.578 -2.32 2.486 1 98.81 39 PHE B O 1
ATOM 3162 N N . PRO B 1 40 ? 23.484 -1.507 1.573 1 98.81 40 PRO B N 1
ATOM 3163 C CA . PRO B 1 40 ? 23.812 -2.848 1.088 1 98.81 40 PRO B CA 1
ATOM 3164 C C . PRO B 1 40 ? 23.984 -3.859 2.219 1 98.81 40 PRO B C 1
ATOM 3166 O O . PRO B 1 40 ? 23.516 -4.992 2.115 1 98.81 40 PRO B O 1
ATOM 3169 N N . GLU B 1 41 ? 24.625 -3.479 3.287 1 98.69 41 GLU B N 1
ATOM 3170 C CA . GLU B 1 41 ? 24.828 -4.355 4.438 1 98.69 41 GLU B CA 1
ATOM 3171 C C . GLU B 1 41 ? 23.5 -4.645 5.145 1 98.69 41 GLU B C 1
ATOM 3173 O O . GLU B 1 41 ? 23.266 -5.773 5.574 1 98.69 41 GLU B O 1
ATOM 3178 N N . VAL B 1 42 ? 22.688 -3.613 5.273 1 98.69 42 VAL B N 1
ATOM 3179 C CA . VAL B 1 42 ? 21.375 -3.77 5.875 1 98.69 42 VAL B CA 1
ATOM 3180 C C . VAL B 1 42 ? 20.562 -4.781 5.078 1 98.69 42 VAL B C 1
ATOM 3182 O O . VAL B 1 42 ? 19.922 -5.668 5.652 1 98.69 42 VAL B O 1
ATOM 3185 N N . PHE B 1 43 ? 20.562 -4.629 3.721 1 98.62 43 PHE B N 1
ATOM 3186 C CA . PHE B 1 43 ? 19.844 -5.539 2.836 1 98.62 43 PHE B CA 1
ATOM 3187 C C . PHE B 1 43 ? 20.312 -6.973 3.031 1 98.62 43 PHE B C 1
ATOM 3189 O O . PHE B 1 43 ? 19.5 -7.883 3.207 1 98.62 43 PHE B O 1
ATOM 3196 N N . ALA B 1 44 ? 21.625 -7.164 3.033 1 98 44 ALA B N 1
ATOM 3197 C CA . ALA B 1 44 ? 22.219 -8.5 3.141 1 98 44 ALA B CA 1
ATOM 3198 C C . ALA B 1 44 ? 21.891 -9.141 4.484 1 98 44 ALA B C 1
ATOM 3200 O O . ALA B 1 44 ? 21.547 -10.32 4.547 1 98 44 ALA B O 1
ATOM 3201 N N . HIS B 1 45 ? 21.953 -8.367 5.516 1 97.88 45 HIS B N 1
ATOM 3202 C CA . HIS B 1 45 ? 21.688 -8.875 6.855 1 97.88 45 HIS B CA 1
ATOM 3203 C C . HIS B 1 45 ? 20.203 -9.219 7.035 1 97.88 45 HIS B C 1
ATOM 3205 O O . HIS B 1 45 ? 19.875 -10.258 7.613 1 97.88 45 HIS B O 1
ATOM 3211 N N . THR B 1 46 ? 19.359 -8.398 6.523 1 97.5 46 THR B N 1
ATOM 3212 C CA . THR B 1 46 ? 17.922 -8.578 6.695 1 97.5 46 THR B CA 1
ATOM 3213 C C . THR B 1 46 ? 17.453 -9.828 5.969 1 97.5 46 THR B C 1
ATOM 3215 O O . THR B 1 46 ? 16.531 -10.508 6.434 1 97.5 46 THR B O 1
ATOM 3218 N N . ARG B 1 47 ? 18.047 -10.148 4.871 1 93.88 47 ARG B N 1
ATOM 3219 C CA . ARG B 1 47 ? 17.672 -11.305 4.066 1 93.88 47 ARG B CA 1
ATOM 3220 C C . ARG B 1 47 ? 17.812 -12.594 4.871 1 93.88 47 ARG B C 1
ATOM 3222 O O . ARG B 1 47 ? 17.156 -13.594 4.57 1 93.88 47 ARG B O 1
ATOM 3229 N N . LYS B 1 48 ? 18.609 -12.562 5.895 1 92.75 48 LYS B N 1
ATOM 3230 C CA . LYS B 1 48 ? 18.906 -13.758 6.676 1 92.75 48 LYS B CA 1
ATOM 3231 C C . LYS B 1 48 ? 17.953 -13.906 7.855 1 92.75 48 LYS B C 1
ATOM 3233 O O . LYS B 1 48 ? 18.016 -14.891 8.594 1 92.75 48 LYS B O 1
ATOM 3238 N N . LEU B 1 49 ? 17.047 -12.977 8.047 1 93 49 LEU B N 1
ATOM 3239 C CA . LEU B 1 49 ? 16.141 -12.977 9.195 1 93 49 LEU B CA 1
ATOM 3240 C C . LEU B 1 49 ? 14.719 -13.305 8.773 1 93 49 LEU B C 1
ATOM 3242 O O . LEU B 1 49 ? 14.273 -12.883 7.699 1 93 49 LEU B O 1
ATOM 3246 N N . PRO B 1 50 ? 13.977 -14.07 9.648 1 90.56 50 PRO B N 1
ATOM 3247 C CA . PRO B 1 50 ? 12.547 -14.234 9.383 1 90.56 50 PRO B CA 1
ATOM 3248 C C . PRO B 1 50 ? 11.789 -12.914 9.398 1 90.56 50 PRO B C 1
ATOM 3250 O O . PRO B 1 50 ? 12.086 -12.039 10.219 1 90.56 50 PRO B O 1
ATOM 3253 N N . VAL B 1 51 ? 10.805 -12.766 8.523 1 91.31 51 VAL B N 1
ATOM 3254 C CA . VAL B 1 51 ? 10.055 -11.531 8.336 1 91.31 51 VAL B CA 1
ATOM 3255 C C . VAL B 1 51 ? 9.406 -11.109 9.656 1 91.31 51 VAL B C 1
ATOM 3257 O O . VAL B 1 51 ? 9.406 -9.93 10 1 91.31 51 VAL B O 1
ATOM 3260 N N . ASP B 1 52 ? 8.844 -12.031 10.406 1 91.25 52 ASP B N 1
ATOM 3261 C CA . ASP B 1 52 ? 8.133 -11.727 11.641 1 91.25 52 ASP B CA 1
ATOM 3262 C C . ASP B 1 52 ? 9.07 -11.141 12.688 1 91.25 52 ASP B C 1
ATOM 3264 O O . ASP B 1 52 ? 8.672 -10.281 13.477 1 91.25 52 ASP B O 1
ATOM 3268 N N . VAL B 1 53 ? 10.328 -11.609 12.734 1 94.69 53 VAL B N 1
ATOM 3269 C CA . VAL B 1 53 ? 11.328 -11.094 13.656 1 94.69 53 VAL B CA 1
ATOM 3270 C C . VAL B 1 53 ? 11.648 -9.641 13.312 1 94.69 53 VAL B C 1
ATOM 3272 O O . VAL B 1 53 ? 11.711 -8.789 14.203 1 94.69 53 VAL B O 1
ATOM 3275 N N . VAL B 1 54 ? 11.828 -9.375 12.031 1 96.69 54 VAL B N 1
ATOM 3276 C CA . VAL B 1 54 ? 12.148 -8.031 11.578 1 96.69 54 VAL B CA 1
ATOM 3277 C C . VAL B 1 54 ? 10.984 -7.09 11.883 1 96.69 54 VAL B C 1
ATOM 3279 O O . VAL B 1 54 ? 11.188 -5.969 12.359 1 96.69 54 VAL B O 1
ATOM 3282 N N . GLU B 1 55 ? 9.766 -7.539 11.586 1 96.44 55 GLU B N 1
ATOM 3283 C CA . GLU B 1 55 ? 8.562 -6.738 11.812 1 96.44 55 GLU B CA 1
ATOM 3284 C C . GLU B 1 55 ? 8.414 -6.387 13.289 1 96.44 55 GLU B C 1
ATOM 3286 O O . GLU B 1 55 ? 8.164 -5.23 13.641 1 96.44 55 GLU B O 1
ATOM 3291 N N . LYS B 1 56 ? 8.578 -7.34 14.18 1 96.25 56 LYS B N 1
ATOM 3292 C CA . LYS B 1 56 ? 8.445 -7.121 15.617 1 96.25 56 LYS B CA 1
ATOM 3293 C C . LYS B 1 56 ? 9.523 -6.176 16.125 1 96.25 56 LYS B C 1
ATOM 3295 O O . LYS B 1 56 ? 9.258 -5.32 16.984 1 96.25 56 LYS B O 1
ATOM 3300 N N . SER B 1 57 ? 10.727 -6.371 15.633 1 97.94 57 SER B N 1
ATOM 3301 C CA . SER B 1 57 ? 11.836 -5.512 16.047 1 97.94 57 SER B CA 1
ATOM 3302 C C . SER B 1 57 ? 11.594 -4.066 15.625 1 97.94 57 SER B C 1
ATOM 3304 O O . SER B 1 57 ? 11.852 -3.139 16.406 1 97.94 57 SER B O 1
ATOM 3306 N N . ALA B 1 58 ? 11.141 -3.861 14.383 1 98.31 58 ALA B N 1
ATOM 3307 C CA . ALA B 1 58 ? 10.852 -2.52 13.883 1 98.31 58 ALA B CA 1
ATOM 3308 C C . ALA B 1 58 ? 9.75 -1.852 14.711 1 98.31 58 ALA B C 1
ATOM 3310 O O . ALA B 1 58 ? 9.867 -0.679 15.07 1 98.31 58 ALA B O 1
ATOM 3311 N N . ARG B 1 59 ? 8.703 -2.588 14.969 1 97.81 59 ARG B N 1
ATOM 3312 C CA . ARG B 1 59 ? 7.602 -2.104 15.797 1 97.81 59 ARG B CA 1
ATOM 3313 C C . ARG B 1 59 ? 8.102 -1.668 17.172 1 97.81 59 ARG B C 1
ATOM 3315 O O . ARG B 1 59 ? 7.793 -0.563 17.625 1 97.81 59 ARG B O 1
ATOM 3322 N N . ALA B 1 60 ? 8.836 -2.52 17.812 1 98.38 60 ALA B N 1
ATOM 3323 C CA . ALA B 1 60 ? 9.328 -2.252 19.156 1 98.38 60 ALA B CA 1
ATOM 3324 C C . ALA B 1 60 ? 10.227 -1.019 19.172 1 98.38 60 ALA B C 1
ATOM 3326 O O . ALA B 1 60 ? 10.094 -0.158 20.047 1 98.38 60 ALA B O 1
ATOM 3327 N N . ALA B 1 61 ? 11.141 -0.965 18.219 1 98.5 61 ALA B N 1
ATOM 3328 C CA . ALA B 1 61 ? 12.062 0.165 18.156 1 98.5 61 ALA B CA 1
ATOM 3329 C C . ALA B 1 61 ? 11.305 1.478 17.953 1 98.5 61 ALA B C 1
ATOM 3331 O O . ALA B 1 61 ? 11.555 2.459 18.656 1 98.5 61 ALA B O 1
ATOM 3332 N N . PHE B 1 62 ? 10.383 1.501 17.047 1 98.38 62 PHE B N 1
ATOM 3333 C CA . PHE B 1 62 ? 9.688 2.734 16.703 1 98.38 62 PHE B CA 1
ATOM 3334 C C . PHE B 1 62 ? 8.766 3.178 17.828 1 98.38 62 PHE B C 1
ATOM 3336 O O . PHE B 1 62 ? 8.867 4.309 18.312 1 98.38 62 PHE B O 1
ATOM 3343 N N . LEU B 1 63 ? 7.898 2.289 18.297 1 98.31 63 LEU B N 1
ATOM 3344 C CA . LEU B 1 63 ? 6.879 2.66 19.281 1 98.31 63 LEU B CA 1
ATOM 3345 C C . LEU B 1 63 ? 7.512 2.955 20.641 1 98.31 63 LEU B C 1
ATOM 3347 O O . LEU B 1 63 ? 7.121 3.906 21.312 1 98.31 63 LEU B O 1
ATOM 3351 N N . SER B 1 64 ? 8.562 2.213 21 1 98.06 64 SER B N 1
ATOM 3352 C CA . SER B 1 64 ? 9.242 2.494 22.25 1 98.06 64 SER B CA 1
ATOM 3353 C C . SER B 1 64 ? 9.969 3.83 22.203 1 98.06 64 SER B C 1
ATOM 3355 O O . SER B 1 64 ? 10.047 4.547 23.203 1 98.06 64 SER B O 1
ATOM 3357 N N . SER B 1 65 ? 10.5 4.121 21.031 1 98.19 65 SER B N 1
ATOM 3358 C CA . SER B 1 65 ? 11.25 5.371 20.891 1 98.19 65 SER B CA 1
ATOM 3359 C C . SER B 1 65 ? 10.336 6.582 21.078 1 98.19 65 SER B C 1
ATOM 3361 O O . SER B 1 65 ? 10.812 7.68 21.359 1 98.19 65 SER B O 1
ATOM 3363 N N . LEU B 1 66 ? 9.047 6.383 21.016 1 97.94 66 LEU B N 1
ATOM 3364 C CA . LEU B 1 66 ? 8.078 7.465 21.141 1 97.94 66 LEU B CA 1
ATOM 3365 C C . LEU B 1 66 ? 7.242 7.312 22.406 1 97.94 66 LEU B C 1
ATOM 3367 O O . LEU B 1 66 ? 6.145 7.863 22.5 1 97.94 66 LEU B O 1
ATOM 3371 N N . GLY B 1 67 ? 7.66 6.488 23.266 1 97.94 67 GLY B N 1
ATOM 3372 C CA . GLY B 1 67 ? 7.074 6.375 24.578 1 97.94 67 GLY B CA 1
ATOM 3373 C C . GLY B 1 67 ? 5.855 5.473 24.625 1 97.94 67 GLY B C 1
ATOM 3374 O O . GLY B 1 67 ? 5.098 5.48 25.594 1 97.94 67 GLY B O 1
ATOM 3375 N N . GLN B 1 68 ? 5.574 4.719 23.578 1 98.5 68 GLN B N 1
ATOM 3376 C CA . GLN B 1 68 ? 4.406 3.844 23.531 1 98.5 68 GLN B CA 1
ATOM 3377 C C . GLN B 1 68 ? 4.758 2.432 23.984 1 98.5 68 GLN B C 1
ATOM 3379 O O . GLN B 1 68 ? 4.621 1.473 23.219 1 98.5 68 GLN B O 1
ATOM 3384 N N . HIS B 1 69 ? 5.117 2.264 25.203 1 98.25 69 HIS B N 1
ATOM 3385 C CA . HIS B 1 69 ? 5.629 1.005 25.734 1 98.25 69 HIS B CA 1
ATOM 3386 C C . HIS B 1 69 ? 4.523 -0.041 25.828 1 98.25 69 HIS B C 1
ATOM 3388 O O . HIS B 1 69 ? 4.762 -1.228 25.594 1 98.25 69 HIS B O 1
ATOM 3394 N N . SER B 1 70 ? 3.346 0.376 26.078 1 98.44 70 SER B N 1
ATOM 3395 C CA . SER B 1 70 ? 2.234 -0.552 26.266 1 98.44 70 SER B CA 1
ATOM 3396 C C . SER B 1 70 ? 1.755 -1.118 24.938 1 98.44 70 SER B C 1
ATOM 3398 O O . SER B 1 70 ? 1.023 -2.109 24.906 1 98.44 70 SER B O 1
ATOM 3400 N N . ALA B 1 71 ? 2.17 -0.509 23.891 1 97.94 71 ALA B N 1
ATOM 3401 C CA . ALA B 1 71 ? 1.812 -1.007 22.562 1 97.94 71 ALA B CA 1
ATOM 3402 C C . ALA B 1 71 ? 2.381 -2.402 22.328 1 97.94 71 ALA B C 1
ATOM 3404 O O . ALA B 1 71 ? 1.944 -3.115 21.422 1 97.94 71 ALA B O 1
ATOM 3405 N N . LEU B 1 72 ? 3.396 -2.801 23.109 1 97.56 72 LEU B N 1
ATOM 3406 C CA . LEU B 1 72 ? 4.137 -4.035 22.859 1 97.56 72 LEU B CA 1
ATOM 3407 C C . LEU B 1 72 ? 3.504 -5.203 23.609 1 97.56 72 LEU B C 1
ATOM 3409 O O . LEU B 1 72 ? 3.996 -6.332 23.531 1 97.56 72 LEU B O 1
ATOM 3413 N N . ASP B 1 73 ? 2.391 -4.926 24.266 1 97.06 73 ASP B N 1
ATOM 3414 C CA . ASP B 1 73 ? 1.646 -5.996 24.938 1 97.06 73 ASP B CA 1
ATOM 3415 C C . ASP B 1 73 ? 1.268 -7.094 23.938 1 97.06 73 ASP B C 1
ATOM 3417 O O . ASP B 1 73 ? 0.857 -6.809 22.812 1 97.06 73 ASP B O 1
ATOM 3421 N N . GLU B 1 74 ? 1.363 -8.336 24.344 1 93.06 74 GLU B N 1
ATOM 3422 C CA . GLU B 1 74 ? 1.146 -9.5 23.484 1 93.06 74 GLU B CA 1
ATOM 3423 C C . GLU B 1 74 ? -0.32 -9.617 23.078 1 93.06 74 GLU B C 1
ATOM 3425 O O . GLU B 1 74 ? -0.642 -10.273 22.094 1 93.06 74 GLU B O 1
ATOM 3430 N N . GLU B 1 75 ? -1.164 -9.031 23.828 1 94.56 75 GLU B N 1
ATOM 3431 C CA . GLU B 1 75 ? -2.592 -9.125 23.531 1 94.56 75 GLU B CA 1
ATOM 3432 C C . GLU B 1 75 ? -2.994 -8.133 22.453 1 94.56 75 GLU B C 1
ATOM 3434 O O . GLU B 1 75 ? -4.102 -8.211 21.906 1 94.56 75 GLU B O 1
ATOM 3439 N N . ILE B 1 76 ? -2.127 -7.242 22.156 1 97.56 76 ILE B N 1
ATOM 3440 C CA . ILE B 1 76 ? -2.402 -6.273 21.109 1 97.56 76 ILE B CA 1
ATOM 3441 C C . ILE B 1 76 ? -1.984 -6.852 19.75 1 97.56 76 ILE B C 1
ATOM 3443 O O . ILE B 1 76 ? -0.838 -7.27 19.578 1 97.56 76 ILE B O 1
ATOM 3447 N N . SER B 1 77 ? -2.963 -6.934 18.859 1 97 77 SER B N 1
ATOM 3448 C CA . SER B 1 77 ? -2.643 -7.324 17.5 1 97 77 SER B CA 1
ATOM 3449 C C . SER B 1 77 ? -1.959 -6.188 16.734 1 97 77 SER B C 1
ATOM 3451 O O . SER B 1 77 ? -2.279 -5.016 16.953 1 97 77 SER B O 1
ATOM 3453 N N . PHE B 1 78 ? -1.04 -6.574 15.906 1 95.62 78 PHE B N 1
ATOM 3454 C CA . PHE B 1 78 ? -0.338 -5.574 15.109 1 95.62 78 PHE B CA 1
ATOM 3455 C C . PHE B 1 78 ? -0.009 -6.113 13.727 1 95.62 78 PHE B C 1
ATOM 3457 O O . PHE B 1 78 ? 0.183 -7.32 13.555 1 95.62 78 PHE B O 1
ATOM 3464 N N . ARG B 1 79 ? 0.012 -5.168 12.703 1 96.75 79 ARG B N 1
ATOM 3465 C CA . ARG B 1 79 ? 0.414 -5.461 11.328 1 96.75 79 ARG B CA 1
ATOM 3466 C C . ARG B 1 79 ? 1.12 -4.266 10.703 1 96.75 79 ARG B C 1
ATOM 3468 O O . ARG B 1 79 ? 0.749 -3.115 10.953 1 96.75 79 ARG B O 1
ATOM 3475 N N . SER B 1 80 ? 2.186 -4.574 9.922 1 97.19 80 SER B N 1
ATOM 3476 C CA . SER B 1 80 ? 2.826 -3.52 9.141 1 97.19 80 SER B CA 1
ATOM 3477 C C . SER B 1 80 ? 2.188 -3.389 7.758 1 97.19 80 SER B C 1
ATOM 3479 O O . SER B 1 80 ? 1.795 -4.387 7.152 1 97.19 80 SER B O 1
ATOM 3481 N N . CYS B 1 81 ? 2.082 -2.203 7.238 1 95.25 81 CYS B N 1
ATOM 3482 C CA . CYS B 1 81 ? 1.478 -1.967 5.93 1 95.25 81 CYS B CA 1
ATOM 3483 C C . CYS B 1 81 ? 2.184 -0.83 5.203 1 95.25 81 CYS B C 1
ATOM 3485 O O . CYS B 1 81 ? 3.002 -0.123 5.789 1 95.25 81 CYS B O 1
ATOM 3487 N N . TYR B 1 82 ? 1.94 -0.702 3.838 1 91.81 82 TYR B N 1
ATOM 3488 C CA . TYR B 1 82 ? 2.514 0.375 3.039 1 91.81 82 TYR B CA 1
ATOM 3489 C C . TYR B 1 82 ? 1.766 1.683 3.268 1 91.81 82 TYR B C 1
ATOM 3491 O O . TYR B 1 82 ? 1.097 2.189 2.363 1 91.81 82 TYR B O 1
ATOM 3499 N N . SER B 1 83 ? 1.8 2.111 4.387 1 86.88 83 SER B N 1
ATOM 3500 C CA . SER B 1 83 ? 1.538 3.428 4.961 1 86.88 83 SER B CA 1
ATOM 3501 C C . SER B 1 83 ? 0.159 3.482 5.609 1 86.88 83 SER B C 1
ATOM 3503 O O . SER B 1 83 ? -0.548 2.475 5.664 1 86.88 83 SER B O 1
ATOM 3505 N N . SER B 1 84 ? -0.19 4.641 6.176 1 92.62 84 SER B N 1
ATOM 3506 C CA . SER B 1 84 ? -1.42 4.898 6.918 1 92.62 84 SER B CA 1
ATOM 3507 C C . SER B 1 84 ? -2.635 4.879 5.996 1 92.62 84 SER B C 1
ATOM 3509 O O . SER B 1 84 ? -3.721 4.461 6.402 1 92.62 84 SER B O 1
ATOM 3511 N N . SER B 1 85 ? -2.43 5.262 4.75 1 94.25 85 SER B N 1
ATOM 3512 C CA . SER B 1 85 ? -3.549 5.273 3.814 1 94.25 85 SER B CA 1
ATOM 3513 C C . SER B 1 85 ? -4.094 3.865 3.592 1 94.25 85 SER B C 1
ATOM 3515 O O . SER B 1 85 ? -5.309 3.668 3.535 1 94.25 85 SER B O 1
ATOM 3517 N N . THR B 1 86 ? -3.18 2.883 3.459 1 95.25 86 THR B N 1
ATOM 3518 C CA . THR B 1 86 ? -3.604 1.498 3.293 1 95.25 86 THR B CA 1
ATOM 3519 C C . THR B 1 86 ? -4.316 0.996 4.547 1 95.25 86 THR B C 1
ATOM 3521 O O . THR B 1 86 ? -5.32 0.288 4.453 1 95.25 86 THR B O 1
ATOM 3524 N N . ALA B 1 87 ? -3.787 1.365 5.672 1 96.94 87 ALA B N 1
ATOM 3525 C CA . ALA B 1 87 ? -4.43 1.005 6.934 1 96.94 87 ALA B CA 1
ATOM 3526 C C . ALA B 1 87 ? -5.848 1.563 7.004 1 96.94 87 ALA B C 1
ATOM 3528 O O . ALA B 1 87 ? -6.789 0.848 7.359 1 96.94 87 ALA B O 1
ATOM 3529 N N . ILE B 1 88 ? -5.984 2.811 6.641 1 97.81 88 ILE B N 1
ATOM 3530 C CA . ILE B 1 88 ? -7.281 3.477 6.699 1 97.81 88 ILE B CA 1
ATOM 3531 C C . ILE B 1 88 ? -8.25 2.818 5.719 1 97.81 88 ILE B C 1
ATOM 3533 O O . ILE B 1 88 ? -9.43 2.65 6.02 1 97.81 88 ILE B O 1
ATOM 3537 N N . ASP B 1 89 ? -7.746 2.51 4.602 1 96.62 89 ASP B N 1
ATOM 3538 C CA . ASP B 1 89 ? -8.578 1.828 3.613 1 96.62 89 ASP B CA 1
ATOM 3539 C C . ASP B 1 89 ? -9.094 0.499 4.156 1 96.62 89 ASP B C 1
ATOM 3541 O O . ASP B 1 89 ? -10.273 0.175 3.992 1 96.62 89 ASP B O 1
ATOM 3545 N N . MET B 1 90 ? -8.242 -0.304 4.754 1 97.06 90 MET B N 1
ATOM 3546 C CA . MET B 1 90 ? -8.641 -1.577 5.352 1 97.06 90 MET B CA 1
ATOM 3547 C C . MET B 1 90 ? -9.648 -1.363 6.473 1 97.06 90 MET B C 1
ATOM 3549 O O . MET B 1 90 ? -10.594 -2.139 6.617 1 97.06 90 MET B O 1
ATOM 3553 N N . ILE B 1 91 ? -9.445 -0.354 7.262 1 98.19 91 ILE B N 1
ATOM 3554 C CA . ILE B 1 91 ? -10.383 -0.011 8.328 1 98.19 91 ILE B CA 1
ATOM 3555 C C . ILE B 1 91 ? -11.742 0.331 7.734 1 98.19 91 ILE B C 1
ATOM 3557 O O . ILE B 1 91 ? -12.781 -0.107 8.25 1 98.19 91 ILE B O 1
ATOM 3561 N N . GLY B 1 92 ? -11.719 1.153 6.664 1 97.75 92 GLY B N 1
ATOM 3562 C CA . GLY B 1 92 ? -12.969 1.472 5.992 1 97.75 92 GLY B CA 1
ATOM 3563 C C . GLY B 1 92 ? -13.727 0.241 5.539 1 97.75 92 GLY B C 1
ATOM 3564 O O . GLY B 1 92 ? -14.938 0.144 5.75 1 97.75 92 GLY B O 1
ATOM 3565 N N . LYS B 1 93 ? -13.062 -0.695 4.938 1 96.69 93 LYS B N 1
ATOM 3566 C CA . LYS B 1 93 ? -13.68 -1.952 4.523 1 96.69 93 LYS B CA 1
ATOM 3567 C C . LYS B 1 93 ? -14.25 -2.703 5.723 1 96.69 93 LYS B C 1
ATOM 3569 O O . LYS B 1 93 ? -15.359 -3.236 5.652 1 96.69 93 LYS B O 1
ATOM 3574 N N . ALA B 1 94 ? -13.469 -2.762 6.77 1 97.69 94 ALA B N 1
ATOM 3575 C CA . ALA B 1 94 ? -13.891 -3.461 7.977 1 97.69 94 ALA B CA 1
ATOM 3576 C C . ALA B 1 94 ? -15.156 -2.83 8.562 1 97.69 94 ALA B C 1
ATOM 3578 O O . ALA B 1 94 ? -16.078 -3.537 8.984 1 97.69 94 ALA B O 1
ATOM 3579 N N . ILE B 1 95 ? -15.188 -1.513 8.609 1 98.25 95 ILE B N 1
ATOM 3580 C CA . ILE B 1 95 ? -16.344 -0.792 9.125 1 98.25 95 ILE B CA 1
ATOM 3581 C C . ILE B 1 95 ? -17.578 -1.113 8.289 1 98.25 95 ILE B C 1
ATOM 3583 O O . ILE B 1 95 ? -18.641 -1.389 8.828 1 98.25 95 ILE B O 1
ATOM 3587 N N . ARG B 1 96 ? -17.422 -1.032 7.012 1 96.31 96 ARG B N 1
ATOM 3588 C CA . ARG B 1 96 ? -18.516 -1.328 6.109 1 96.31 96 ARG B CA 1
ATOM 3589 C C . ARG B 1 96 ? -19.062 -2.732 6.352 1 96.31 96 ARG B C 1
ATOM 3591 O O . ARG B 1 96 ? -20.281 -2.93 6.441 1 96.31 96 ARG B O 1
ATOM 3598 N N . LEU B 1 97 ? -18.188 -3.703 6.406 1 94.81 97 LEU B N 1
ATOM 3599 C CA . LEU B 1 97 ? -18.578 -5.094 6.59 1 94.81 97 LEU B CA 1
ATOM 3600 C C . LEU B 1 97 ? -19.281 -5.289 7.934 1 94.81 97 LEU B C 1
ATOM 3602 O O . LEU B 1 97 ? -20.188 -6.105 8.047 1 94.81 97 LEU B O 1
ATOM 3606 N N . ALA B 1 98 ? -18.859 -4.551 8.922 1 96.75 98 ALA B N 1
ATOM 3607 C CA . ALA B 1 98 ? -19.453 -4.648 10.258 1 96.75 98 ALA B CA 1
ATOM 3608 C C . ALA B 1 98 ? -20.766 -3.885 10.336 1 96.75 98 ALA B C 1
ATOM 3610 O O . ALA B 1 98 ? -21.547 -4.078 11.273 1 96.75 98 ALA B O 1
ATOM 3611 N N . GLY B 1 99 ? -21.062 -3.061 9.367 1 96.38 99 GLY B N 1
ATOM 3612 C CA . GLY B 1 99 ? -22.297 -2.307 9.32 1 96.38 99 GLY B CA 1
ATOM 3613 C C . GLY B 1 99 ? -22.406 -1.278 10.43 1 96.38 99 GLY B C 1
ATOM 3614 O O . GLY B 1 99 ? -23.469 -1.131 11.039 1 96.38 99 GLY B O 1
ATOM 3615 N N . ARG B 1 100 ? -21.359 -0.548 10.711 1 97.06 100 ARG B N 1
ATOM 3616 C CA . ARG B 1 100 ? -21.312 0.386 11.828 1 97.06 100 ARG B CA 1
ATOM 3617 C C . ARG B 1 100 ? -21.328 1.83 11.336 1 97.06 100 ARG B C 1
ATOM 3619 O O . ARG B 1 100 ? -20.672 2.16 10.352 1 97.06 100 ARG B O 1
ATOM 3626 N N . PRO B 1 101 ? -22.125 2.688 12.008 1 97.94 101 PRO B N 1
ATOM 3627 C CA . PRO B 1 101 ? -22.062 4.105 11.648 1 97.94 101 PRO B CA 1
ATOM 3628 C C . PRO B 1 101 ? -20.719 4.746 12.016 1 97.94 101 PRO B C 1
ATOM 3630 O O . PRO B 1 101 ? -20.047 4.289 12.945 1 97.94 101 PRO B O 1
ATOM 3633 N N . VAL B 1 102 ? -20.359 5.809 11.305 1 98.56 102 VAL B N 1
ATOM 3634 C CA . VAL B 1 102 ? -19.047 6.395 11.492 1 98.56 102 VAL B CA 1
ATOM 3635 C C . VAL B 1 102 ? -19.172 7.891 11.766 1 98.56 102 VAL B C 1
ATOM 3637 O O . VAL B 1 102 ? -19.969 8.578 11.117 1 98.56 102 VAL B O 1
ATOM 3640 N N . ALA B 1 103 ? -18.516 8.398 12.727 1 98.81 103 ALA B N 1
ATOM 3641 C CA . ALA B 1 103 ? -18.234 9.812 12.945 1 98.81 103 ALA B CA 1
ATOM 3642 C C . ALA B 1 103 ? -16.734 10.102 12.836 1 98.81 103 ALA B C 1
ATOM 3644 O O . ALA B 1 103 ? -15.906 9.273 13.234 1 98.81 103 ALA B O 1
ATOM 3645 N N . MET B 1 104 ? -16.391 11.219 12.273 1 98.75 104 MET B N 1
ATOM 3646 C CA . MET B 1 104 ? -14.977 11.562 12.07 1 98.75 104 MET B CA 1
ATOM 3647 C C . MET B 1 104 ? -14.742 13.047 12.336 1 98.75 104 MET B C 1
ATOM 3649 O O . MET B 1 104 ? -15.578 13.883 12.008 1 98.75 104 MET B O 1
ATOM 3653 N N . VAL B 1 105 ? -13.664 13.305 12.859 1 98.69 105 VAL B N 1
ATOM 3654 C CA . VAL B 1 105 ? -13.297 14.664 13.227 1 98.69 105 VAL B CA 1
ATOM 3655 C C . VAL B 1 105 ? -13.078 15.5 11.969 1 98.69 105 VAL B C 1
ATOM 3657 O O . VAL B 1 105 ? -12.609 14.992 10.953 1 98.69 105 VAL B O 1
ATOM 3660 N N . GLU B 1 106 ? -13.422 16.797 12.07 1 98.31 106 GLU B N 1
ATOM 3661 C CA . GLU B 1 106 ? -13.172 17.828 11.078 1 98.31 106 GLU B CA 1
ATOM 3662 C C . GLU B 1 106 ? -12.688 19.125 11.742 1 98.31 106 GLU B C 1
ATOM 3664 O O . GLU B 1 106 ? -13.227 19.531 12.773 1 98.31 106 GLU B O 1
ATOM 3669 N N . PRO B 1 107 ? -11.664 19.922 11.141 1 98.19 107 PRO B N 1
ATOM 3670 C CA . PRO B 1 107 ? -10.969 19.562 9.906 1 98.19 107 PRO B CA 1
ATOM 3671 C C . PRO B 1 107 ? -9.984 18.406 10.094 1 98.19 107 PRO B C 1
ATOM 3673 O O . PRO B 1 107 ? -9.586 18.109 11.227 1 98.19 107 PRO B O 1
ATOM 3676 N N . THR B 1 108 ? -9.641 17.719 9.062 1 98 108 THR B N 1
ATOM 3677 C CA . THR B 1 108 ? -8.586 16.719 9.016 1 98 108 THR B CA 1
ATOM 3678 C C . THR B 1 108 ? -8.078 16.531 7.582 1 98 108 THR B C 1
ATOM 3680 O O . THR B 1 108 ? -8.625 17.125 6.645 1 98 108 THR B O 1
ATOM 3683 N N . PHE B 1 109 ? -6.98 15.875 7.422 1 95.25 109 PHE B N 1
ATOM 3684 C CA . PHE B 1 109 ? -6.496 15.531 6.09 1 95.25 109 PHE B CA 1
ATOM 3685 C C . PHE B 1 109 ? -7.582 14.828 5.285 1 95.25 109 PHE B C 1
ATOM 3687 O O . PHE B 1 109 ? -8.18 13.859 5.758 1 95.25 109 PHE B O 1
ATOM 3694 N N . ASP B 1 110 ? -7.898 15.297 4.082 1 91.56 110 ASP B N 1
ATOM 3695 C CA . ASP B 1 110 ? -9.078 14.875 3.336 1 91.56 110 ASP B CA 1
ATOM 3696 C C . ASP B 1 110 ? -8.977 13.406 2.934 1 91.56 110 ASP B C 1
ATOM 3698 O O . ASP B 1 110 ? -9.992 12.758 2.664 1 91.56 110 ASP B O 1
ATOM 3702 N N . ASN B 1 111 ? -7.781 12.852 2.818 1 93.19 111 ASN B N 1
ATOM 3703 C CA . ASN B 1 111 ? -7.578 11.461 2.438 1 93.19 111 ASN B CA 1
ATOM 3704 C C . ASN B 1 111 ? -8.312 10.508 3.377 1 93.19 111 ASN B C 1
ATOM 3706 O O . ASN B 1 111 ? -8.836 9.477 2.945 1 93.19 111 ASN B O 1
ATOM 3710 N N . LEU B 1 112 ? -8.328 10.852 4.641 1 97.06 112 LEU B N 1
ATOM 3711 C CA . LEU B 1 112 ? -9.023 10.008 5.605 1 97.06 112 LEU B CA 1
ATOM 3712 C C . LEU B 1 112 ? -10.5 9.883 5.254 1 97.06 112 LEU B C 1
ATOM 3714 O O . LEU B 1 112 ? -11.023 8.773 5.152 1 97.06 112 LEU B O 1
ATOM 3718 N N . HIS B 1 113 ? -11.133 11.047 5.051 1 97.25 113 HIS B N 1
ATOM 3719 C CA . HIS B 1 113 ? -12.539 11.062 4.664 1 97.25 113 HIS B CA 1
ATOM 3720 C C . HIS B 1 113 ? -12.758 10.352 3.332 1 97.25 113 HIS B C 1
ATOM 3722 O O . HIS B 1 113 ? -13.672 9.539 3.201 1 97.25 113 HIS B O 1
ATOM 3728 N N . ASP B 1 114 ? -11.93 10.688 2.352 1 96.31 114 ASP B N 1
ATOM 3729 C CA . ASP B 1 114 ? -12.133 10.172 1 1 96.31 114 ASP B CA 1
ATOM 3730 C C . ASP B 1 114 ? -12.008 8.648 0.967 1 96.31 114 ASP B C 1
ATOM 3732 O O . ASP B 1 114 ? -12.75 7.977 0.243 1 96.31 114 ASP B O 1
ATOM 3736 N N . LEU B 1 115 ? -11.055 8.078 1.68 1 96.88 115 LEU B N 1
ATOM 3737 C CA . LEU B 1 115 ? -10.875 6.633 1.736 1 96.88 115 LEU B CA 1
ATOM 3738 C C . LEU B 1 115 ? -12.086 5.957 2.359 1 96.88 115 LEU B C 1
ATOM 3740 O O . LEU B 1 115 ? -12.578 4.949 1.843 1 96.88 115 LEU B O 1
ATOM 3744 N N . LEU B 1 116 ? -12.57 6.484 3.459 1 97 116 LEU B N 1
ATOM 3745 C CA . LEU B 1 116 ? -13.742 5.91 4.105 1 97 116 LEU B CA 1
ATOM 3746 C C . LEU B 1 116 ? -14.977 6.074 3.229 1 97 116 LEU B C 1
ATOM 3748 O O . LEU B 1 116 ? -15.75 5.125 3.059 1 97 116 LEU B O 1
ATOM 3752 N N . ALA B 1 117 ? -15.172 7.309 2.678 1 95.31 117 ALA B N 1
ATOM 3753 C CA . ALA B 1 117 ? -16.312 7.574 1.812 1 95.31 117 ALA B CA 1
ATOM 3754 C C . ALA B 1 117 ? -16.281 6.695 0.566 1 95.31 117 ALA B C 1
ATOM 3756 O O . ALA B 1 117 ? -17.328 6.289 0.052 1 95.31 117 ALA B O 1
ATOM 3757 N N . GLY B 1 118 ? -15.094 6.371 0.129 1 94.44 118 GLY B N 1
ATOM 3758 C CA . GLY B 1 118 ? -14.914 5.504 -1.023 1 94.44 118 GLY B CA 1
ATOM 3759 C C . GLY B 1 118 ? -15.508 4.121 -0.822 1 94.44 118 GLY B C 1
ATOM 3760 O O . GLY B 1 118 ? -15.82 3.426 -1.792 1 94.44 118 GLY B O 1
ATOM 3761 N N . HIS B 1 119 ? -15.68 3.721 0.378 1 95.31 119 HIS B N 1
ATOM 3762 C CA . HIS B 1 119 ? -16.297 2.438 0.685 1 95.31 119 HIS B CA 1
ATOM 3763 C C . HIS B 1 119 ? -17.812 2.572 0.785 1 95.31 119 HIS B C 1
ATOM 3765 O O . HIS B 1 119 ? -18.5 1.613 1.139 1 95.31 119 HIS B O 1
ATOM 3771 N N . GLY B 1 120 ? -18.328 3.754 0.559 1 93 120 GLY B N 1
ATOM 3772 C CA . GLY B 1 120 ? -19.75 3.99 0.63 1 93 120 GLY B CA 1
ATOM 3773 C C . GLY B 1 120 ? -20.234 4.324 2.029 1 93 120 GLY B C 1
ATOM 3774 O O . GLY B 1 120 ? -21.438 4.289 2.307 1 93 120 GLY B O 1
ATOM 3775 N N . LEU B 1 121 ? -19.344 4.613 2.91 1 96.12 121 LEU B N 1
ATOM 3776 C CA . LEU B 1 121 ? -19.703 4.945 4.285 1 96.12 121 LEU B CA 1
ATOM 3777 C C . LEU B 1 121 ? -20.234 6.375 4.375 1 96.12 121 LEU B C 1
ATOM 3779 O O . LEU B 1 121 ? -19.672 7.293 3.779 1 96.12 121 LEU B O 1
ATOM 3783 N N . ARG B 1 122 ? -21.391 6.523 4.965 1 95.19 122 ARG B N 1
ATOM 3784 C CA . ARG B 1 122 ? -21.828 7.855 5.363 1 95.19 122 ARG B CA 1
ATOM 3785 C C . ARG B 1 122 ? -21.156 8.281 6.668 1 95.19 122 ARG B C 1
ATOM 3787 O O . ARG B 1 122 ? -21.25 7.578 7.676 1 95.19 122 ARG B O 1
ATOM 3794 N N . ILE B 1 123 ? -20.547 9.438 6.695 1 98.25 123 ILE B N 1
ATOM 3795 C CA . ILE B 1 123 ? -19.703 9.867 7.809 1 98.25 123 ILE B CA 1
ATOM 3796 C C . ILE B 1 123 ? -20.281 11.133 8.43 1 98.25 123 ILE B C 1
ATOM 3798 O O . ILE B 1 123 ? -20.5 12.133 7.734 1 98.25 123 ILE B O 1
ATOM 3802 N N . ARG B 1 124 ? -20.562 11.078 9.695 1 98.56 124 ARG B N 1
ATOM 3803 C CA . ARG B 1 124 ? -20.984 12.266 10.43 1 98.56 124 ARG B CA 1
ATOM 3804 C C . ARG B 1 124 ? -19.766 13.078 10.883 1 98.56 124 ARG B C 1
ATOM 3806 O O . ARG B 1 124 ? -18.828 12.539 11.469 1 98.56 124 ARG B O 1
ATOM 3813 N N . SER B 1 125 ? -19.828 14.328 10.633 1 98.19 125 SER B N 1
ATOM 3814 C CA . SER B 1 125 ? -18.734 15.211 11.008 1 98.19 125 SER B CA 1
ATOM 3815 C C . SER B 1 125 ? -18.812 15.586 12.484 1 98.19 125 SER B C 1
ATOM 3817 O O . SER B 1 125 ? -19.891 15.844 13.008 1 98.19 125 SER B O 1
ATOM 3819 N N . VAL B 1 126 ? -17.672 15.523 13.133 1 98.44 126 VAL B N 1
ATOM 3820 C CA . VAL B 1 126 ? -17.5 16.016 14.492 1 98.44 126 VAL B CA 1
ATOM 3821 C C . VAL B 1 126 ? -16.5 17.156 14.516 1 98.44 126 VAL B C 1
ATOM 3823 O O . VAL B 1 126 ? -15.344 16.984 14.094 1 98.44 126 VAL B O 1
ATOM 3826 N N . ALA B 1 127 ? -16.906 18.297 15.031 1 98 127 ALA B N 1
ATOM 3827 C CA . ALA B 1 127 ? -15.984 19.422 15.102 1 98 127 ALA B CA 1
ATOM 3828 C C . ALA B 1 127 ? -14.82 19.125 16.047 1 98 127 ALA B C 1
ATOM 3830 O O . ALA B 1 127 ? -15.031 18.641 17.156 1 98 127 ALA B O 1
ATOM 3831 N N . GLU B 1 128 ? -13.633 19.422 15.609 1 98.25 128 GLU B N 1
ATOM 3832 C CA . GLU B 1 128 ? -12.438 19.188 16.422 1 98.25 128 GLU B CA 1
ATOM 3833 C C . GLU B 1 128 ? -12.539 19.891 17.766 1 98.25 128 GLU B C 1
ATOM 3835 O O . GLU B 1 128 ? -12.141 19.328 18.797 1 98.25 128 GLU B O 1
ATOM 3840 N N . THR B 1 129 ? -13.078 21.125 17.812 1 96.94 129 THR B N 1
ATOM 3841 C CA . THR B 1 129 ? -13.203 21.875 19.047 1 96.94 129 THR B CA 1
ATOM 3842 C C . THR B 1 129 ? -14.148 21.188 20.016 1 96.94 129 THR B C 1
ATOM 3844 O O . THR B 1 129 ? -13.883 21.125 21.219 1 96.94 129 THR B O 1
ATOM 3847 N N . ALA B 1 130 ? -15.273 20.672 19.484 1 97.5 130 ALA B N 1
ATOM 3848 C CA . ALA B 1 130 ? -16.219 19.922 20.312 1 97.5 130 ALA B CA 1
ATOM 3849 C C . ALA B 1 130 ? -15.57 18.672 20.891 1 97.5 130 ALA B C 1
ATOM 3851 O O . ALA B 1 130 ? -15.766 18.344 22.062 1 97.5 130 ALA B O 1
ATOM 3852 N N . LEU B 1 131 ? -14.789 17.984 20.125 1 98 131 LEU B N 1
ATOM 3853 C CA . LEU B 1 131 ? -14.102 16.766 20.531 1 98 131 LEU B CA 1
ATOM 3854 C C . LEU B 1 131 ? -13.039 17.078 21.594 1 98 131 LEU B C 1
ATOM 3856 O O . LEU B 1 131 ? -12.898 16.344 22.562 1 98 131 LEU B O 1
ATOM 3860 N N . ALA B 1 132 ? -12.312 18.141 21.375 1 97.31 132 ALA B N 1
ATOM 3861 C CA . ALA B 1 132 ? -11.148 18.469 22.188 1 97.31 132 ALA B CA 1
ATOM 3862 C C . ALA B 1 132 ? -11.562 18.984 23.562 1 97.31 132 ALA B C 1
ATOM 3864 O O . ALA B 1 132 ? -10.859 18.75 24.547 1 97.31 132 ALA B O 1
ATOM 3865 N N . SER B 1 133 ? -12.727 19.719 23.672 1 96.19 133 SER B N 1
ATOM 3866 C CA . SER B 1 133 ? -12.984 20.375 24.938 1 96.19 133 SER B CA 1
ATOM 3867 C C . SER B 1 133 ? -14.469 20.375 25.281 1 96.19 133 SER B C 1
ATOM 3869 O O . SER B 1 133 ? -14.859 20.75 26.391 1 96.19 133 SER B O 1
ATOM 3871 N N . GLY B 1 134 ? -15.297 19.969 24.406 1 97.12 134 GLY B N 1
ATOM 3872 C CA . GLY B 1 134 ? -16.734 20.031 24.625 1 97.12 134 GLY B CA 1
ATOM 3873 C C . GLY B 1 134 ? -17.297 18.766 25.266 1 97.12 134 GLY B C 1
ATOM 3874 O O . GLY B 1 134 ? -16.547 17.844 25.578 1 97.12 134 GLY B O 1
ATOM 3875 N N . PRO B 1 135 ? -18.641 18.828 25.531 1 97.62 135 PRO B N 1
ATOM 3876 C CA . PRO B 1 135 ? -19.312 17.609 26.016 1 97.62 135 PRO B CA 1
ATOM 3877 C C . PRO B 1 135 ? -19.266 16.484 24.984 1 97.62 135 PRO B C 1
ATOM 3879 O O . PRO B 1 135 ? -19.344 16.719 23.781 1 97.62 135 PRO B O 1
ATOM 3882 N N . LEU B 1 136 ? -19.172 15.289 25.5 1 98.06 136 LEU B N 1
ATOM 3883 C CA . LEU B 1 136 ? -18.969 14.133 24.641 1 98.06 136 LEU B CA 1
ATOM 3884 C C . LEU B 1 136 ? -20.281 13.391 24.422 1 98.06 136 LEU B C 1
ATOM 3886 O O . LEU B 1 136 ? -20.328 12.414 23.672 1 98.06 136 LEU B O 1
ATOM 3890 N N . ASP B 1 137 ? -21.375 13.797 24.938 1 94.56 137 ASP B N 1
ATOM 3891 C CA . ASP B 1 137 ? -22.641 13.086 25.016 1 94.56 137 ASP B CA 1
ATOM 3892 C C . ASP B 1 137 ? -23.125 12.688 23.625 1 94.56 137 ASP B C 1
ATOM 3894 O O . ASP B 1 137 ? -23.688 11.609 23.438 1 94.56 137 ASP B O 1
ATOM 3898 N N . ASP B 1 138 ? -22.906 13.453 22.609 1 94.25 138 ASP B N 1
ATOM 3899 C CA . ASP B 1 138 ? -23.453 13.148 21.297 1 94.25 138 ASP B CA 1
ATOM 3900 C C . ASP B 1 138 ? -22.344 12.93 20.266 1 94.25 138 ASP B C 1
ATOM 3902 O O . ASP B 1 138 ? -22.578 12.961 19.062 1 94.25 138 ASP B O 1
ATOM 3906 N N . ILE B 1 139 ? -21.172 12.609 20.734 1 97.75 139 ILE B N 1
ATOM 3907 C CA . ILE B 1 139 ? -20.047 12.539 19.797 1 97.75 139 ILE B CA 1
ATOM 3908 C C . ILE B 1 139 ? -19.797 11.094 19.391 1 97.75 139 ILE B C 1
ATOM 3910 O O . ILE B 1 139 ? -19.844 10.758 18.203 1 97.75 139 ILE B O 1
ATOM 3914 N N . PRO B 1 140 ? -19.547 10.18 20.375 1 98.44 140 PRO B N 1
ATOM 3915 C CA . PRO B 1 140 ? -19.406 8.789 19.953 1 98.44 140 PRO B CA 1
ATOM 3916 C C . PRO B 1 140 ? -20.719 8.18 19.469 1 98.44 140 PRO B C 1
ATOM 3918 O O . PRO B 1 140 ? -21.719 8.195 20.203 1 98.44 140 PRO B O 1
ATOM 3921 N N . PRO B 1 141 ? -20.797 7.691 18.297 1 98.5 141 PRO B N 1
ATOM 3922 C CA . PRO B 1 141 ? -22.016 7.031 17.844 1 98.5 141 PRO B CA 1
ATOM 3923 C C . PRO B 1 141 ? -22.234 5.68 18.516 1 98.5 141 PRO B C 1
ATOM 3925 O O . PRO B 1 141 ? -21.359 4.812 18.484 1 98.5 141 PRO B O 1
ATOM 3928 N N . PRO B 1 142 ? -23.469 5.477 19.078 1 98.06 142 PRO B N 1
ATOM 3929 C CA . PRO B 1 142 ? -23.703 4.199 19.75 1 98.06 142 PRO B CA 1
ATOM 3930 C C . PRO B 1 142 ? -23.516 2.998 18.828 1 98.06 142 PRO B C 1
ATOM 3932 O O . PRO B 1 142 ? -24.125 2.934 17.75 1 98.06 142 PRO B O 1
ATOM 3935 N N . GLY B 1 143 ? -22.656 2.127 19.25 1 98.12 143 GLY B N 1
ATOM 3936 C CA . GLY B 1 143 ? -22.375 0.935 18.453 1 98.12 143 GLY B CA 1
ATOM 3937 C C . GLY B 1 143 ? -21.625 1.228 17.172 1 98.12 143 GLY B C 1
ATOM 3938 O O . GLY B 1 143 ? -21.562 0.387 16.281 1 98.12 143 GLY B O 1
ATOM 3939 N N . GLY B 1 144 ? -21.109 2.432 17.062 1 98.62 144 GLY B N 1
ATOM 3940 C CA . GLY B 1 144 ? -20.453 2.859 15.844 1 98.62 144 GLY B CA 1
ATOM 3941 C C . GLY B 1 144 ? -18.938 2.955 15.969 1 98.62 144 GLY B C 1
ATOM 3942 O O . GLY B 1 144 ? -18.328 2.168 16.688 1 98.62 144 GLY B O 1
ATOM 3943 N N . VAL B 1 145 ? -18.344 3.803 15.117 1 98.94 145 VAL B N 1
ATOM 3944 C CA . VAL B 1 145 ? -16.922 4.086 15.07 1 98.94 145 VAL B CA 1
ATOM 3945 C C . VAL B 1 145 ? -16.688 5.594 15.188 1 98.94 145 VAL B C 1
ATOM 3947 O O . VAL B 1 145 ? -17.344 6.383 14.516 1 98.94 145 VAL B O 1
ATOM 3950 N N . LEU B 1 146 ? -15.867 6.004 16.078 1 98.94 146 LEU B N 1
ATOM 3951 C CA . LEU B 1 146 ? -15.367 7.371 16.156 1 98.94 146 LEU B CA 1
ATOM 3952 C C . LEU B 1 146 ? -13.922 7.449 15.664 1 98.94 146 LEU B C 1
ATOM 3954 O O . LEU B 1 146 ? -13.031 6.844 16.266 1 98.94 146 LEU B O 1
ATOM 3958 N N . PHE B 1 147 ? -13.719 8.148 14.547 1 98.88 147 PHE B N 1
ATOM 3959 C CA . PHE B 1 147 ? -12.414 8.297 13.914 1 98.88 147 PHE B CA 1
ATOM 3960 C C . PHE B 1 147 ? -11.805 9.656 14.25 1 98.88 147 PHE B C 1
ATOM 3962 O O . PHE B 1 147 ? -12.312 10.695 13.805 1 98.88 147 PHE B O 1
ATOM 3969 N N . ILE B 1 148 ? -10.695 9.68 14.984 1 98.81 148 ILE B N 1
ATOM 3970 C CA . ILE B 1 148 ? -10.07 10.945 15.367 1 98.81 148 ILE B CA 1
ATOM 3971 C C . ILE B 1 148 ? -8.602 10.938 14.961 1 98.81 148 ILE B C 1
ATOM 3973 O O . ILE B 1 148 ? -8.07 9.906 14.547 1 98.81 148 ILE B O 1
ATOM 3977 N N . VAL B 1 149 ? -8 12.102 15 1 98.56 149 VAL B N 1
ATOM 3978 C CA . VAL B 1 149 ? -6.609 12.305 14.594 1 98.56 149 VAL B CA 1
ATOM 3979 C C . VAL B 1 149 ? -5.875 13.117 15.664 1 98.56 149 VAL B C 1
ATOM 3981 O O . VAL B 1 149 ? -6.355 14.164 16.094 1 98.56 149 VAL B O 1
ATOM 3984 N N . SER B 1 150 ? -4.754 12.633 16.094 1 98.44 150 SER B N 1
ATOM 3985 C CA . SER B 1 150 ? -3.949 13.336 17.094 1 98.44 150 SER B CA 1
ATOM 3986 C C . SER B 1 150 ? -2.475 12.977 16.969 1 98.44 150 SER B C 1
ATOM 3988 O O . SER B 1 150 ? -2.092 11.828 17.203 1 98.44 150 SER B O 1
ATOM 3990 N N . PRO B 1 151 ? -1.556 13.922 16.734 1 98.19 151 PRO B N 1
ATOM 3991 C CA . PRO B 1 151 ? -1.8 15.312 16.328 1 98.19 151 PRO B CA 1
ATOM 3992 C C . PRO B 1 151 ? -2.551 15.422 15.008 1 98.19 151 PRO B C 1
ATOM 3994 O O . PRO B 1 151 ? -2.41 14.547 14.141 1 98.19 151 PRO B O 1
ATOM 3997 N N . ASN B 1 152 ? -3.314 16.484 14.898 1 98.62 152 ASN B N 1
ATOM 3998 C CA . ASN B 1 152 ? -4.23 16.562 13.766 1 98.62 152 ASN B CA 1
ATOM 3999 C C . ASN B 1 152 ? -3.701 17.516 12.695 1 98.62 152 ASN B C 1
ATOM 4001 O O . ASN B 1 152 ? -3.24 18.609 13 1 98.62 152 ASN B O 1
ATOM 4005 N N . ASN B 1 153 ? -3.619 17.125 11.438 1 97.25 153 ASN B N 1
ATOM 4006 C CA . ASN B 1 153 ? -3.406 17.969 10.266 1 97.25 153 ASN B CA 1
ATOM 4007 C C . ASN B 1 153 ? -4.723 18.531 9.734 1 97.25 153 ASN B C 1
ATOM 4009 O O . ASN B 1 153 ? -5.641 17.766 9.414 1 97.25 153 ASN B O 1
ATOM 4013 N N . PRO B 1 154 ? -4.988 19.75 9.719 1 97.31 154 PRO B N 1
ATOM 4014 C CA . PRO B 1 154 ? -3.926 20.75 9.602 1 97.31 154 PRO B CA 1
ATOM 4015 C C . PRO B 1 154 ? -3.705 21.531 10.898 1 97.31 154 PRO B C 1
ATOM 4017 O O . PRO B 1 154 ? -2.844 22.406 10.961 1 97.31 154 PRO B O 1
ATOM 4020 N N . THR B 1 155 ? -4.352 21.234 11.961 1 98.19 155 THR B N 1
ATOM 4021 C CA . THR B 1 155 ? -4.469 22.156 13.094 1 98.19 155 THR B CA 1
ATOM 4022 C C . THR B 1 155 ? -3.293 22 14.047 1 98.19 155 THR B C 1
ATOM 4024 O O . THR B 1 155 ? -2.939 22.922 14.773 1 98.19 155 THR B O 1
ATOM 4027 N N . GLY B 1 156 ? -2.756 20.797 14.047 1 98.12 156 GLY B N 1
ATOM 4028 C CA . GLY B 1 156 ? -1.716 20.484 15.016 1 98.12 156 GLY B CA 1
ATOM 4029 C C . GLY B 1 156 ? -2.26 20.156 16.391 1 98.12 156 GLY B C 1
ATOM 4030 O O . GLY B 1 156 ? -1.494 19.984 17.344 1 98.12 156 GLY B O 1
ATOM 4031 N N . THR B 1 157 ? -3.531 20.016 16.547 1 98.19 157 THR B N 1
ATOM 4032 C CA . THR B 1 157 ? -4.156 19.75 17.828 1 98.19 157 THR B CA 1
ATOM 4033 C C . THR B 1 157 ? -3.711 18.391 18.375 1 98.19 157 THR B C 1
ATOM 4035 O O . THR B 1 157 ? -3.73 17.391 17.656 1 98.19 157 THR B O 1
ATOM 4038 N N . VAL B 1 158 ? -3.318 18.375 19.641 1 98.56 158 VAL B N 1
ATOM 4039 C CA . VAL B 1 158 ? -2.994 17.156 20.375 1 98.56 158 VAL B CA 1
ATOM 4040 C C . VAL B 1 158 ? -4.02 16.938 21.484 1 98.56 158 VAL B C 1
ATOM 4042 O O . VAL B 1 158 ? -4.27 17.828 22.297 1 98.56 158 VAL B O 1
ATOM 4045 N N . LEU B 1 159 ? -4.656 15.805 21.5 1 98.44 159 LEU B N 1
ATOM 4046 C CA . LEU B 1 159 ? -5.5 15.438 22.625 1 98.44 159 LEU B CA 1
ATOM 4047 C C . LEU B 1 159 ? -4.652 15.047 23.828 1 98.44 159 LEU B C 1
ATOM 4049 O O . LEU B 1 159 ? -3.863 14.102 23.766 1 98.44 159 LEU B O 1
ATOM 4053 N N . ALA B 1 160 ? -4.801 15.758 24.875 1 98 160 ALA B N 1
ATOM 4054 C CA . ALA B 1 160 ? -4.086 15.422 26.109 1 98 160 ALA B CA 1
ATOM 4055 C C . ALA B 1 160 ? -4.559 14.094 26.672 1 98 160 ALA B C 1
ATOM 4057 O O . ALA B 1 160 ? -5.652 13.625 26.344 1 98 160 ALA B O 1
ATOM 4058 N N . ALA B 1 161 ? -3.756 13.492 27.547 1 98.38 161 ALA B N 1
ATOM 4059 C CA . ALA B 1 161 ? -4.055 12.188 28.125 1 98.38 161 ALA B CA 1
ATOM 4060 C C . ALA B 1 161 ? -5.398 12.195 28.844 1 98.38 161 ALA B C 1
ATOM 4062 O O . ALA B 1 161 ? -6.176 11.242 28.75 1 98.38 161 ALA B O 1
ATOM 4063 N N . GLU B 1 162 ? -5.617 13.258 29.547 1 98.38 162 GLU B N 1
ATOM 4064 C CA . GLU B 1 162 ? -6.863 13.352 30.312 1 98.38 162 GLU B CA 1
ATOM 4065 C C . GLU B 1 162 ? -8.07 13.391 29.375 1 98.38 162 GLU B C 1
ATOM 4067 O O . GLU B 1 162 ? -9.086 12.742 29.641 1 98.38 162 GLU B O 1
ATOM 4072 N N . ARG B 1 163 ? -7.988 14.156 28.375 1 98.69 163 ARG B N 1
ATOM 4073 C CA . ARG B 1 163 ? -9.102 14.25 27.422 1 98.69 163 ARG B CA 1
ATOM 4074 C C . ARG B 1 163 ? -9.305 12.93 26.688 1 98.69 163 ARG B C 1
ATOM 4076 O O . ARG B 1 163 ? -10.445 12.531 26.422 1 98.69 163 ARG B O 1
ATOM 4083 N N . LEU B 1 164 ? -8.203 12.273 26.312 1 98.75 164 LEU B N 1
ATOM 4084 C CA . LEU B 1 164 ? -8.312 10.961 25.672 1 98.75 164 LEU B CA 1
ATOM 4085 C C . LEU B 1 164 ? -9.023 9.977 26.594 1 98.75 164 LEU B C 1
ATOM 4087 O O . LEU B 1 164 ? -9.789 9.133 26.141 1 98.75 164 LEU B O 1
ATOM 4091 N N . ARG B 1 165 ? -8.734 10.078 27.906 1 98.62 165 ARG B N 1
ATOM 4092 C CA . ARG B 1 165 ? -9.43 9.234 28.875 1 98.62 165 ARG B CA 1
ATOM 4093 C C . ARG B 1 165 ? -10.938 9.477 28.828 1 98.62 165 ARG B C 1
ATOM 4095 O O . ARG B 1 165 ? -11.727 8.523 28.844 1 98.62 165 ARG B O 1
ATOM 4102 N N . ASP B 1 166 ? -11.297 10.719 28.766 1 98.75 166 ASP B N 1
ATOM 4103 C CA . ASP B 1 166 ? -12.719 11.055 28.688 1 98.75 166 ASP B CA 1
ATOM 4104 C C . ASP B 1 166 ? -13.352 10.453 27.438 1 98.75 166 ASP B C 1
ATOM 4106 O O . ASP B 1 166 ? -14.453 9.898 27.5 1 98.75 166 ASP B O 1
ATOM 4110 N N . ILE B 1 167 ? -12.695 10.578 26.328 1 98.88 167 ILE B N 1
ATOM 4111 C CA . ILE B 1 167 ? -13.195 10.086 25.062 1 98.88 167 ILE B CA 1
ATOM 4112 C C . ILE B 1 167 ? -13.289 8.562 25.094 1 98.88 167 ILE B C 1
ATOM 4114 O O . ILE B 1 167 ? -14.289 7.98 24.656 1 98.88 167 ILE B O 1
ATOM 4118 N N . ALA B 1 168 ? -12.234 7.918 25.625 1 98.75 168 ALA B N 1
ATOM 4119 C CA . ALA B 1 168 ? -12.211 6.461 25.75 1 98.75 168 ALA B CA 1
ATOM 4120 C C . ALA B 1 168 ? -13.383 5.969 26.594 1 98.75 168 ALA B C 1
ATOM 4122 O O . ALA B 1 168 ? -14.055 5 26.234 1 98.75 168 ALA B O 1
ATOM 4123 N N . ALA B 1 169 ? -13.609 6.617 27.703 1 98.56 169 ALA B N 1
ATOM 4124 C CA . ALA B 1 169 ? -14.711 6.25 28.578 1 98.56 169 ALA B CA 1
ATOM 4125 C C . ALA B 1 169 ? -16.047 6.387 27.875 1 98.56 169 ALA B C 1
ATOM 4127 O O . ALA B 1 169 ? -16.906 5.508 27.969 1 98.56 169 ALA B O 1
ATOM 4128 N N . ALA B 1 170 ? -16.25 7.496 27.219 1 98.69 170 ALA B N 1
ATOM 4129 C CA . ALA B 1 170 ? -17.5 7.746 26.484 1 98.69 170 ALA B CA 1
ATOM 4130 C C . ALA B 1 170 ? -17.719 6.695 25.406 1 98.69 170 ALA B C 1
ATOM 4132 O O . ALA B 1 170 ? -18.844 6.223 25.219 1 98.69 170 ALA B O 1
ATOM 4133 N N . CYS B 1 171 ? -16.672 6.348 24.672 1 98.81 171 CYS B N 1
ATOM 4134 C CA . CYS B 1 171 ? -16.766 5.32 23.641 1 98.81 171 CYS B CA 1
ATOM 4135 C C . CYS B 1 171 ? -17.094 3.963 24.25 1 98.81 171 CYS B C 1
ATOM 4137 O O . CYS B 1 171 ? -17.938 3.234 23.734 1 98.81 171 CYS B O 1
ATOM 4139 N N . ALA B 1 172 ? -16.406 3.643 25.328 1 98.5 172 ALA B N 1
ATOM 4140 C CA . ALA B 1 172 ? -16.641 2.365 25.984 1 98.5 172 ALA B CA 1
ATOM 4141 C C . ALA B 1 172 ? -18.094 2.234 26.422 1 98.5 172 ALA B C 1
ATOM 4143 O O . ALA B 1 172 ? -18.719 1.184 26.234 1 98.5 172 ALA B O 1
ATOM 4144 N N . GLU B 1 173 ? -18.609 3.268 26.953 1 98.06 173 GLU B N 1
ATOM 4145 C CA . GLU B 1 173 ? -19.969 3.273 27.453 1 98.06 173 GLU B CA 1
ATOM 4146 C C . GLU B 1 173 ? -20.969 3.029 26.328 1 98.06 173 GLU B C 1
ATOM 4148 O O . GLU B 1 173 ? -22.031 2.441 26.547 1 98.06 173 GLU B O 1
ATOM 4153 N N . ARG B 1 174 ? -20.656 3.367 25.203 1 98.19 174 ARG B N 1
ATOM 4154 C CA . ARG B 1 174 ? -21.625 3.348 24.094 1 98.19 174 ARG B CA 1
ATOM 4155 C C . ARG B 1 174 ? -21.297 2.221 23.125 1 98.19 174 ARG B C 1
ATOM 4157 O O . ARG B 1 174 ? -21.938 2.105 22.078 1 98.19 174 ARG B O 1
ATOM 4164 N N . GLY B 1 175 ? -20.266 1.469 23.438 1 98.06 175 GLY B N 1
ATOM 4165 C CA . GLY B 1 175 ? -19.859 0.404 22.531 1 98.06 175 GLY B CA 1
ATOM 4166 C C . GLY B 1 175 ? -19.297 0.917 21.219 1 98.06 175 GLY B C 1
ATOM 4167 O O . GLY B 1 175 ? -19.438 0.272 20.172 1 98.06 175 GLY B O 1
ATOM 4168 N N . THR B 1 176 ? -18.766 2.148 21.219 1 98.75 176 THR B N 1
ATOM 4169 C CA . THR B 1 176 ? -18.156 2.781 20.062 1 98.75 176 THR B CA 1
ATOM 4170 C C . THR B 1 176 ? -16.703 2.357 19.922 1 98.75 176 THR B C 1
ATOM 4172 O O . THR B 1 176 ? -15.938 2.416 20.891 1 98.75 176 THR B O 1
ATOM 4175 N N . VAL B 1 177 ? -16.281 1.846 18.719 1 98.94 177 VAL B N 1
ATOM 4176 C CA . VAL B 1 177 ? -14.875 1.595 18.438 1 98.94 177 VAL B CA 1
ATOM 4177 C C . VAL B 1 177 ? -14.148 2.918 18.219 1 98.94 177 VAL B C 1
ATOM 4179 O O . VAL B 1 177 ? -14.586 3.742 17.406 1 98.94 177 VAL B O 1
ATOM 4182 N N . LEU B 1 178 ? -13.086 3.145 18.922 1 98.94 178 LEU B N 1
ATOM 4183 C CA . LEU B 1 178 ? -12.297 4.359 18.766 1 98.94 178 LEU B CA 1
ATOM 4184 C C . LEU B 1 178 ? -11.117 4.125 17.828 1 98.94 178 LEU B C 1
ATOM 4186 O O . LEU B 1 178 ? -10.266 3.268 18.094 1 98.94 178 LEU B O 1
ATOM 4190 N N . VAL B 1 179 ? -11.078 4.809 16.703 1 98.94 179 VAL B N 1
ATOM 4191 C CA . VAL B 1 179 ? -9.953 4.773 15.781 1 98.94 179 VAL B CA 1
ATOM 4192 C C . VAL B 1 179 ? -9.133 6.055 15.914 1 98.94 179 VAL B C 1
ATOM 4194 O O . VAL B 1 179 ? -9.68 7.156 15.891 1 98.94 179 VAL B O 1
ATOM 4197 N N . ILE B 1 180 ? -7.816 5.961 16.031 1 98.88 180 ILE B N 1
ATOM 4198 C CA . ILE B 1 180 ? -6.953 7.129 16.172 1 98.88 180 ILE B CA 1
ATOM 4199 C C . ILE B 1 180 ? -5.832 7.062 15.125 1 98.88 180 ILE B C 1
ATOM 4201 O O . ILE B 1 180 ? -5.066 6.094 15.094 1 98.88 180 ILE B O 1
ATOM 4205 N N . ASP B 1 181 ? -5.777 7.992 14.281 1 98.44 181 ASP B N 1
ATOM 4206 C CA . ASP B 1 181 ? -4.609 8.211 13.43 1 98.44 181 ASP B CA 1
ATOM 4207 C C . ASP B 1 181 ? -3.564 9.07 14.141 1 98.44 181 ASP B C 1
ATOM 4209 O O . ASP B 1 181 ? -3.811 10.242 14.438 1 98.44 181 ASP B O 1
ATOM 4213 N N . SER B 1 182 ? -2.361 8.523 14.359 1 98 182 SER B N 1
ATOM 4214 C CA . SER B 1 182 ? -1.321 9.195 15.133 1 98 182 SER B CA 1
ATOM 4215 C C . SER B 1 182 ? -0.072 9.43 14.289 1 98 182 SER B C 1
ATOM 4217 O O . SER B 1 182 ? 1.049 9.367 14.797 1 98 182 SER B O 1
ATOM 4219 N N . CYS B 1 183 ? -0.226 9.766 13.062 1 95.56 183 CYS B N 1
ATOM 4220 C CA . CYS B 1 183 ? 0.845 9.805 12.078 1 95.56 183 CYS B CA 1
ATOM 4221 C C . CYS B 1 183 ? 1.875 10.867 12.43 1 95.56 183 CYS B C 1
ATOM 4223 O O . CYS B 1 183 ? 3.053 10.734 12.094 1 95.56 183 CYS B O 1
ATOM 4225 N N . PHE B 1 184 ? 1.469 11.953 13.203 1 97 184 PHE B N 1
ATOM 4226 C CA . PHE B 1 184 ? 2.367 13.062 13.477 1 97 184 PHE B CA 1
ATOM 4227 C C . PHE B 1 184 ? 2.908 12.984 14.898 1 97 184 PHE B C 1
ATOM 4229 O O . PHE B 1 184 ? 3.531 13.93 15.391 1 97 184 PHE B O 1
ATOM 4236 N N . ARG B 1 185 ? 2.752 11.883 15.562 1 97.12 185 ARG B N 1
ATOM 4237 C CA . ARG B 1 185 ? 3.047 11.758 16.984 1 97.12 185 ARG B CA 1
ATOM 4238 C C . ARG B 1 185 ? 4.492 12.148 17.281 1 97.12 185 ARG B C 1
ATOM 4240 O O . ARG B 1 185 ? 4.762 12.852 18.25 1 97.12 185 ARG B O 1
ATOM 4247 N N . ALA B 1 186 ? 5.402 11.742 16.469 1 97 186 ALA B N 1
ATOM 4248 C CA . ALA B 1 186 ? 6.828 11.922 16.75 1 97 186 ALA B CA 1
ATOM 4249 C C . ALA B 1 186 ? 7.215 13.398 16.688 1 97 186 ALA B C 1
ATOM 4251 O O . ALA B 1 186 ? 8.281 13.789 17.172 1 97 186 ALA B O 1
ATOM 4252 N N . GLN B 1 187 ? 6.41 14.203 16.125 1 97.56 187 GLN B N 1
ATOM 4253 C CA . GLN B 1 187 ? 6.766 15.594 15.867 1 97.56 187 GLN B CA 1
ATOM 4254 C C . GLN B 1 187 ? 6.379 16.484 17.047 1 97.56 187 GLN B C 1
ATOM 4256 O O . GLN B 1 187 ? 6.809 17.641 17.125 1 97.56 187 GLN B O 1
ATOM 4261 N N . ASP B 1 188 ? 5.512 16 17.938 1 98.06 188 ASP B N 1
ATOM 4262 C CA . ASP B 1 188 ? 5.016 16.797 19.062 1 98.06 188 ASP B CA 1
ATOM 4263 C C . ASP B 1 188 ? 5.137 16.016 20.359 1 98.06 188 ASP B C 1
ATOM 4265 O O . ASP B 1 188 ? 4.383 15.062 20.594 1 98.06 188 ASP B O 1
ATOM 4269 N N . LEU B 1 189 ? 5.988 16.453 21.25 1 97.94 189 LEU B N 1
ATOM 4270 C CA . LEU B 1 189 ? 6.25 15.766 22.516 1 97.94 189 LEU B CA 1
ATOM 4271 C C . LEU B 1 189 ? 4.965 15.617 23.328 1 97.94 189 LEU B C 1
ATOM 4273 O O . LEU B 1 189 ? 4.82 14.664 24.094 1 97.94 189 LEU B O 1
ATOM 4277 N N . ARG B 1 190 ? 3.994 16.516 23.203 1 98 190 ARG B N 1
ATOM 4278 C CA . ARG B 1 190 ? 2.725 16.453 23.922 1 98 190 ARG B CA 1
ATOM 4279 C C . ARG B 1 190 ? 1.936 15.203 23.531 1 98 190 ARG B C 1
ATOM 4281 O O . ARG B 1 190 ? 1.049 14.773 24.266 1 98 190 ARG B O 1
ATOM 4288 N N . ALA B 1 191 ? 2.26 14.625 22.344 1 98.12 191 ALA B N 1
ATOM 4289 C CA . ALA B 1 191 ? 1.536 13.461 21.828 1 98.12 191 ALA B CA 1
ATOM 4290 C C . ALA B 1 191 ? 2.244 12.164 22.203 1 98.12 191 ALA B C 1
ATOM 4292 O O . ALA B 1 191 ? 1.858 11.086 21.734 1 98.12 191 ALA B O 1
ATOM 4293 N N . GLN B 1 192 ? 3.27 12.172 23.031 1 98 192 GLN B N 1
ATOM 4294 C CA . GLN B 1 192 ? 4.113 11 23.219 1 98 192 GLN B CA 1
ATOM 4295 C C . GLN B 1 192 ? 3.842 10.336 24.562 1 98 192 GLN B C 1
ATOM 4297 O O . GLN B 1 192 ? 4.57 9.43 24.969 1 98 192 GLN B O 1
ATOM 4302 N N . TYR B 1 193 ? 2.803 10.812 25.281 1 98.56 193 TYR B N 1
ATOM 4303 C CA . TYR B 1 193 ? 2.346 9.984 26.391 1 98.56 193 TYR B CA 1
ATOM 4304 C C . TYR B 1 193 ? 1.909 8.609 25.906 1 98.56 193 TYR B C 1
ATOM 4306 O O . TYR B 1 193 ? 1.603 8.43 24.719 1 98.56 193 TYR B O 1
ATOM 4314 N N . ASP B 1 194 ? 1.923 7.613 26.766 1 98.69 194 ASP B N 1
ATOM 4315 C CA . ASP B 1 194 ? 1.589 6.246 26.375 1 98.69 194 ASP B CA 1
ATOM 4316 C C . ASP B 1 194 ? 0.09 6.098 26.125 1 98.69 194 ASP B C 1
ATOM 4318 O O . ASP B 1 194 ? -0.666 5.754 27.031 1 98.69 194 ASP B O 1
ATOM 4322 N N . MET B 1 195 ? -0.344 6.332 24.891 1 98.56 195 MET B N 1
ATOM 4323 C CA . MET B 1 195 ? -1.743 6.293 24.484 1 98.56 195 MET B CA 1
ATOM 4324 C C . MET B 1 195 ? -2.336 4.906 24.688 1 98.56 195 MET B C 1
ATOM 4326 O O . MET B 1 195 ? -3.502 4.773 25.062 1 98.56 195 MET B O 1
ATOM 4330 N N . TYR B 1 196 ? -1.581 3.875 24.438 1 98.5 196 TYR B N 1
ATOM 4331 C CA . TYR B 1 196 ? -2.041 2.498 24.578 1 98.5 196 TYR B CA 1
ATOM 4332 C C . TYR B 1 196 ? -2.363 2.178 26.031 1 98.5 196 TYR B C 1
ATOM 4334 O O . TYR B 1 196 ? -3.32 1.454 26.328 1 98.5 196 TYR B O 1
ATOM 4342 N N . ALA B 1 197 ? -1.536 2.725 26.906 1 98.38 197 ALA B N 1
ATOM 4343 C CA . ALA B 1 197 ? -1.822 2.564 28.328 1 98.38 197 ALA B CA 1
ATOM 4344 C C . ALA B 1 197 ? -3.135 3.248 28.703 1 98.38 197 ALA B C 1
ATOM 4346 O O . ALA B 1 197 ? -3.941 2.688 29.453 1 98.38 197 ALA B O 1
ATOM 4347 N N . VAL B 1 198 ? -3.346 4.461 28.219 1 98.56 198 VAL B N 1
ATOM 4348 C CA . VAL B 1 198 ? -4.57 5.211 28.5 1 98.56 198 VAL B CA 1
ATOM 4349 C C . VAL B 1 198 ? -5.781 4.406 28.031 1 98.56 198 VAL B C 1
ATOM 4351 O O . VAL B 1 198 ? -6.75 4.246 28.781 1 98.56 198 VAL B O 1
ATOM 4354 N N . LEU B 1 199 ? -5.754 3.9 26.828 1 98.38 199 LEU B N 1
ATOM 4355 C CA . LEU B 1 199 ? -6.875 3.172 26.25 1 98.38 199 LEU B CA 1
ATOM 4356 C C . LEU B 1 199 ? -7.105 1.852 26.969 1 98.38 199 LEU B C 1
ATOM 4358 O O . LEU B 1 199 ? -8.242 1.387 27.078 1 98.38 199 LEU B O 1
ATOM 4362 N N . GLY B 1 200 ? -6.008 1.219 27.438 1 97.06 200 GLY B N 1
ATOM 4363 C CA . GLY B 1 200 ? -6.07 -0.066 28.125 1 97.06 200 GLY B CA 1
ATOM 4364 C C . GLY B 1 200 ? -6.816 -0.007 29.438 1 97.06 200 GLY B C 1
ATOM 4365 O O . GLY B 1 200 ? -7.203 -1.042 29.984 1 97.06 200 GLY B O 1
ATOM 4366 N N . ASP B 1 201 ? -7.074 1.172 29.922 1 97.31 201 ASP B N 1
ATOM 4367 C CA . ASP B 1 201 ? -7.762 1.359 31.203 1 97.31 201 ASP B CA 1
ATOM 4368 C C . ASP B 1 201 ? -9.266 1.168 31.047 1 97.31 201 ASP B C 1
ATOM 4370 O O . ASP B 1 201 ? -10 1.14 32.031 1 97.31 201 ASP B O 1
ATOM 4374 N N . PHE B 1 202 ? -9.75 0.949 29.875 1 97.75 202 PHE B N 1
ATOM 4375 C CA . PHE B 1 202 ? -11.18 0.897 29.625 1 97.75 202 PHE B CA 1
ATOM 4376 C C . PHE B 1 202 ? -11.547 -0.373 28.859 1 97.75 202 PHE B C 1
ATOM 4378 O O . PHE B 1 202 ? -10.727 -0.919 28.125 1 97.75 202 PHE B O 1
ATOM 4385 N N . ALA B 1 203 ? -12.758 -0.891 29.125 1 97.31 203 ALA B N 1
ATOM 4386 C CA . ALA B 1 203 ? -13.312 -1.932 28.266 1 97.31 203 ALA B CA 1
ATOM 4387 C C . ALA B 1 203 ? -13.727 -1.363 26.906 1 97.31 203 ALA B C 1
ATOM 4389 O O . ALA B 1 203 ? -14.914 -1.276 26.594 1 97.31 203 ALA B O 1
ATOM 4390 N N . LEU B 1 204 ? -12.789 -0.933 26.141 1 97.38 204 LEU B N 1
ATOM 4391 C CA . LEU B 1 204 ? -12.922 -0.172 24.891 1 97.38 204 LEU B CA 1
ATOM 4392 C C . LEU B 1 204 ? -12.328 -0.938 23.719 1 97.38 204 LEU B C 1
ATOM 4394 O O . LEU B 1 204 ? -11.258 -1.541 23.844 1 97.38 204 LEU B O 1
ATOM 4398 N N . ASP B 1 205 ? -13.023 -0.99 22.625 1 98.56 205 ASP B N 1
ATOM 4399 C CA . ASP B 1 205 ? -12.43 -1.45 21.375 1 98.56 205 ASP B CA 1
ATOM 4400 C C . ASP B 1 205 ? -11.766 -0.299 20.625 1 98.56 205 ASP B C 1
ATOM 4402 O O . ASP B 1 205 ? -12.367 0.768 20.469 1 98.56 205 ASP B O 1
ATOM 4406 N N . TRP B 1 206 ? -10.57 -0.505 20.188 1 98.88 206 TRP B N 1
ATOM 4407 C CA . TRP B 1 206 ? -9.867 0.606 19.562 1 98.88 206 TRP B CA 1
ATOM 4408 C C . TRP B 1 206 ? -8.945 0.109 18.453 1 98.88 206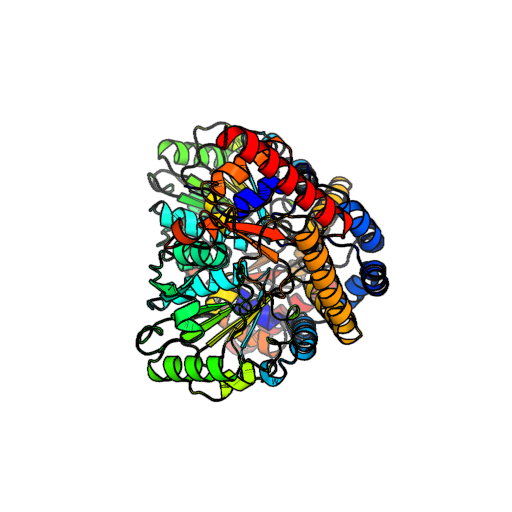 TRP B C 1
ATOM 4410 O O . TRP B 1 206 ? -8.617 -1.078 18.391 1 98.88 206 TRP B O 1
ATOM 4420 N N . VAL B 1 207 ? -8.641 0.931 17.516 1 98.88 207 VAL B N 1
ATOM 4421 C CA . VAL B 1 207 ? -7.668 0.767 16.438 1 98.88 207 VAL B CA 1
ATOM 4422 C C . VAL B 1 207 ? -6.75 1.985 16.375 1 98.88 207 VAL B C 1
ATOM 4424 O O . VAL B 1 207 ? -7.223 3.125 16.328 1 98.88 207 VAL B O 1
ATOM 4427 N N . ILE B 1 208 ? -5.457 1.79 16.391 1 98.75 208 ILE B N 1
ATOM 4428 C CA . ILE B 1 208 ? -4.496 2.885 16.297 1 98.75 208 ILE B CA 1
ATOM 4429 C C . ILE B 1 208 ? -3.641 2.717 15.039 1 98.75 208 ILE B C 1
ATOM 4431 O O . ILE B 1 208 ? -3.129 1.628 14.773 1 98.75 208 ILE B O 1
ATOM 4435 N N . ILE B 1 209 ? -3.496 3.779 14.305 1 98.44 209 ILE B N 1
ATOM 4436 C CA . ILE B 1 209 ? -2.648 3.838 13.125 1 98.44 209 ILE B CA 1
ATOM 4437 C C . ILE B 1 209 ? -1.397 4.66 13.422 1 98.44 209 ILE B C 1
ATOM 4439 O O . ILE B 1 209 ? -1.493 5.812 13.852 1 98.44 209 ILE B O 1
ATOM 4443 N N . GLU B 1 210 ? -0.273 4.051 13.281 1 97.56 210 GLU B N 1
ATOM 4444 C CA . GLU B 1 210 ? 1.021 4.727 13.32 1 97.56 210 GLU B CA 1
ATOM 4445 C C . GLU B 1 210 ? 1.61 4.883 11.922 1 97.56 210 GLU B C 1
ATOM 4447 O O . GLU B 1 210 ? 1.252 4.137 11.008 1 97.56 210 GLU B O 1
ATOM 4452 N N . ASP B 1 211 ? 2.49 5.82 11.711 1 95 211 ASP B N 1
ATOM 4453 C CA . ASP B 1 211 ? 3.062 6.055 10.391 1 95 211 ASP B CA 1
ATOM 4454 C C . ASP B 1 211 ? 4.457 6.672 10.5 1 95 211 ASP B C 1
ATOM 4456 O O . ASP B 1 211 ? 4.699 7.523 11.352 1 95 211 ASP B O 1
ATOM 4460 N N . THR B 1 212 ? 5.348 6.324 9.633 1 95.94 212 THR B N 1
ATOM 4461 C CA . THR B 1 212 ? 6.715 6.84 9.648 1 95.94 212 THR B CA 1
ATOM 4462 C C . THR B 1 212 ? 6.938 7.805 8.484 1 95.94 212 THR B C 1
ATOM 4464 O O . THR B 1 212 ? 8.016 8.391 8.359 1 95.94 212 THR B O 1
ATOM 4467 N N . GLY B 1 213 ? 5.926 7.953 7.641 1 93.19 213 GLY B N 1
ATOM 4468 C CA . GLY B 1 213 ? 6.09 8.633 6.367 1 93.19 213 GLY B CA 1
ATOM 4469 C C . GLY B 1 213 ? 6.223 10.141 6.508 1 93.19 213 GLY B C 1
ATOM 4470 O O . GLY B 1 213 ? 6.57 10.828 5.551 1 93.19 213 GLY B O 1
ATOM 4471 N N . LYS B 1 214 ? 6.008 10.688 7.703 1 92.5 214 LYS B N 1
ATOM 4472 C CA . LYS B 1 214 ? 6.047 12.141 7.887 1 92.5 214 LYS B CA 1
ATOM 4473 C C . LYS B 1 214 ? 7.305 12.562 8.641 1 92.5 214 LYS B C 1
ATOM 4475 O O . LYS B 1 214 ? 7.457 13.734 8.992 1 92.5 214 LYS B O 1
ATOM 4480 N N . LEU B 1 215 ? 8.227 11.695 8.828 1 94.44 215 LEU B N 1
ATOM 4481 C CA . LEU B 1 215 ? 9.32 11.945 9.766 1 94.44 215 LEU B CA 1
ATOM 4482 C C . LEU B 1 215 ? 10.633 12.164 9.016 1 94.44 215 LEU B C 1
ATOM 4484 O O . LEU B 1 215 ? 11.391 13.078 9.344 1 94.44 215 LEU B O 1
ATOM 4488 N N . TRP B 1 216 ? 10.906 11.281 8.062 1 96.38 216 TRP B N 1
ATOM 4489 C CA . TRP B 1 216 ? 12.258 11.234 7.504 1 96.38 216 TRP B CA 1
ATOM 4490 C C . TRP B 1 216 ? 12.219 11.367 5.988 1 96.38 216 TRP B C 1
ATOM 4492 O O . TRP B 1 216 ? 11.297 10.883 5.336 1 96.38 216 TRP B O 1
ATOM 4502 N N . PRO B 1 217 ? 13.172 12.086 5.449 1 96 217 PRO B N 1
ATOM 4503 C CA . PRO B 1 217 ? 13.242 12.242 3.994 1 96 217 PRO B CA 1
ATOM 4504 C C . PRO B 1 217 ? 13.797 11.008 3.295 1 96 217 PRO B C 1
ATOM 4506 O O . PRO B 1 217 ? 14.867 11.062 2.686 1 96 217 PRO B O 1
ATOM 4509 N N . LEU B 1 218 ? 13.039 9.938 3.307 1 97 218 LEU B N 1
ATOM 4510 C CA . LEU B 1 218 ? 13.508 8.633 2.873 1 97 218 LEU B CA 1
ATOM 4511 C C . LEU B 1 218 ? 12.906 8.25 1.526 1 97 218 LEU B C 1
ATOM 4513 O O . LEU B 1 218 ? 12.844 7.07 1.181 1 97 218 LEU B O 1
ATOM 4517 N N . GLN B 1 219 ? 12.414 9.258 0.805 1 95.12 219 GLN B N 1
ATOM 4518 C CA . GLN B 1 219 ? 11.836 9.023 -0.514 1 95.12 219 GLN B CA 1
ATOM 4519 C C . GLN B 1 219 ? 10.75 7.953 -0.457 1 95.12 219 GLN B C 1
ATOM 4521 O O . GLN B 1 219 ? 10.781 6.988 -1.227 1 95.12 219 GLN B O 1
ATOM 4526 N N . GLU B 1 220 ? 9.883 8.023 0.513 1 93.31 220 GLU B N 1
ATOM 4527 C CA . GLU B 1 220 ? 8.68 7.215 0.692 1 93.31 220 GLU B CA 1
ATOM 4528 C C . GLU B 1 220 ? 9.031 5.785 1.098 1 93.31 220 GLU B C 1
ATOM 4530 O O . GLU B 1 220 ? 8.203 4.879 0.971 1 93.31 220 GLU B O 1
ATOM 4535 N N . LEU B 1 221 ? 10.336 5.496 1.499 1 96.25 221 LEU B N 1
ATOM 4536 C CA . LEU B 1 221 ? 10.57 4.277 2.266 1 96.25 221 LEU B CA 1
ATOM 4537 C C . LEU B 1 221 ? 9.93 4.367 3.643 1 96.25 221 LEU B C 1
ATOM 4539 O O . LEU B 1 221 ? 10.586 4.73 4.621 1 96.25 221 LEU B O 1
ATOM 4543 N N . LYS B 1 222 ? 8.625 4.027 3.564 1 93.81 222 LYS B N 1
ATOM 4544 C CA . LYS B 1 222 ? 7.809 4.246 4.754 1 93.81 222 LYS B CA 1
ATOM 4545 C C . LYS B 1 222 ? 6.922 3.035 5.043 1 93.81 222 LYS B C 1
ATOM 4547 O O . LYS B 1 222 ? 6.727 2.184 4.172 1 93.81 222 LYS B O 1
ATOM 4552 N N . THR B 1 223 ? 6.488 2.969 6.297 1 95.56 223 THR B N 1
ATOM 4553 C CA . THR B 1 223 ? 5.527 1.956 6.719 1 95.56 223 THR B CA 1
ATOM 4554 C C . THR B 1 223 ? 4.547 2.529 7.734 1 95.56 223 THR B C 1
ATOM 4556 O O . THR B 1 223 ? 4.793 3.592 8.312 1 95.56 223 THR B O 1
ATOM 4559 N N . GLY B 1 224 ? 3.395 1.996 7.766 1 95.31 224 GLY B N 1
ATOM 4560 C CA . GLY B 1 224 ? 2.451 2.182 8.852 1 95.31 224 GLY B CA 1
ATOM 4561 C C . GLY B 1 224 ? 2.312 0.957 9.742 1 95.31 224 GLY B C 1
ATOM 4562 O O . GLY B 1 224 ? 2.654 -0.154 9.328 1 95.31 224 GLY B O 1
ATOM 4563 N N . PHE B 1 225 ? 1.973 1.163 10.953 1 97.44 225 PHE B N 1
ATOM 4564 C CA . PHE B 1 225 ? 1.627 0.086 11.875 1 97.44 225 PHE B CA 1
ATOM 4565 C C . PHE B 1 225 ? 0.165 0.18 12.297 1 97.44 225 PHE B C 1
ATOM 4567 O O . PHE B 1 225 ? -0.269 1.203 12.828 1 97.44 225 PHE B O 1
ATOM 4574 N N . LEU B 1 226 ? -0.562 -0.863 11.93 1 98.12 226 LEU B N 1
ATOM 4575 C CA . LEU B 1 226 ? -1.959 -1.014 12.328 1 98.12 226 LEU B CA 1
ATOM 4576 C C . LEU B 1 226 ? -2.078 -1.841 13.602 1 98.12 226 LEU B C 1
ATOM 4578 O O . LEU B 1 226 ? -1.692 -3.012 13.625 1 98.12 226 LEU B O 1
ATOM 4582 N N . ASN B 1 227 ? -2.564 -1.219 14.703 1 98.44 227 ASN B N 1
ATOM 4583 C CA . ASN B 1 227 ? -2.713 -1.864 16 1 98.44 227 ASN B CA 1
ATOM 4584 C C . ASN B 1 227 ? -4.172 -1.913 16.438 1 98.44 227 ASN B C 1
ATOM 4586 O O . ASN B 1 227 ? -4.914 -0.946 16.25 1 98.44 227 ASN B O 1
ATOM 4590 N N . TRP B 1 228 ? -4.613 -3.033 16.969 1 98.62 228 TRP B N 1
ATOM 4591 C CA . TRP B 1 228 ? -5.965 -3.088 17.531 1 98.62 228 TRP B CA 1
ATOM 4592 C C . TRP B 1 228 ? -6.035 -4.074 18.688 1 98.62 228 TRP B C 1
ATOM 4594 O O . TRP B 1 228 ? -5.184 -4.961 18.812 1 98.62 228 TRP B O 1
ATOM 4604 N N . ASN B 1 229 ? -6.91 -3.9 19.625 1 97.69 229 ASN B N 1
ATOM 4605 C CA . ASN B 1 229 ? -7.02 -4.754 20.797 1 97.69 229 ASN B CA 1
ATOM 4606 C C . ASN B 1 229 ? -7.699 -6.078 20.469 1 97.69 229 ASN B C 1
ATOM 4608 O O . ASN B 1 229 ? -8.438 -6.18 19.484 1 97.69 229 ASN B O 1
ATOM 4612 N N . ALA B 1 230 ? -7.441 -7.031 21.312 1 94.06 230 ALA B N 1
ATOM 4613 C CA . ALA B 1 230 ? -8.023 -8.367 21.172 1 94.06 230 ALA B CA 1
ATOM 4614 C C . ALA B 1 230 ? -9.547 -8.312 21.234 1 94.06 230 ALA B C 1
ATOM 4616 O O . ALA B 1 230 ? -10.117 -7.57 22.047 1 94.06 230 ALA B O 1
ATOM 4617 N N . GLY B 1 231 ? -10.156 -9.102 20.422 1 94 231 GLY B N 1
ATOM 4618 C CA . GLY B 1 231 ? -11.609 -9.195 20.453 1 94 231 GLY B CA 1
ATOM 4619 C C . GLY B 1 231 ? -12.297 -8.055 19.719 1 94 231 GLY B C 1
ATOM 4620 O O . GLY B 1 231 ? -13.523 -7.93 19.766 1 94 231 GLY B O 1
ATOM 4621 N N . ASN B 1 232 ? -11.562 -7.227 19.047 1 97.75 232 ASN B N 1
ATOM 4622 C CA . ASN B 1 232 ? -12.133 -6.109 18.297 1 97.75 232 ASN B CA 1
ATOM 4623 C C . ASN B 1 232 ? -13.219 -6.578 17.344 1 97.75 232 ASN B C 1
ATOM 4625 O O . ASN B 1 232 ? -13.047 -7.574 16.641 1 97.75 232 ASN B O 1
ATOM 4629 N N . PRO B 1 233 ? -14.32 -5.863 17.344 1 98 233 PRO B N 1
ATOM 4630 C CA . PRO B 1 233 ? -15.445 -6.32 16.531 1 98 233 PRO B CA 1
ATOM 4631 C C . PRO B 1 233 ? -15.227 -6.07 15.039 1 98 233 PRO B C 1
ATOM 4633 O O . PRO B 1 233 ? -15.969 -6.594 14.203 1 98 233 PRO B O 1
ATOM 4636 N N . LEU B 1 234 ? -14.352 -5.203 14.633 1 98.19 234 LEU B N 1
ATOM 4637 C CA . LEU B 1 234 ? -14.016 -5.004 13.227 1 98.19 234 LEU B CA 1
ATOM 4638 C C . LEU B 1 234 ? -13.148 -6.141 12.711 1 98.19 234 LEU B C 1
ATOM 4640 O O . LEU B 1 234 ? -12.203 -6.559 13.375 1 98.19 234 LEU B O 1
ATOM 4644 N N . PRO B 1 235 ? -13.438 -6.68 11.508 1 97.25 235 PRO B N 1
ATOM 4645 C CA . PRO B 1 235 ? -12.656 -7.797 10.969 1 97.25 235 PRO B CA 1
ATOM 4646 C C . PRO B 1 235 ? -11.328 -7.352 10.367 1 97.25 235 PRO B C 1
ATOM 4648 O O . PRO B 1 235 ? -11.031 -7.668 9.203 1 97.25 235 PRO B O 1
ATOM 4651 N N . LEU B 1 236 ? -10.492 -6.762 11.156 1 97.69 236 LEU B N 1
ATOM 4652 C CA . LEU B 1 236 ? -9.258 -6.117 10.719 1 97.69 236 LEU B CA 1
ATOM 4653 C C . LEU B 1 236 ? -8.242 -7.148 10.242 1 97.69 236 LEU B C 1
ATOM 4655 O O . LEU B 1 236 ? -7.574 -6.941 9.227 1 97.69 236 LEU B O 1
ATOM 4659 N N . ALA B 1 237 ? -8.133 -8.211 10.938 1 96.25 237 ALA B N 1
ATOM 4660 C CA . ALA B 1 237 ? -7.184 -9.258 10.562 1 96.25 237 ALA B CA 1
ATOM 4661 C C . ALA B 1 237 ? -7.48 -9.797 9.164 1 96.25 237 ALA B C 1
ATOM 4663 O O . ALA B 1 237 ? -6.562 -10.031 8.375 1 96.25 237 ALA B O 1
ATOM 4664 N N . ARG B 1 238 ? -8.727 -9.969 8.875 1 95.88 238 ARG B N 1
ATOM 4665 C CA . ARG B 1 238 ? -9.125 -10.477 7.566 1 95.88 238 ARG B CA 1
ATOM 4666 C C . ARG B 1 238 ? -8.867 -9.445 6.473 1 95.88 238 ARG B C 1
ATOM 4668 O O . ARG B 1 238 ? -8.352 -9.781 5.406 1 95.88 238 ARG B O 1
ATOM 4675 N N . MET B 1 239 ? -9.242 -8.18 6.727 1 96.31 239 MET B N 1
ATOM 4676 C CA . MET B 1 239 ? -8.977 -7.141 5.734 1 96.31 239 MET B CA 1
ATOM 4677 C C . MET B 1 239 ? -7.488 -7.059 5.418 1 96.31 239 MET B C 1
ATOM 4679 O O . MET B 1 239 ? -7.105 -6.859 4.266 1 96.31 239 MET B O 1
ATOM 4683 N N . TYR B 1 240 ? -6.719 -7.246 6.453 1 96.19 240 TYR B N 1
ATOM 4684 C CA . TYR B 1 240 ? -5.27 -7.188 6.273 1 96.19 240 TYR B CA 1
ATOM 4685 C C . TYR B 1 240 ? -4.773 -8.375 5.457 1 96.19 240 TYR B C 1
ATOM 4687 O O . TYR B 1 240 ? -4.059 -8.203 4.469 1 96.19 240 TYR B O 1
ATOM 4695 N N . SER B 1 241 ? -5.156 -9.562 5.809 1 95.38 241 SER B N 1
ATOM 4696 C CA . SER B 1 241 ? -4.645 -10.758 5.141 1 95.38 241 SER B CA 1
ATOM 4697 C C . SER B 1 241 ? -5.121 -10.836 3.695 1 95.38 241 SER B C 1
ATOM 4699 O O . SER B 1 241 ? -4.43 -11.391 2.838 1 95.38 241 SER B O 1
ATOM 4701 N N . ASP B 1 242 ? -6.266 -10.219 3.396 1 94.69 242 ASP B N 1
ATOM 4702 C CA . ASP B 1 242 ? -6.754 -10.133 2.021 1 94.69 242 ASP B CA 1
ATOM 4703 C C . ASP B 1 242 ? -5.859 -9.234 1.177 1 94.69 242 ASP B C 1
ATOM 4705 O O . ASP B 1 242 ? -5.82 -9.359 -0.049 1 94.69 242 ASP B O 1
ATOM 4709 N N . HIS B 1 243 ? -5.137 -8.422 1.856 1 94.12 243 HIS B N 1
ATOM 4710 C CA . HIS B 1 243 ? -4.477 -7.344 1.122 1 94.12 243 HIS B CA 1
ATOM 4711 C C . HIS B 1 243 ? -2.977 -7.586 1.017 1 94.12 243 HIS B C 1
ATOM 4713 O O . HIS B 1 243 ? -2.363 -7.277 -0.007 1 94.12 243 HIS B O 1
ATOM 4719 N N . MET B 1 244 ? -2.42 -8.039 2.084 1 92.62 244 MET B N 1
ATOM 4720 C CA . MET B 1 244 ? -0.961 -8.109 2.051 1 92.62 244 MET B CA 1
ATOM 4721 C C . MET B 1 244 ? -0.439 -9.039 3.146 1 92.62 244 MET B C 1
ATOM 4723 O O . MET B 1 244 ? -1.163 -9.359 4.09 1 92.62 244 MET B O 1
ATOM 4727 N N . LEU B 1 245 ? 0.789 -9.438 3.021 1 89.81 245 LEU B N 1
ATOM 4728 C CA . LEU B 1 245 ? 1.512 -10.258 3.984 1 89.81 245 LEU B CA 1
ATOM 4729 C C . LEU B 1 245 ? 2.199 -9.391 5.035 1 89.81 245 LEU B C 1
ATOM 4731 O O . LEU B 1 245 ? 2.041 -9.617 6.234 1 89.81 245 LEU B O 1
ATOM 4735 N N . SER B 1 246 ? 2.988 -8.477 4.621 1 92.25 246 SER B N 1
ATOM 4736 C CA . SER B 1 246 ? 3.775 -7.543 5.426 1 92.25 246 SER B CA 1
ATOM 4737 C C . SER B 1 246 ? 4.344 -6.418 4.57 1 92.25 246 SER B C 1
ATOM 4739 O O . SER B 1 246 ? 4.34 -6.504 3.34 1 92.25 246 SER B O 1
ATOM 4741 N N . ALA B 1 247 ? 4.711 -5.375 5.238 1 95.25 247 ALA B N 1
ATOM 4742 C CA . ALA B 1 247 ? 5.594 -4.438 4.551 1 95.25 247 ALA B CA 1
ATOM 4743 C C . ALA B 1 247 ? 6.969 -5.055 4.309 1 95.25 247 ALA B C 1
ATOM 4745 O O . ALA B 1 247 ? 7.281 -6.117 4.848 1 95.25 247 ALA B O 1
ATOM 4746 N N . SER B 1 248 ? 7.812 -4.449 3.48 1 96.62 248 SER B N 1
ATOM 4747 C CA . SER B 1 248 ? 9.148 -4.93 3.139 1 96.62 248 SER B CA 1
ATOM 4748 C C . SER B 1 248 ? 10.023 -5.066 4.383 1 96.62 248 SER B C 1
ATOM 4750 O O . SER B 1 248 ? 10.195 -4.105 5.133 1 96.62 248 SER B O 1
ATOM 4752 N N . PRO B 1 249 ? 10.609 -6.25 4.609 1 96.69 249 PRO B N 1
ATOM 4753 C CA . PRO B 1 249 ? 11.539 -6.387 5.73 1 96.69 249 PRO B CA 1
ATOM 4754 C C . PRO B 1 249 ? 12.703 -5.402 5.656 1 96.69 249 PRO B C 1
ATOM 4756 O O . PRO B 1 249 ? 13.195 -4.941 6.688 1 96.69 249 PRO B O 1
ATOM 4759 N N . PHE B 1 250 ? 13.164 -5.074 4.414 1 98.44 250 PHE B N 1
ATOM 4760 C CA . PHE B 1 250 ? 14.219 -4.078 4.258 1 98.44 250 PHE B CA 1
ATOM 4761 C C . PHE B 1 250 ? 13.766 -2.725 4.797 1 98.44 250 PHE B C 1
ATOM 4763 O O . PHE B 1 250 ? 14.492 -2.078 5.551 1 98.44 250 PHE B O 1
ATOM 4770 N N . ILE B 1 251 ? 12.57 -2.299 4.41 1 98.19 251 ILE B N 1
ATOM 4771 C CA . ILE B 1 251 ? 12.031 -1.021 4.863 1 98.19 251 ILE B CA 1
ATOM 4772 C C . ILE B 1 251 ? 11.852 -1.047 6.379 1 98.19 251 ILE B C 1
ATOM 4774 O O . ILE B 1 251 ? 12.172 -0.071 7.066 1 98.19 251 ILE B O 1
ATOM 4778 N N . LEU B 1 252 ? 11.336 -2.125 6.887 1 98.38 252 LEU B N 1
ATOM 4779 C CA . LEU B 1 252 ? 11.141 -2.27 8.32 1 98.38 252 LEU B CA 1
ATOM 4780 C C . LEU B 1 252 ? 12.469 -2.135 9.07 1 98.38 252 LEU B C 1
ATOM 4782 O O . LEU B 1 252 ? 12.523 -1.509 10.133 1 98.38 252 LEU B O 1
ATOM 4786 N N . ARG B 1 253 ? 13.523 -2.707 8.562 1 98.69 253 ARG B N 1
ATOM 4787 C CA . ARG B 1 253 ? 14.844 -2.566 9.164 1 98.69 253 ARG B CA 1
ATOM 4788 C C . ARG B 1 253 ? 15.32 -1.117 9.117 1 98.69 253 ARG B C 1
ATOM 4790 O O . ARG B 1 253 ? 15.922 -0.621 10.07 1 98.69 253 ARG B O 1
ATOM 4797 N N . VAL B 1 254 ? 15.078 -0.483 8.008 1 98.62 254 VAL B N 1
ATOM 4798 C CA . VAL B 1 254 ? 15.43 0.927 7.875 1 98.62 254 VAL B CA 1
ATOM 4799 C C . VAL B 1 254 ? 14.695 1.743 8.938 1 98.62 254 VAL B C 1
ATOM 4801 O O . VAL B 1 254 ? 15.297 2.596 9.594 1 98.62 254 VAL B O 1
ATOM 4804 N N . VAL B 1 255 ? 13.414 1.475 9.156 1 98.06 255 VAL B N 1
ATOM 4805 C CA . VAL B 1 255 ? 12.609 2.156 10.164 1 98.06 255 VAL B CA 1
ATOM 4806 C C . VAL B 1 255 ? 13.211 1.921 11.547 1 98.06 255 VAL B C 1
ATOM 4808 O O . VAL B 1 255 ? 13.297 2.846 12.359 1 98.06 255 VAL B O 1
ATOM 4811 N N . GLU B 1 256 ? 13.586 0.673 11.797 1 98.62 256 GLU B N 1
ATOM 4812 C CA . GLU B 1 256 ? 14.219 0.339 13.07 1 98.62 256 GLU B CA 1
ATOM 4813 C C . GLU B 1 256 ? 15.461 1.188 13.312 1 98.62 256 GLU B C 1
ATOM 4815 O O . GLU B 1 256 ? 15.633 1.756 14.391 1 98.62 256 GLU B O 1
ATOM 4820 N N . LEU B 1 257 ? 16.312 1.303 12.312 1 98.75 257 LEU B N 1
ATOM 4821 C CA . LEU B 1 257 ? 17.578 2.037 12.422 1 98.75 257 LEU B CA 1
ATOM 4822 C C . LEU B 1 257 ? 17.312 3.533 12.57 1 98.75 257 LEU B C 1
ATOM 4824 O O . LEU B 1 257 ? 18 4.211 13.344 1 98.75 257 LEU B O 1
ATOM 4828 N N . PHE B 1 258 ? 16.359 4.07 11.875 1 98.62 258 PHE B N 1
ATOM 4829 C CA . PHE B 1 258 ? 16.047 5.492 11.969 1 98.62 258 PHE B CA 1
ATOM 4830 C C . PHE B 1 258 ? 15.383 5.809 13.305 1 98.62 258 PHE B C 1
ATOM 4832 O O . PHE B 1 258 ? 15.578 6.895 13.859 1 98.62 258 PHE B O 1
ATOM 4839 N N . ALA B 1 259 ? 14.586 4.883 13.828 1 98.44 259 ALA B N 1
ATOM 4840 C CA . ALA B 1 259 ? 14.023 5.059 15.164 1 98.44 259 ALA B CA 1
ATOM 4841 C C . ALA B 1 259 ? 15.117 5.098 16.234 1 98.44 259 ALA B C 1
ATOM 4843 O O . ALA B 1 259 ? 15.047 5.887 17.172 1 98.44 259 ALA B O 1
ATOM 4844 N N . GLU B 1 260 ? 16.078 4.246 16.078 1 98.38 260 GLU B N 1
ATOM 4845 C CA . GLU B 1 260 ? 17.219 4.254 16.984 1 98.38 260 GLU B CA 1
ATOM 4846 C C . GLU B 1 260 ? 17.984 5.57 16.906 1 98.38 260 GLU B C 1
ATOM 4848 O O . GLU B 1 260 ? 18.359 6.141 17.938 1 98.38 260 GLU B O 1
ATOM 4853 N N . ASP B 1 261 ? 18.266 6.004 15.688 1 98.38 261 ASP B N 1
ATOM 4854 C CA . ASP B 1 261 ? 18.844 7.328 15.508 1 98.38 261 ASP B CA 1
ATOM 4855 C C . ASP B 1 261 ? 18 8.398 16.203 1 98.38 261 ASP B C 1
ATOM 4857 O O . ASP B 1 261 ? 18.547 9.32 16.812 1 98.38 261 ASP B O 1
ATOM 4861 N N . GLY B 1 262 ? 16.688 8.273 16.047 1 97.25 262 GLY B N 1
ATOM 4862 C CA . GLY B 1 262 ? 15.758 9.18 16.703 1 97.25 262 GLY B CA 1
ATOM 4863 C C . GLY B 1 262 ? 15.953 9.234 18.203 1 97.25 262 GLY B C 1
ATOM 4864 O O . GLY B 1 262 ? 16.031 10.32 18.797 1 97.25 262 GLY B O 1
ATOM 4865 N N . ARG B 1 263 ? 16.078 8.148 18.812 1 95.88 263 ARG B N 1
ATOM 4866 C CA . ARG B 1 263 ? 16.25 8.031 20.25 1 95.88 263 ARG B CA 1
ATOM 4867 C C . ARG B 1 263 ? 17.547 8.68 20.703 1 95.88 263 ARG B C 1
ATOM 4869 O O . ARG B 1 263 ? 17.641 9.195 21.828 1 95.88 263 ARG B O 1
ATOM 4876 N N . HIS B 1 264 ? 18.5 8.703 19.797 1 96.94 264 HIS B N 1
ATOM 4877 C CA . HIS B 1 264 ? 19.812 9.242 20.141 1 96.94 264 HIS B CA 1
ATOM 4878 C C . HIS B 1 264 ? 19.969 10.672 19.641 1 96.94 264 HIS B C 1
ATOM 4880 O O . HIS B 1 264 ? 21.062 11.07 19.219 1 96.94 264 HIS B O 1
ATOM 4886 N N . GLY B 1 265 ? 18.875 11.367 19.594 1 96.81 265 GLY B N 1
ATOM 4887 C CA . GLY B 1 265 ? 18.953 12.789 19.297 1 96.81 265 GLY B CA 1
ATOM 4888 C C . GLY B 1 265 ? 18.297 13.164 17.969 1 96.81 265 GLY B C 1
ATOM 4889 O O . GLY B 1 265 ? 18.016 14.336 17.734 1 96.81 265 GLY B O 1
ATOM 4890 N N . GLY B 1 266 ? 18.047 12.18 17.141 1 96.88 266 GLY B N 1
ATOM 4891 C CA . GLY B 1 266 ? 17.469 12.445 15.836 1 96.88 266 GLY B CA 1
ATOM 4892 C C . GLY B 1 266 ? 16.078 13.062 15.922 1 96.88 266 GLY B C 1
ATOM 4893 O O . GLY B 1 266 ? 15.727 13.922 15.109 1 96.88 266 GLY B O 1
ATOM 4894 N N . TYR B 1 267 ? 15.266 12.695 16.906 1 97.38 267 TYR B N 1
ATOM 4895 C CA . TYR B 1 267 ? 13.938 13.281 17.062 1 97.38 267 TYR B CA 1
ATOM 4896 C C . TYR B 1 267 ? 14.039 14.75 17.469 1 97.38 267 TYR B C 1
ATOM 4898 O O . TYR B 1 267 ? 13.266 15.586 17.016 1 97.38 267 TYR B O 1
ATOM 4906 N N . ASP B 1 268 ? 14.953 15.031 18.344 1 97.56 268 ASP B N 1
ATOM 4907 C CA . ASP B 1 268 ? 15.156 16.422 18.75 1 97.56 268 ASP B CA 1
ATOM 4908 C C . ASP B 1 268 ? 15.57 17.281 17.562 1 97.56 268 ASP B C 1
ATOM 4910 O O . ASP B 1 268 ? 15.086 18.406 17.406 1 97.56 268 ASP B O 1
ATOM 4914 N N . GLN B 1 269 ? 16.469 16.781 16.781 1 96.69 269 GLN B N 1
ATOM 4915 C CA . GLN B 1 269 ? 16.906 17.484 15.578 1 96.69 269 GLN B CA 1
ATOM 4916 C C . GLN B 1 269 ? 15.734 17.734 14.641 1 96.69 269 GLN B C 1
ATOM 4918 O O . GLN B 1 269 ? 15.625 18.812 14.047 1 96.69 269 GLN B O 1
ATOM 4923 N N . LEU B 1 270 ? 14.914 16.719 14.461 1 95.94 270 LEU B N 1
ATOM 4924 C CA . LEU B 1 270 ? 13.727 16.828 13.625 1 95.94 270 LEU B CA 1
ATOM 4925 C C . LEU B 1 270 ? 12.797 17.922 14.148 1 95.94 270 LEU B C 1
ATOM 4927 O O . LEU B 1 270 ? 12.391 18.812 13.398 1 95.94 270 LEU B O 1
ATOM 4931 N N . ARG B 1 271 ? 12.484 17.891 15.422 1 97.56 271 ARG B N 1
ATOM 4932 C CA . ARG B 1 271 ? 11.578 18.859 16.031 1 97.56 271 ARG B CA 1
ATOM 4933 C C . ARG B 1 271 ? 12.156 20.266 15.984 1 97.56 271 ARG B C 1
ATOM 4935 O O . ARG B 1 271 ? 11.445 21.234 15.695 1 97.56 271 ARG B O 1
ATOM 4942 N N . ASP B 1 272 ? 13.438 20.391 16.219 1 97.75 272 ASP B N 1
ATOM 4943 C CA . ASP B 1 272 ? 14.102 21.688 16.156 1 97.75 272 ASP B CA 1
ATOM 4944 C C . ASP B 1 272 ? 14.055 22.25 14.75 1 97.75 272 ASP B C 1
ATOM 4946 O O . ASP B 1 272 ? 13.867 23.469 14.562 1 97.75 272 ASP B O 1
ATOM 4950 N N . GLY B 1 273 ? 14.32 21.391 13.805 1 97.12 273 GLY B N 1
ATOM 4951 C CA . GLY B 1 273 ? 14.242 21.828 12.414 1 97.12 273 GLY B CA 1
ATOM 4952 C C . GLY B 1 273 ? 12.867 22.328 12.023 1 97.12 273 GLY B C 1
ATOM 4953 O O . GLY B 1 273 ? 12.75 23.359 11.352 1 97.12 273 GLY B O 1
ATOM 4954 N N . ILE B 1 274 ? 11.836 21.641 12.422 1 97.38 274 ILE B N 1
ATOM 4955 C CA . ILE B 1 274 ? 10.469 22.047 12.133 1 97.38 274 ILE B CA 1
ATOM 4956 C C . ILE B 1 274 ? 10.172 23.375 12.812 1 97.38 274 ILE B C 1
ATOM 4958 O O . ILE B 1 274 ? 9.578 24.266 12.203 1 97.38 274 ILE B O 1
ATOM 4962 N N . GLN B 1 275 ? 10.594 23.5 14.031 1 98.12 275 GLN B N 1
ATOM 4963 C CA . GLN B 1 275 ? 10.375 24.734 14.773 1 98.12 275 GLN B CA 1
ATOM 4964 C C . GLN B 1 275 ? 11.094 25.906 14.125 1 98.12 275 GLN B C 1
ATOM 4966 O O . GLN B 1 275 ? 10.547 27.016 14.039 1 98.12 275 GLN B O 1
ATOM 4971 N N . ARG B 1 276 ? 12.289 25.703 13.727 1 98.38 276 ARG B N 1
ATOM 4972 C CA . ARG B 1 276 ? 13.055 26.75 13.039 1 98.38 276 ARG B CA 1
ATOM 4973 C C . ARG B 1 276 ? 12.359 27.172 11.742 1 98.38 276 ARG B C 1
ATOM 4975 O O . ARG B 1 276 ? 12.227 28.359 11.469 1 98.38 276 ARG B O 1
ATOM 4982 N N . ASN B 1 277 ? 11.984 26.203 10.945 1 98.38 277 ASN B N 1
ATOM 4983 C CA . ASN B 1 277 ? 11.305 26.5 9.688 1 98.38 277 ASN B CA 1
ATOM 4984 C C . ASN B 1 277 ? 9.977 27.203 9.922 1 98.38 277 ASN B C 1
ATOM 4986 O O . ASN B 1 277 ? 9.562 28.047 9.117 1 98.38 277 ASN B O 1
ATOM 4990 N N . ARG B 1 278 ? 9.258 26.859 11.008 1 98.44 278 ARG B N 1
ATOM 4991 C CA . ARG B 1 278 ? 8.031 27.562 11.359 1 98.44 278 ARG B CA 1
ATOM 4992 C C . ARG B 1 278 ? 8.312 29.031 11.648 1 98.44 278 ARG B C 1
ATOM 4994 O O . ARG B 1 278 ? 7.582 29.906 11.188 1 98.44 278 ARG B O 1
ATOM 5001 N N . ALA B 1 279 ? 9.336 29.281 12.422 1 98.44 279 ALA B N 1
ATOM 5002 C CA . ALA B 1 279 ? 9.727 30.656 12.703 1 98.44 279 ALA B CA 1
ATOM 5003 C C . ALA B 1 279 ? 10.07 31.406 11.422 1 98.44 279 ALA B C 1
ATOM 5005 O O . ALA B 1 279 ? 9.641 32.562 11.227 1 98.44 279 ALA B O 1
ATOM 5006 N N . LEU B 1 280 ? 10.82 30.766 10.539 1 98.44 280 LEU B N 1
ATOM 5007 C CA . LEU B 1 280 ? 11.188 31.375 9.266 1 98.44 280 LEU B CA 1
ATOM 5008 C C . LEU B 1 280 ? 9.945 31.672 8.43 1 98.44 280 LEU B C 1
ATOM 5010 O O . LEU B 1 280 ? 9.852 32.75 7.828 1 98.44 280 LEU B O 1
ATOM 5014 N N . ALA B 1 281 ? 9.039 30.719 8.391 1 98.44 281 ALA B N 1
ATOM 5015 C CA . ALA B 1 281 ? 7.809 30.922 7.633 1 98.44 281 ALA B CA 1
ATOM 5016 C C . ALA B 1 281 ? 7.031 32.125 8.172 1 98.44 281 ALA B C 1
ATOM 5018 O O . ALA B 1 281 ? 6.613 33 7.402 1 98.44 281 ALA B O 1
ATOM 5019 N N . ARG B 1 282 ? 6.844 32.219 9.43 1 97.88 282 ARG B N 1
ATOM 5020 C CA . ARG B 1 282 ? 6.051 33.25 10.07 1 97.88 282 ARG B CA 1
ATOM 5021 C C . ARG B 1 282 ? 6.734 34.594 9.953 1 97.88 282 ARG B C 1
ATOM 5023 O O . ARG B 1 282 ? 6.062 35.625 9.906 1 97.88 282 ARG B O 1
ATOM 5030 N N . ASP B 1 283 ? 8.031 34.562 9.875 1 97.69 283 ASP B N 1
ATOM 5031 C CA . ASP B 1 283 ? 8.797 35.781 9.703 1 97.69 283 ASP B CA 1
ATOM 5032 C C . ASP B 1 283 ? 8.727 36.281 8.258 1 97.69 283 ASP B C 1
ATOM 5034 O O . ASP B 1 283 ? 9 37.469 7.984 1 97.69 283 ASP B O 1
ATOM 5038 N N . ASN B 1 284 ? 8.422 35.406 7.359 1 97.38 284 ASN B N 1
ATOM 5039 C CA . ASN B 1 284 ? 8.586 35.781 5.953 1 97.38 284 ASN B CA 1
ATOM 5040 C C . ASN B 1 284 ? 7.25 35.781 5.219 1 97.38 284 ASN B C 1
ATOM 5042 O O . ASN B 1 284 ? 7.176 36.219 4.07 1 97.38 284 ASN B O 1
ATOM 5046 N N . ILE B 1 285 ? 6.262 35.188 5.859 1 94.75 285 ILE B N 1
ATOM 5047 C CA . ILE B 1 285 ? 4.906 35.344 5.34 1 94.75 285 ILE B CA 1
ATOM 5048 C C . ILE B 1 285 ? 4.117 36.312 6.223 1 94.75 285 ILE B C 1
ATOM 5050 O O . ILE B 1 285 ? 3.881 36.031 7.402 1 94.75 285 ILE B O 1
ATOM 5054 N N . ASN B 1 286 ? 3.814 37.469 5.824 1 91.94 286 ASN B N 1
ATOM 5055 C CA . ASN B 1 286 ? 3.129 38.469 6.641 1 91.94 286 ASN B CA 1
ATOM 5056 C C . ASN B 1 286 ? 1.65 38.125 6.809 1 91.94 286 ASN B C 1
ATOM 5058 O O . ASN B 1 286 ? 0.783 38.938 6.453 1 91.94 286 ASN B O 1
ATOM 5062 N N . LEU B 1 287 ? 1.331 36.969 7.348 1 96.19 287 LEU B N 1
ATOM 5063 C CA . LEU B 1 287 ? -0.004 36.5 7.672 1 96.19 287 LEU B CA 1
ATOM 5064 C C . LEU B 1 287 ? -0.038 35.906 9.078 1 96.19 287 LEU B C 1
ATOM 5066 O O . LEU B 1 287 ? 0.953 35.312 9.547 1 96.19 287 LEU B O 1
ATOM 5070 N N . PRO B 1 288 ? -1.07 36.094 9.773 1 97.38 288 PRO B N 1
ATOM 5071 C CA . PRO B 1 288 ? -1.169 35.469 11.094 1 97.38 288 PRO B CA 1
ATOM 5072 C C . PRO B 1 288 ? -1.374 33.969 11.023 1 97.38 288 PRO B C 1
ATOM 5074 O O . PRO B 1 288 ? -2.104 33.469 10.156 1 97.38 288 PRO B O 1
ATOM 5077 N N . PRO B 1 289 ? -0.704 33.219 11.898 1 97.94 289 PRO B N 1
ATOM 5078 C CA . PRO B 1 289 ? -0.992 31.781 11.977 1 97.94 289 PRO B CA 1
ATOM 5079 C C . PRO B 1 289 ? -2.424 31.484 12.422 1 97.94 289 PRO B C 1
ATOM 5081 O O . PRO B 1 289 ? -2.924 32.125 13.352 1 97.94 289 PRO B O 1
ATOM 5084 N N . ALA B 1 290 ? -3.088 30.578 11.758 1 98 290 ALA B N 1
ATOM 5085 C CA . ALA B 1 290 ? -4.438 30.156 12.133 1 98 290 ALA B CA 1
ATOM 5086 C C . ALA B 1 290 ? -4.414 29.281 13.391 1 98 290 ALA B C 1
ATOM 5088 O O . ALA B 1 290 ? -5.355 29.297 14.18 1 98 290 ALA B O 1
ATOM 5089 N N . TYR B 1 291 ? -3.375 28.516 13.555 1 97.5 291 TYR B N 1
ATOM 5090 C CA . TYR B 1 291 ? -3.186 27.609 14.695 1 97.5 291 TYR B CA 1
ATOM 5091 C C . TYR B 1 291 ? -1.828 27.844 15.344 1 97.5 291 TYR B C 1
ATOM 5093 O O . TYR B 1 291 ? -0.925 27.016 15.211 1 97.5 291 TYR B O 1
ATOM 5101 N N . PRO B 1 292 ? -1.693 28.797 16.172 1 96.81 292 PRO B N 1
ATOM 5102 C CA . PRO B 1 292 ? -0.396 29.266 16.672 1 96.81 292 PRO B CA 1
ATOM 5103 C C . PRO B 1 292 ? 0.33 28.219 17.516 1 96.81 292 PRO B C 1
ATOM 5105 O O . PRO B 1 292 ? 1.559 28.25 17.625 1 96.81 292 PRO B O 1
ATOM 5108 N N . ASP B 1 293 ? -0.384 27.219 18.031 1 96.12 293 ASP B N 1
ATOM 5109 C CA . ASP B 1 293 ? 0.238 26.266 18.953 1 96.12 293 ASP B CA 1
ATOM 5110 C C . ASP B 1 293 ? 0.658 25 18.234 1 96.12 293 ASP B C 1
ATOM 5112 O O . ASP B 1 293 ? 1.162 24.062 18.859 1 96.12 293 ASP B O 1
ATOM 5116 N N . SER B 1 294 ? 0.45 24.938 16.922 1 97.5 294 SER B N 1
ATOM 5117 C CA . SER B 1 294 ? 0.806 23.75 16.156 1 97.5 294 SER B CA 1
ATOM 5118 C C . SER B 1 294 ? 2.311 23.5 16.188 1 97.5 294 SER B C 1
ATOM 5120 O O . SER B 1 294 ? 3.104 24.438 16.125 1 97.5 294 SER B O 1
ATOM 5122 N N . ARG B 1 295 ? 2.717 22.188 16.297 1 98 295 ARG B N 1
ATOM 5123 C CA . ARG B 1 295 ? 4.129 21.828 16.328 1 98 295 ARG B CA 1
ATOM 5124 C C . ARG B 1 295 ? 4.43 20.75 15.281 1 98 295 ARG B C 1
ATOM 5126 O O . ARG B 1 295 ? 5.5 20.141 15.297 1 98 295 ARG B O 1
ATOM 5133 N N . ILE B 1 296 ? 3.467 20.469 14.398 1 98.06 296 ILE B N 1
ATOM 5134 C CA . ILE B 1 296 ? 3.674 19.438 13.375 1 98.06 296 ILE B CA 1
ATOM 5135 C C . ILE B 1 296 ? 4.32 20.078 12.141 1 98.06 296 ILE B C 1
ATOM 5137 O O . ILE B 1 296 ? 4.473 21.297 12.062 1 98.06 296 ILE B O 1
ATOM 5141 N N . SER B 1 297 ? 4.695 19.344 11.172 1 98.12 297 SER B N 1
ATOM 5142 C CA . SER B 1 297 ? 5.543 19.75 10.055 1 98.12 297 SER B CA 1
ATOM 5143 C C . SER B 1 297 ? 4.75 20.547 9.023 1 98.12 297 SER B C 1
ATOM 5145 O O . SER B 1 297 ? 5.109 20.594 7.848 1 98.12 297 SER B O 1
ATOM 5147 N N . VAL B 1 298 ? 3.621 21.125 9.406 1 97.94 298 VAL B N 1
ATOM 5148 C CA . VAL B 1 298 ? 2.861 22.047 8.57 1 97.94 298 VAL B CA 1
ATOM 5149 C C . VAL B 1 298 ? 2.447 23.266 9.398 1 97.94 298 VAL B C 1
ATOM 5151 O O . VAL B 1 298 ? 2.422 23.219 10.625 1 97.94 298 VAL B O 1
ATOM 5154 N N . ASP B 1 299 ? 2.23 24.297 8.727 1 98.19 299 ASP B N 1
ATOM 5155 C CA . ASP B 1 299 ? 1.657 25.5 9.328 1 98.19 299 ASP B CA 1
ATOM 5156 C C . ASP B 1 299 ? 0.535 26.062 8.461 1 98.19 299 ASP B C 1
ATOM 5158 O O . ASP B 1 299 ? 0.49 25.812 7.25 1 98.19 299 ASP B O 1
ATOM 5162 N N . THR B 1 300 ? -0.438 26.594 9.102 1 98.44 300 THR B N 1
ATOM 5163 C CA . THR B 1 300 ? -1.61 27.141 8.43 1 98.44 300 THR B CA 1
ATOM 5164 C C . THR B 1 300 ? -1.755 28.641 8.727 1 98.44 300 THR B C 1
ATOM 5166 O O . THR B 1 300 ? -1.603 29.062 9.875 1 98.44 300 THR B O 1
ATOM 5169 N N . PHE B 1 301 ? -2.021 29.391 7.629 1 98.12 301 PHE B N 1
ATOM 5170 C CA . PHE B 1 301 ? -2.131 30.844 7.758 1 98.12 301 PHE B CA 1
ATOM 5171 C C . PHE B 1 301 ? -3.516 31.328 7.34 1 98.12 301 PHE B C 1
ATOM 5173 O O . PHE B 1 301 ? -4.148 30.719 6.465 1 98.12 301 PHE B O 1
ATOM 5180 N N . ARG B 1 302 ? -3.957 32.406 7.969 1 97.75 302 ARG B N 1
ATOM 5181 C CA . ARG B 1 302 ? -5.23 33 7.621 1 97.75 302 ARG B CA 1
ATOM 5182 C C . ARG B 1 302 ? -5.031 34.125 6.602 1 97.75 302 ARG B C 1
ATOM 5184 O O . ARG B 1 302 ? -4.18 35 6.785 1 97.75 302 ARG B O 1
ATOM 5191 N N . LEU B 1 303 ? -5.754 34.062 5.617 1 96.12 303 LEU B N 1
ATOM 5192 C CA . LEU B 1 303 ? -5.699 35.062 4.555 1 96.12 303 LEU B CA 1
ATOM 5193 C C . LEU B 1 303 ? -6.473 36.312 4.945 1 96.12 303 LEU B C 1
ATOM 5195 O O . LEU B 1 303 ? -7.363 36.25 5.797 1 96.12 303 LEU B O 1
ATOM 5199 N N . PRO B 1 304 ? -6.094 37.469 4.301 1 92 304 PRO B N 1
ATOM 5200 C CA . PRO B 1 304 ? -6.859 38.688 4.559 1 92 304 PRO B CA 1
ATOM 5201 C C . PRO B 1 304 ? -8.297 38.594 4.055 1 92 304 PRO B C 1
ATOM 5203 O O . PRO B 1 304 ? -8.609 37.75 3.199 1 92 304 PRO B O 1
ATOM 5206 N N . ALA B 1 305 ? -9.117 39.438 4.629 1 89.19 305 ALA B N 1
ATOM 5207 C CA . ALA B 1 305 ? -10.516 39.5 4.211 1 89.19 305 ALA B CA 1
ATOM 5208 C C . ALA B 1 305 ? -10.625 39.688 2.701 1 89.19 305 ALA B C 1
ATOM 5210 O O . ALA B 1 305 ? -9.891 40.469 2.109 1 89.19 305 ALA B O 1
ATOM 5211 N N . GLY B 1 306 ? -11.461 38.875 2.127 1 86.06 306 GLY B N 1
ATOM 5212 C CA . GLY B 1 306 ? -11.742 39.031 0.708 1 86.06 306 GLY B CA 1
ATOM 5213 C C . GLY B 1 306 ? -10.875 38.156 -0.169 1 86.06 306 GLY B C 1
ATOM 5214 O O . GLY B 1 306 ? -11.164 37.969 -1.354 1 86.06 306 GLY B O 1
ATOM 5215 N N . VAL B 1 307 ? -9.82 37.656 0.4 1 89.44 307 VAL B N 1
ATOM 5216 C CA . VAL B 1 307 ? -8.961 36.781 -0.381 1 89.44 307 VAL B CA 1
ATOM 5217 C C . VAL B 1 307 ? -9.383 35.312 -0.166 1 89.44 307 VAL B C 1
ATOM 5219 O O . VAL B 1 307 ? -9.406 34.844 0.969 1 89.44 307 VAL B O 1
ATOM 5222 N N . ALA B 1 308 ? -9.711 34.688 -1.234 1 91.62 308 ALA B N 1
ATOM 5223 C CA . ALA B 1 308 ? -10.109 33.281 -1.167 1 91.62 308 ALA B CA 1
ATOM 5224 C C . ALA B 1 308 ? -8.922 32.375 -1.421 1 91.62 308 ALA B C 1
ATOM 5226 O O . ALA B 1 308 ? -8.133 32.594 -2.342 1 91.62 308 ALA B O 1
ATOM 5227 N N . ALA B 1 309 ? -8.836 31.344 -0.631 1 94.56 309 ALA B N 1
ATOM 5228 C CA . ALA B 1 309 ? -7.699 30.422 -0.663 1 94.56 309 ALA B CA 1
ATOM 5229 C C . ALA B 1 309 ? -7.559 29.766 -2.033 1 94.56 309 ALA B C 1
ATOM 5231 O O . ALA B 1 309 ? -6.449 29.625 -2.549 1 94.56 309 ALA B O 1
ATOM 5232 N N . ASN B 1 310 ? -8.648 29.359 -2.605 1 92.62 310 ASN B N 1
ATOM 5233 C CA . ASN B 1 310 ? -8.617 28.703 -3.902 1 92.62 310 ASN B CA 1
ATOM 5234 C C . ASN B 1 310 ? -8.141 29.641 -5.004 1 92.62 310 ASN B C 1
ATOM 5236 O O . ASN B 1 310 ? -7.445 29.203 -5.93 1 92.62 310 ASN B O 1
ATOM 5240 N N . ALA B 1 311 ? -8.602 30.875 -5 1 91.44 311 ALA B N 1
ATOM 5241 C CA . ALA B 1 311 ? -8.125 31.859 -5.961 1 91.44 311 ALA B CA 1
ATOM 5242 C C . ALA B 1 311 ? -6.625 32.094 -5.816 1 91.44 311 ALA B C 1
ATOM 5244 O O . ALA B 1 311 ? -5.906 32.188 -6.812 1 91.44 311 ALA B O 1
ATOM 5245 N N . LEU B 1 312 ? -6.215 32.25 -4.605 1 92.19 312 LEU B N 1
ATOM 5246 C CA . LEU B 1 312 ? -4.793 32.438 -4.344 1 92.19 312 LEU B CA 1
ATOM 5247 C C . LEU B 1 312 ? -3.984 31.234 -4.84 1 92.19 312 LEU B C 1
ATOM 5249 O O . LEU B 1 312 ? -2.914 31.391 -5.426 1 92.19 312 LEU B O 1
ATOM 5253 N N . TYR B 1 313 ? -4.465 30.016 -4.562 1 92.88 313 TYR B N 1
ATOM 5254 C CA . TYR B 1 313 ? -3.832 28.797 -5.043 1 92.88 313 TYR B CA 1
ATOM 5255 C C . TYR B 1 313 ? -3.609 28.844 -6.551 1 92.88 313 TYR B C 1
ATOM 5257 O O . TYR B 1 313 ? -2.514 28.562 -7.035 1 92.88 313 TYR B O 1
ATOM 5265 N N . THR B 1 314 ? -4.629 29.219 -7.273 1 92.12 314 THR B N 1
ATOM 5266 C CA . THR B 1 314 ? -4.566 29.281 -8.727 1 92.12 314 THR B CA 1
ATOM 5267 C C . THR B 1 314 ? -3.543 30.312 -9.18 1 92.12 314 THR B C 1
ATOM 5269 O O . THR B 1 314 ? -2.711 30.031 -10.047 1 92.12 314 THR B O 1
ATOM 5272 N N . ASP B 1 315 ? -3.568 31.484 -8.562 1 92.31 315 ASP B N 1
ATOM 5273 C CA . ASP B 1 315 ? -2.678 32.562 -8.938 1 92.31 315 ASP B CA 1
ATOM 5274 C C . ASP B 1 315 ? -1.222 32.219 -8.641 1 92.31 315 ASP B C 1
ATOM 5276 O O . ASP B 1 315 ? -0.336 32.469 -9.461 1 92.31 315 ASP B O 1
ATOM 5280 N N . LEU B 1 316 ? -1.012 31.719 -7.516 1 92.88 316 LEU B N 1
ATOM 5281 C CA . LEU B 1 316 ? 0.343 31.344 -7.125 1 92.88 316 LEU B CA 1
ATOM 5282 C C . LEU B 1 316 ? 0.891 30.25 -8.039 1 92.88 316 LEU B C 1
ATOM 5284 O O . LEU B 1 316 ? 2.082 30.234 -8.352 1 92.88 316 LEU B O 1
ATOM 5288 N N . GLY B 1 317 ? 0.033 29.328 -8.375 1 91.12 317 GLY B N 1
ATOM 5289 C CA . GLY B 1 317 ? 0.435 28.266 -9.289 1 91.12 317 GLY B CA 1
ATOM 5290 C C . GLY B 1 317 ? 0.993 28.781 -10.602 1 91.12 317 GLY B C 1
ATOM 5291 O O . GLY B 1 317 ? 1.914 28.188 -11.164 1 91.12 317 GLY B O 1
ATOM 5292 N N . GLU B 1 318 ? 0.513 29.844 -11.062 1 90 318 GLU B N 1
ATOM 5293 C CA . GLU B 1 318 ? 0.941 30.438 -12.32 1 90 318 GLU B CA 1
ATOM 5294 C C . GLU B 1 318 ? 2.375 30.953 -12.234 1 90 318 GLU B C 1
ATOM 5296 O O . GLU B 1 318 ? 3.072 31.047 -13.242 1 90 318 GLU B O 1
ATOM 5301 N N . VAL B 1 319 ? 2.758 31.266 -11.031 1 89.06 319 VAL B N 1
ATOM 5302 C CA . VAL B 1 319 ? 4.109 31.797 -10.875 1 89.06 319 VAL B CA 1
ATOM 5303 C C . VAL B 1 319 ? 5 30.766 -10.203 1 89.06 319 VAL B C 1
ATOM 5305 O O . VAL B 1 319 ? 6.055 31.094 -9.656 1 89.06 319 VAL B O 1
ATOM 5308 N N . GLY B 1 320 ? 4.516 29.5 -10.055 1 90.19 320 GLY B N 1
ATOM 5309 C CA . GLY B 1 320 ? 5.355 28.391 -9.648 1 90.19 320 GLY B CA 1
ATOM 5310 C C . GLY B 1 320 ? 5.465 28.25 -8.141 1 90.19 320 GLY B C 1
ATOM 5311 O O . GLY B 1 320 ? 6.477 27.766 -7.633 1 90.19 320 GLY B O 1
ATOM 5312 N N . VAL B 1 321 ? 4.543 28.766 -7.387 1 92.81 321 VAL B N 1
ATOM 5313 C CA . VAL B 1 321 ? 4.496 28.594 -5.941 1 92.81 321 VAL B CA 1
ATOM 5314 C C . VAL B 1 321 ? 3.277 27.75 -5.566 1 92.81 321 VAL B C 1
ATOM 5316 O O . VAL B 1 321 ? 2.152 28.062 -5.957 1 92.81 321 VAL B O 1
ATOM 5319 N N . HIS B 1 322 ? 3.543 26.688 -4.793 1 94.38 322 HIS B N 1
ATOM 5320 C CA . HIS B 1 322 ? 2.463 25.75 -4.496 1 94.38 322 HIS B CA 1
ATOM 5321 C C . HIS B 1 322 ? 2.199 25.672 -2.994 1 94.38 322 HIS B C 1
ATOM 5323 O O . HIS B 1 322 ? 3.084 25.297 -2.223 1 94.38 322 HIS B O 1
ATOM 5329 N N . VAL B 1 323 ? 1.026 26.031 -2.588 1 95.44 323 VAL B N 1
ATOM 5330 C CA . VAL B 1 323 ? 0.492 25.906 -1.236 1 95.44 323 VAL B CA 1
ATOM 5331 C C . VAL B 1 323 ? -0.86 25.203 -1.283 1 95.44 323 VAL B C 1
ATOM 5333 O O . VAL B 1 323 ? -1.412 24.969 -2.361 1 95.44 323 VAL B O 1
ATOM 5336 N N . LEU B 1 324 ? -1.406 24.812 -0.16 1 96.56 324 LEU B N 1
ATOM 5337 C CA . LEU B 1 324 ? -2.678 24.094 -0.168 1 96.56 324 LEU B CA 1
ATOM 5338 C C . LEU B 1 324 ? -3.805 24.984 0.347 1 96.56 324 LEU B C 1
ATOM 5340 O O . LEU B 1 324 ? -3.664 25.641 1.386 1 96.56 324 LEU B O 1
ATOM 5344 N N . PRO B 1 325 ? -4.922 25.031 -0.39 1 96.31 325 PRO B N 1
ATOM 5345 C CA . PRO B 1 325 ? -6.102 25.703 0.145 1 96.31 325 PRO B CA 1
ATOM 5346 C C . PRO B 1 325 ? -6.73 24.969 1.322 1 96.31 325 PRO B C 1
ATOM 5348 O O . PRO B 1 325 ? -6.785 23.734 1.321 1 96.31 325 PRO B O 1
ATOM 5351 N N . GLY B 1 326 ? -7.223 25.734 2.266 1 96.75 326 GLY B N 1
ATOM 5352 C CA . GLY B 1 326 ? -7.711 25.156 3.512 1 96.75 326 GLY B CA 1
ATOM 5353 C C . GLY B 1 326 ? -9.039 24.438 3.357 1 96.75 326 GLY B C 1
ATOM 5354 O O . GLY B 1 326 ? -9.391 23.594 4.18 1 96.75 326 GLY B O 1
ATOM 5355 N N . GLU B 1 327 ? -9.797 24.75 2.311 1 95.5 327 GLU B N 1
ATOM 5356 C CA . GLU B 1 327 ? -11.133 24.188 2.107 1 95.5 327 GLU B CA 1
ATOM 5357 C C . GLU B 1 327 ? -11.086 22.672 2.021 1 95.5 327 GLU B C 1
ATOM 5359 O O . GLU B 1 327 ? -12.016 21.984 2.445 1 95.5 327 GLU B O 1
ATOM 5364 N N . LEU B 1 328 ? -10.008 22.172 1.617 1 94.19 328 LEU B N 1
ATOM 5365 C CA . LEU B 1 328 ? -9.914 20.734 1.349 1 94.19 328 LEU B CA 1
ATOM 5366 C C . LEU B 1 328 ? -9.805 19.953 2.648 1 94.19 328 LEU B C 1
ATOM 5368 O O . LEU B 1 328 ? -10.086 18.75 2.674 1 94.19 328 LEU B O 1
ATOM 5372 N N . PHE B 1 329 ? -9.438 20.531 3.73 1 97.38 329 PHE B N 1
ATOM 5373 C CA . PHE B 1 329 ? -9.336 19.859 5.023 1 97.38 329 PHE B CA 1
ATOM 5374 C C . PHE B 1 329 ? -10.695 19.797 5.711 1 97.38 329 PHE B C 1
ATOM 5376 O O . PHE B 1 329 ? -10.859 19.078 6.695 1 97.38 329 PHE B O 1
ATOM 5383 N N . TYR B 1 330 ? -11.609 20.609 5.219 1 97.25 330 TYR B N 1
ATOM 5384 C CA . TYR B 1 330 ? -12.984 20.641 5.703 1 97.25 330 TYR B CA 1
ATOM 5385 C C . TYR B 1 330 ? -13.922 19.953 4.727 1 97.25 330 TYR B C 1
ATOM 5387 O O . TYR B 1 330 ? -14.586 20.609 3.92 1 97.25 330 TYR B O 1
ATOM 5395 N N . TRP B 1 331 ? -14.016 18.688 4.887 1 94.75 331 TRP B N 1
ATOM 5396 C CA . TRP B 1 331 ? -14.703 17.875 3.895 1 94.75 331 TRP B CA 1
ATOM 5397 C C . TRP B 1 331 ? -16.219 18.047 3.992 1 94.75 331 TRP B C 1
ATOM 5399 O O . TRP B 1 331 ? -16.938 17.906 3 1 94.75 331 TRP B O 1
ATOM 5409 N N . GLU B 1 332 ? -16.766 18.359 5.199 1 96.69 332 GLU B N 1
ATOM 5410 C CA . GLU B 1 332 ? -18.203 18.562 5.391 1 96.69 332 GLU B CA 1
ATOM 5411 C C . GLU B 1 332 ? -18.562 20.031 5.258 1 96.69 332 GLU B C 1
ATOM 5413 O O . GLU B 1 332 ? -19.625 20.375 4.727 1 96.69 332 GLU B O 1
ATOM 5418 N N . GLN B 1 333 ? -17.672 20.906 5.734 1 96.88 333 GLN B N 1
ATOM 5419 C CA . GLN B 1 333 ? -17.922 22.344 5.746 1 96.88 333 GLN B CA 1
ATOM 5420 C C . GLN B 1 333 ? -16.781 23.109 5.094 1 96.88 333 GLN B C 1
ATOM 5422 O O . GLN B 1 333 ? -16.109 23.906 5.758 1 96.88 333 GLN B O 1
ATOM 5427 N N . PRO B 1 334 ? -16.672 22.984 3.811 1 95.69 334 PRO B N 1
ATOM 5428 C CA . PRO B 1 334 ? -15.531 23.594 3.117 1 95.69 334 PRO B CA 1
ATOM 5429 C C . PRO B 1 334 ? -15.445 25.094 3.328 1 95.69 334 PRO B C 1
ATOM 5431 O O . PRO B 1 334 ? -14.352 25.656 3.305 1 95.69 334 PRO B O 1
ATOM 5434 N N . ASN B 1 335 ? -16.547 25.781 3.621 1 95.5 335 ASN B N 1
ATOM 5435 C CA . ASN B 1 335 ? -16.578 27.219 3.797 1 95.5 335 ASN B CA 1
ATOM 5436 C C . ASN B 1 335 ? -15.742 27.656 4.992 1 95.5 335 ASN B C 1
ATOM 5438 O O . ASN B 1 335 ? -15.289 28.797 5.051 1 95.5 335 ASN B O 1
ATOM 5442 N N . LEU B 1 336 ? -15.445 26.75 5.898 1 96.19 336 LEU B N 1
ATOM 5443 C CA . LEU B 1 336 ? -14.688 27.078 7.098 1 96.19 336 LEU B CA 1
ATOM 5444 C C . LEU B 1 336 ? -13.195 27.156 6.793 1 96.19 336 LEU B C 1
ATOM 5446 O O . LEU B 1 336 ? -12.414 27.656 7.605 1 96.19 336 LEU B O 1
ATOM 5450 N N . GLY B 1 337 ? -12.781 26.75 5.609 1 96.94 337 GLY B N 1
ATOM 5451 C CA . GLY B 1 337 ? -11.375 26.766 5.254 1 96.94 337 GLY B CA 1
ATOM 5452 C C . GLY B 1 337 ? -11.055 27.703 4.105 1 96.94 337 GLY B C 1
ATOM 5453 O O . GLY B 1 337 ? -9.93 27.719 3.604 1 96.94 337 GLY B O 1
ATOM 5454 N N . THR B 1 338 ? -12.008 28.547 3.633 1 96.62 338 THR B N 1
ATOM 5455 C CA . THR B 1 338 ? -11.875 29.328 2.418 1 96.62 338 THR B CA 1
ATOM 5456 C C . THR B 1 338 ? -10.836 30.438 2.607 1 96.62 338 THR B C 1
ATOM 5458 O O . THR B 1 338 ? -10.328 31 1.633 1 96.62 338 THR B O 1
ATOM 5461 N N . ASP B 1 339 ? -10.531 30.844 3.828 1 96.81 339 ASP B N 1
ATOM 5462 C CA . ASP B 1 339 ? -9.57 31.906 4.086 1 96.81 339 ASP B CA 1
ATOM 5463 C C . ASP B 1 339 ? -8.281 31.359 4.688 1 96.81 339 ASP B C 1
ATOM 5465 O O . ASP B 1 339 ? -7.562 32.062 5.395 1 96.81 339 ASP B O 1
ATOM 5469 N N . LEU B 1 340 ? -8.016 30.094 4.504 1 98 340 LEU B N 1
ATOM 5470 C CA . LEU B 1 340 ? -6.836 29.453 5.062 1 98 340 LEU B CA 1
ATOM 5471 C C . LEU B 1 340 ? -5.945 28.891 3.961 1 98 340 LEU B C 1
ATOM 5473 O O . LEU B 1 340 ? -6.441 28.391 2.951 1 98 340 LEU B O 1
ATOM 5477 N N . ILE B 1 341 ? -4.629 28.984 4.137 1 97.62 341 ILE B N 1
ATOM 5478 C CA . ILE B 1 341 ? -3.672 28.25 3.326 1 97.62 341 ILE B CA 1
ATOM 5479 C C . ILE B 1 341 ? -2.719 27.469 4.234 1 97.62 341 ILE B C 1
ATOM 5481 O O . ILE B 1 341 ? -2.352 27.953 5.312 1 97.62 341 ILE B O 1
ATOM 5485 N N . ARG B 1 342 ? -2.369 26.328 3.859 1 98 342 ARG B N 1
ATOM 5486 C CA . ARG B 1 342 ? -1.432 25.484 4.594 1 98 342 ARG B CA 1
ATOM 5487 C C . ARG B 1 342 ? -0.133 25.297 3.816 1 98 342 ARG B C 1
ATOM 5489 O O . ARG B 1 342 ? -0.156 25.078 2.604 1 98 342 ARG B O 1
ATOM 5496 N N . ILE B 1 343 ? 0.978 25.344 4.488 1 97.5 343 ILE B N 1
ATOM 5497 C CA . ILE B 1 343 ? 2.273 25.109 3.863 1 97.5 343 ILE B CA 1
ATOM 5498 C C . ILE B 1 343 ? 3.006 23.984 4.598 1 97.5 343 ILE B C 1
ATOM 5500 O O . ILE B 1 343 ? 2.699 23.688 5.754 1 97.5 343 ILE B O 1
ATOM 5504 N N . SER B 1 344 ? 3.93 23.391 3.936 1 96.81 344 SER B N 1
ATOM 5505 C CA . SER B 1 344 ? 4.777 22.344 4.512 1 96.81 344 SER B CA 1
ATOM 5506 C C . SER B 1 344 ? 6.078 22.938 5.051 1 96.81 344 SER B C 1
ATOM 5508 O O . SER B 1 344 ? 6.66 23.828 4.445 1 96.81 344 SER B O 1
ATOM 5510 N N . LEU B 1 345 ? 6.543 22.391 6.152 1 98 345 LEU B N 1
ATOM 5511 C CA . LEU B 1 345 ? 7.73 22.922 6.82 1 98 345 LEU B CA 1
ATOM 5512 C C . LEU B 1 345 ? 8.883 21.922 6.746 1 98 345 LEU B C 1
ATOM 5514 O O . LEU B 1 345 ? 10.023 22.25 7.047 1 98 345 LEU B O 1
ATOM 5518 N N . ALA B 1 346 ? 8.562 20.672 6.398 1 95.81 346 ALA B N 1
ATOM 5519 C CA . ALA B 1 346 ? 9.594 19.625 6.332 1 95.81 346 ALA B CA 1
ATOM 5520 C C . ALA B 1 346 ? 10.461 19.797 5.086 1 95.81 346 ALA B C 1
ATOM 5522 O O . ALA B 1 346 ? 10.5 18.906 4.23 1 95.81 346 ALA B O 1
ATOM 5523 N N . ARG B 1 347 ? 11.125 20.922 4.98 1 95.44 347 ARG B N 1
ATOM 5524 C CA . ARG B 1 347 ? 11.984 21.375 3.898 1 95.44 347 ARG B CA 1
ATOM 5525 C C . ARG B 1 347 ? 13.297 21.938 4.441 1 95.44 347 ARG B C 1
ATOM 5527 O O . ARG B 1 347 ? 13.43 22.172 5.645 1 95.44 347 ARG B O 1
ATOM 5534 N N . ASP B 1 348 ? 14.25 22.141 3.545 1 95.56 348 ASP B N 1
ATOM 5535 C CA . ASP B 1 348 ? 15.391 22.953 3.922 1 95.56 348 ASP B CA 1
ATOM 5536 C C . ASP B 1 348 ? 14.969 24.406 4.133 1 95.56 348 ASP B C 1
ATOM 5538 O O . ASP B 1 348 ? 14.086 24.922 3.439 1 95.56 348 ASP B O 1
ATOM 5542 N N . PRO B 1 349 ? 15.617 25.125 5.004 1 97.12 349 PRO B N 1
ATOM 5543 C CA . PRO B 1 349 ? 15.203 26.469 5.395 1 97.12 349 PRO B CA 1
ATOM 5544 C C . PRO B 1 349 ? 15.086 27.422 4.203 1 97.12 349 PRO B C 1
ATOM 5546 O O . PRO B 1 349 ? 14.164 28.234 4.141 1 97.12 349 PRO B O 1
ATOM 5549 N N . GLU B 1 350 ? 15.961 27.359 3.25 1 96.06 350 GLU B N 1
ATOM 5550 C CA . GLU B 1 350 ? 15.969 28.266 2.104 1 96.06 350 GLU B CA 1
ATOM 5551 C C . GLU B 1 350 ? 14.688 28.125 1.284 1 96.06 350 GLU B C 1
ATOM 5553 O O . GLU B 1 350 ? 14.156 29.125 0.786 1 96.06 350 GLU B O 1
ATOM 5558 N N . ALA B 1 351 ? 14.258 26.906 1.159 1 93.5 351 ALA B N 1
ATOM 5559 C CA . ALA B 1 351 ? 13.023 26.672 0.416 1 93.5 351 ALA B CA 1
ATOM 5560 C C . ALA B 1 351 ? 11.828 27.281 1.13 1 93.5 351 ALA B C 1
ATOM 5562 O O . ALA B 1 351 ? 10.93 27.828 0.488 1 93.5 351 ALA B O 1
ATOM 5563 N N . VAL B 1 352 ? 11.758 27.203 2.42 1 96.69 352 VAL B N 1
ATOM 5564 C CA . VAL B 1 352 ? 10.68 27.766 3.225 1 96.69 352 VAL B CA 1
ATOM 5565 C C . VAL B 1 352 ? 10.672 29.297 3.086 1 96.69 352 VAL B C 1
ATOM 5567 O O . VAL B 1 352 ? 9.625 29.891 2.814 1 96.69 352 VAL B O 1
ATOM 5570 N N . VAL B 1 353 ? 11.844 29.875 3.188 1 97.62 353 VAL B N 1
ATOM 5571 C CA . VAL B 1 353 ? 11.969 31.328 3.115 1 97.62 353 VAL B CA 1
ATOM 5572 C C . VAL B 1 353 ? 11.547 31.812 1.73 1 97.62 353 VAL B C 1
ATOM 5574 O O . VAL B 1 353 ? 10.711 32.719 1.61 1 97.62 353 VAL B O 1
ATOM 5577 N N . THR B 1 354 ? 12.094 31.188 0.699 1 95.94 354 THR B N 1
ATOM 5578 C CA . THR B 1 354 ? 11.789 31.578 -0.675 1 95.94 354 THR B CA 1
ATOM 5579 C C . THR B 1 354 ? 10.297 31.453 -0.958 1 95.94 354 THR B C 1
ATOM 5581 O O . THR B 1 354 ? 9.695 32.375 -1.525 1 95.94 354 THR B O 1
ATOM 5584 N N . GLY B 1 355 ? 9.719 30.344 -0.571 1 95.38 355 GLY B N 1
ATOM 5585 C CA . GLY B 1 355 ? 8.297 30.141 -0.802 1 95.38 355 GLY B CA 1
ATOM 5586 C C . GLY B 1 355 ? 7.418 31.141 -0.082 1 95.38 355 GLY B C 1
ATOM 5587 O O . GLY B 1 355 ? 6.5 31.719 -0.675 1 95.38 355 GLY B O 1
ATOM 5588 N N . CYS B 1 356 ? 7.707 31.406 1.124 1 96.88 356 CYS B N 1
ATOM 5589 C CA . CYS B 1 356 ? 6.914 32.312 1.938 1 96.88 356 CYS B CA 1
ATOM 5590 C C . CYS B 1 356 ? 7.035 33.75 1.428 1 96.88 356 CYS B C 1
ATOM 5592 O O . CYS B 1 356 ? 6.047 34.5 1.385 1 96.88 356 CYS B O 1
ATOM 5594 N N . GLN B 1 357 ? 8.195 34.125 1.026 1 96.56 357 GLN B N 1
ATOM 5595 C CA . GLN B 1 357 ? 8.398 35.469 0.475 1 96.56 357 GLN B CA 1
ATOM 5596 C C . GLN B 1 357 ? 7.617 35.656 -0.823 1 96.56 357 GLN B C 1
ATOM 5598 O O . GLN B 1 357 ? 7.066 36.719 -1.074 1 96.56 357 GLN B O 1
ATOM 5603 N N . ARG B 1 358 ? 7.621 34.625 -1.584 1 94.38 358 ARG B N 1
ATOM 5604 C CA . ARG B 1 358 ? 6.879 34.719 -2.838 1 94.38 358 ARG B CA 1
ATOM 5605 C C . ARG B 1 358 ? 5.379 34.844 -2.582 1 94.38 358 ARG B C 1
ATOM 5607 O O . ARG B 1 358 ? 4.672 35.531 -3.299 1 94.38 358 ARG B O 1
ATOM 5614 N N . VAL B 1 359 ? 4.902 34.094 -1.636 1 94.38 359 VAL B N 1
ATOM 5615 C CA . VAL B 1 359 ? 3.5 34.219 -1.241 1 94.38 359 VAL B CA 1
ATOM 5616 C C . VAL B 1 359 ? 3.205 35.625 -0.785 1 94.38 359 VAL B C 1
ATOM 5618 O O . VAL B 1 359 ? 2.225 36.25 -1.219 1 94.38 359 VAL B O 1
ATOM 5621 N N . ASP B 1 360 ? 4.07 36.125 0.029 1 93.69 360 ASP B N 1
ATOM 5622 C CA . ASP B 1 360 ? 3.893 37.469 0.577 1 93.69 360 ASP B CA 1
ATOM 5623 C C . ASP B 1 360 ? 3.895 38.531 -0.532 1 93.69 360 ASP B C 1
ATOM 5625 O O . ASP B 1 360 ? 3.061 39.438 -0.536 1 93.69 360 ASP B O 1
ATOM 5629 N N . GLN B 1 361 ? 4.805 38.375 -1.406 1 92.25 361 GLN B N 1
ATOM 5630 C CA . GLN B 1 361 ? 4.914 39.312 -2.527 1 92.25 361 GLN B CA 1
ATOM 5631 C C . GLN B 1 361 ? 3.652 39.281 -3.383 1 92.25 361 GLN B C 1
ATOM 5633 O O . GLN B 1 361 ? 3.186 40.344 -3.836 1 92.25 361 GLN B O 1
ATOM 5638 N N . HIS B 1 362 ? 3.164 38.156 -3.596 1 90.56 362 HIS B N 1
ATOM 5639 C CA . HIS B 1 362 ? 1.953 38 -4.398 1 90.56 362 HIS B CA 1
ATOM 5640 C C . HIS B 1 362 ? 0.757 38.656 -3.707 1 90.56 362 HIS B C 1
ATOM 5642 O O . HIS B 1 362 ? -0.06 39.312 -4.355 1 90.56 362 HIS B O 1
ATOM 5648 N N . LEU B 1 363 ? 0.657 38.469 -2.482 1 89.94 363 LEU B N 1
ATOM 5649 C CA . LEU B 1 363 ? -0.444 39.062 -1.71 1 89.94 363 LEU B CA 1
ATOM 5650 C C . LEU B 1 363 ? -0.369 40.562 -1.69 1 89.94 363 LEU B C 1
ATOM 5652 O O . LEU B 1 363 ? -1.398 41.25 -1.726 1 89.94 363 LEU B O 1
ATOM 5656 N N . GLU B 1 364 ? 0.791 41.062 -1.64 1 87.06 364 GLU B N 1
ATOM 5657 C CA . GLU B 1 364 ? 0.965 42.5 -1.699 1 87.06 364 GLU B CA 1
ATOM 5658 C C . GLU B 1 364 ? 0.515 43.062 -3.047 1 87.06 364 GLU B C 1
ATOM 5660 O O . GLU B 1 364 ? -0.117 44.125 -3.109 1 87.06 364 GLU B O 1
ATOM 5665 N N . ALA B 1 365 ? 0.851 42.281 -4.008 1 82.31 365 ALA B N 1
ATOM 5666 C CA . ALA B 1 365 ? 0.435 42.688 -5.344 1 82.31 365 ALA B CA 1
ATOM 5667 C C . ALA B 1 365 ? -1.082 42.625 -5.492 1 82.31 365 ALA B C 1
ATOM 5669 O O . ALA B 1 365 ? -1.689 43.469 -6.145 1 82.31 365 ALA B O 1
ATOM 5670 N N . TRP B 1 366 ? -1.649 41.594 -4.977 1 79 366 TRP B N 1
ATOM 5671 C CA . TRP B 1 366 ? -3.096 41.438 -5.004 1 79 366 TRP B CA 1
ATOM 5672 C C . TRP B 1 366 ? -3.805 42.562 -4.281 1 79 366 TRP B C 1
ATOM 5674 O O . TRP B 1 366 ? -4.828 43.062 -4.75 1 79 366 TRP B O 1
ATOM 5684 N N . ARG B 1 367 ? -3.348 42.969 -3.141 1 74.44 367 ARG B N 1
ATOM 5685 C CA . ARG B 1 367 ? -3.916 44.062 -2.354 1 74.44 367 ARG B CA 1
ATOM 5686 C C . ARG B 1 367 ? -3.877 45.375 -3.125 1 74.44 367 ARG B C 1
ATOM 5688 O O . ARG B 1 367 ? -4.805 46.188 -3.033 1 74.44 367 ARG B O 1
ATOM 5695 N N . ARG B 1 368 ? -2.918 45.5 -3.904 1 71.94 368 ARG B N 1
ATOM 5696 C CA . ARG B 1 368 ? -2.771 46.719 -4.668 1 71.94 368 ARG B CA 1
ATOM 5697 C C . ARG B 1 368 ? -3.791 46.781 -5.801 1 71.94 368 ARG B C 1
ATOM 5699 O O . ARG B 1 368 ? -4.266 47.875 -6.156 1 71.94 368 ARG B O 1
ATOM 5706 N N . VAL B 1 369 ? -4.086 45.562 -6.215 1 65.81 369 VAL B N 1
ATOM 5707 C CA . VAL B 1 369 ? -5.016 45.531 -7.34 1 65.81 369 VAL B CA 1
ATOM 5708 C C . VAL B 1 369 ? -6.453 45.562 -6.828 1 65.81 369 VAL B C 1
ATOM 5710 O O . VAL B 1 369 ? -7.312 46.219 -7.438 1 65.81 369 VAL B O 1
ATOM 5713 N N . VAL B 1 370 ? -6.719 44.844 -5.801 1 58.34 370 VAL B N 1
ATOM 5714 C CA . VAL B 1 370 ? -8.07 44.781 -5.262 1 58.34 370 VAL B CA 1
ATOM 5715 C C . VAL B 1 370 ? -8.406 46.062 -4.52 1 58.34 370 VAL B C 1
ATOM 5717 O O . VAL B 1 370 ? -9.539 46.562 -4.562 1 58.34 370 VAL B O 1
ATOM 5720 N N . ILE B 1 371 ? -7.539 46.625 -3.59 1 49.62 371 ILE B N 1
ATOM 5721 C CA . ILE B 1 371 ? -7.805 47.875 -2.873 1 49.62 371 ILE B CA 1
ATOM 5722 C C . ILE B 1 371 ? -7.781 49.031 -3.85 1 49.62 371 ILE B C 1
ATOM 5724 O O . ILE B 1 371 ? -8.25 50.125 -3.527 1 49.62 371 ILE B O 1
ATOM 5728 N N . ARG B 1 372 ? -7.395 48.875 -5.062 1 42.75 372 ARG B N 1
ATOM 5729 C CA . ARG B 1 372 ? -7.605 50 -5.969 1 42.75 372 ARG B CA 1
ATOM 5730 C C . ARG B 1 372 ? -8.992 49.938 -6.605 1 42.75 372 ARG B C 1
ATOM 5732 O O . ARG B 1 372 ? -9.453 48.844 -6.996 1 42.75 372 ARG B O 1
#

InterPro domains:
  IPR004839 Aminotransferase, class I/classII, large domain [PF00155] (55-358)
  IPR015421 Pyridoxal phosphate-dependent transferase, major domain [G3DSA:3.40.640.10] (27-256)
  IPR015422 Pyridoxal phosphate-dependent transferase, small domain [G3DSA:3.90.1150.10] (257-366)
  IPR015424 Pyridoxal phosphate-dependent transferase [SSF53383] (79-364)

Organism: Nocardia brasiliensis (strain ATCC 700358 / HUJEG-1) (NCBI:txid1133849)

Foldseek 3Di:
DDDFLVNQQVLLPPFFQAFRDLFFDADDDPLLVVLVVCLVVLVVVLVPDDLVVLLLLLVCLQLVLLQQNLLNDPQKDKAKDLWLLLLLLLLLVLQVVLVAAAEEEPLARLSSVCSNVVSVHDYHYDYPVCLQDNDCQPHFDQLHEYEYEACGPPQQDHRALVSLLVNLANCLVRVYEYEYEDAQSLQDSRSRHNSSVSNVVGPHWYKYKYKDRNQDNPVSLIMIMIIIGHPHSGPSVVSDVVPDDHDDSSSSSSSSSVSVVCSVCSSVVRQVQLVVLVVLLCVQAVFDWPRVVHRGQKTKGFADPPDFQVVLQVVCVVVSAHWAQQLSSGPPCSVVRGRMIMTGRSYDNVSSNVRNNSSNVVSVVVCVVVVD/DDDFLVNQQVLLPPFFQAFRDLFFDADDDPLLVVLVVCLVVLVVVLVVDDLVVLLLLLVCLQLVLLQQNLLNDPQKDKAKDLWLLLLLLLLLVLQVVLVAAAEEEPLARLSSVCSNVVSVHDYHYDYPVCLQDNDCQPHFDQLHEYEYEACGPPQQDHRALVSLLVNLANCLVRVYEYEYEDAQSLQDSRSRHNSSVSNVVGPHWYKYKYKDRNQDNPVSLIMIMIIIGHPHSGPSVVSDVVPDDHDDSSSSSSSSSVSVVCSVCSSVVRQVQLVVLVVLLCVQAVFDWPRVPHRGQKTKGFADPPDFQVVLQVVVVVVSAHWAQQLSSGPPCSVVRGRMIMTGRSYDNVSSNVNNNSSNVVSVVVCVVVVD

Sequence (744 aa):
MPDNITDLEVRALVDGVNLSDGHPRMSLSTSQSEIIAAFPEVFAHTRKLPVDVVEKSARAAFLSSLGQHSALDEEISFRSCYSSSTAIDMIGKAIRLAGRPVAMVEPTFDNLHDLLAGHGLRIRSVAETALASGPLDDIPPPGGVLFIVSPNNPTGTVLAAERLRDIAAACAERGTVLVIDSCFRAQDLRAQYDMYAVLGDFALDWVIIEDTGKLWPLQELKTGFLNWNAGNPLPLARMYSDHMLSASPFILRVVELFAEDGRHGGYDQLRDGIQRNRALARDNINLPPAYPDSRISVDTFRLPAGVAANALYTDLGEVGVHVLPGELFYWEQPNLGTDLIRISLARDPEAVVTGCQRVDQHLEAWRRVVIRMPDNITDLEVRALVDGVNLSDGHPRMSLSTSQSEIIAAFPEVFAHTRKLPVDVVEKSARAAFLSSLGQHSALDEEISFRSCYSSSTAIDMIGKAIRLAGRPVAMVEPTFDNLHDLLAGHGLRIRSVAETALASGPLDDIPPPGGVLFIVSPNNPTGTVLAAERLRDIAAACAERGTVLVIDSCFRAQDLRAQYDMYAVLGDFALDWVIIEDTGKLWPLQELKTGFLNWNAGNPLPLARMYSDHMLSASPFILRVVELFAEDGRHGGYDQLRDGIQRNRALARDNINLPPAYPDSRISVDTFRLPAGVAANALYTDLGEVGVHVLPGELFYWEQPNLGTDLIRISLARDPEAVVTGCQRVDQHLEAWRRVVIR

Radius of gyration: 26.18 Å; Cα contacts (8 Å, |Δi|>4): 1498; chains: 2; bounding box: 50×101×63 Å

Secondary structure (DSSP, 8-state):
----HHHHHHHHTSSSEE----S--SPPPHHHHHHHHTHHHHHHHHTTS-HHHHHHHHHHHHHHHTT-GGGG-TTSEEEEES-HHHHHHHHHHHHHHHT--EEEEES--HHHHHHHHTTT--EEEEEHHHHHHS--TTSSPTTSEEEEESS-TTT-----HHHHHHHHHHHHHHTPEEEEE-TTGGG-GGG-S-HHHHHHTSS--EEEEEE-TTTS-STT---EEEEE-TT-SS-HHHHHHHH-S-S-HHHHHHHHHHHHHIIIIIHHHHHHHHHHHHHHHHHHS-S-BSSTT--SSEEEEEPPTT--HHHHHHHHHHTTEE-EEGGGG-SS-GGGGTTEEEEE--S-HHHHHHHHHHHHHHHHHHHHHH--/----HHHHHHHHTSSSEE----S--PPPPHHHHHHHHTHHHHHHHHTTS-HHHHHHHHHHHHHHHTT-GGGG-TTSEEEEES-HHHHHHHHHHHHHHHT--EEEEES--HHHHHHHHTTT--EEEEEHHHHHHS--TTSSPTTSEEEEESSPTTT-----HHHHHHHHHHHHHHTPEEEEE-TTGGG-GGG-S-HHHHHHTSS--EEEEEE-TTT--STT---EEEEE-TT-SS-HHHHHHHH-S-S-HHHHHHHHHHHHHIIIIIHHHHHHHHHHHHHHHHHHS-S-BSSTT--SSEEEEEPPTT--HHHHHHHHHHTTEE-EEGGGG-SS-GGGGTTEEEEE--S-HHHHHHHHHHHHHHHHHHHHHH--

Solvent-accessible surface area (backbone atoms only — not comparable to full-atom values): 37404 Å² total; per-residue (Å²): 129,82,82,53,68,46,53,55,32,58,65,34,54,72,62,69,40,64,24,40,54,68,56,31,62,34,79,74,52,72,71,55,47,50,54,44,63,39,40,38,60,52,48,59,57,49,72,75,47,50,57,66,59,41,49,52,48,19,50,50,35,39,37,45,57,45,43,28,60,56,61,69,41,84,64,42,46,73,46,53,30,76,24,51,50,52,48,46,38,35,48,27,40,21,36,56,74,61,69,42,54,39,28,32,49,35,64,24,58,43,47,62,56,46,35,31,41,58,64,68,52,69,69,43,81,35,52,46,66,43,71,69,73,43,81,61,86,82,56,53,39,74,55,12,29,32,40,42,55,38,32,22,49,73,52,30,47,59,66,44,72,68,53,47,44,52,51,44,49,56,18,30,75,38,55,12,33,40,33,37,40,29,48,44,23,83,42,30,78,78,46,29,60,42,57,49,51,56,49,65,74,43,87,45,42,42,37,40,35,34,36,49,52,61,73,49,57,53,52,66,66,44,40,11,40,42,34,33,46,68,84,45,83,53,53,51,71,57,45,42,42,38,53,49,87,58,46,30,47,51,50,32,48,51,48,22,53,52,24,50,45,25,65,73,47,43,42,56,53,52,39,50,49,34,52,50,30,47,52,43,30,56,73,35,21,93,47,56,61,70,42,80,81,38,56,44,54,46,49,35,32,39,50,60,90,91,46,44,20,64,60,49,38,56,56,34,47,76,75,32,36,31,54,34,44,27,28,56,28,19,80,89,50,34,78,80,13,35,39,20,37,34,37,33,29,43,46,43,60,68,60,40,39,53,42,23,38,52,52,35,52,49,51,53,52,47,48,57,56,67,77,90,129,82,81,52,68,46,52,54,32,58,64,35,54,74,60,68,41,64,24,38,55,67,58,29,61,33,79,73,51,73,71,56,46,52,55,44,62,39,39,37,58,51,47,60,56,47,72,76,48,50,57,68,59,40,48,51,50,20,49,50,37,40,37,46,57,44,44,28,61,54,62,71,42,85,63,42,47,73,47,54,30,79,24,50,52,51,47,46,38,36,48,28,39,18,37,57,76,62,66,42,54,38,28,32,48,33,65,24,57,42,45,62,56,45,34,30,42,57,63,68,48,71,70,43,80,35,51,46,66,44,71,68,72,43,81,59,87,82,58,52,40,72,55,12,28,30,40,43,55,37,32,22,48,72,54,30,48,59,66,44,71,68,52,48,43,54,51,44,51,55,17,30,75,38,56,12,32,40,35,39,40,29,47,44,24,82,42,30,76,80,46,29,59,40,59,49,50,56,50,65,74,44,88,46,42,39,37,40,35,34,36,48,52,60,73,50,57,52,52,65,68,42,40,10,39,43,34,34,48,71,84,45,84,52,53,50,70,58,43,42,40,39,54,48,87,59,45,28,48,52,50,32,48,51,48,24,53,51,25,50,45,27,65,72,49,43,42,56,53,52,40,49,50,32,52,49,31,48,51,43,31,57,73,35,22,94,47,55,60,67,43,80,81,38,56,42,54,45,49,33,29,39,52,59,90,92,46,45,21,63,60,48,39,55,57,34,47,75,74,32,38,30,53,33,45,27,27,56,28,19,81,89,51,36,77,81,14,36,39,21,37,33,36,32,28,42,46,44,59,68,59,40,39,54,43,23,38,51,53,36,52,49,50,53,52,46,48,57,56,68,76,90

pLDDT: mean 95.24, std 6.12, range [42.75, 98.94]